Protein AF-A0A970WJ29-F1 (afdb_monomer)

Secondary structure (DSSP, 8-state):
--------S---------HHHHHHHHHHHHHHHTTSS-------------HHHHHS-SS----HHHHHHTTS------EEGGGGGG-EEE-S-TTS---EEETTS-EE--GGG----TTSTTTGGGGSHHHHSPPPP--SS-EEEEEEEEETTEEEEEESSTTT-SEEEEEEETTEEEEEEE-TT-SEEEEEEEE----TT-HHHHT-S--EEEEEEEE-SSS---EEEEEEE---TTTTT--TTT-EEEEEEEEETTEEEEEEEEEPPP------PPP-------SSS-TTSEEEESSS-SSPEEGGGS-GGG-----SSSEE--TTTSSS-SSHHHHHT--EEEEPPP----SS-------B--------TT-BTTTS--SS--EEEEETTEEEEEE---SBSS--

Sequence (408 aa):
MDGDRTCENGCKCDGSMQRRDFLKQGGVAVAAMALGTRPMQAMAGPFDENEYRKLIPADKKLLPDWVRSLYARGEKQTYRNEELKYIGMPVGGIGAGLVYLGGDGRLWMWDIFNKQYARGFMGRGASGDTYLNPFEQVHPFDQGFELRIAAGDNSRAFSLDSSGFSEVTFDGRYPMGIVRYEDPDCPLKVTLEAFSPFIPLDLVNSSYPATVMRYTLENGGDKTVTAEIAGWTDNPVCLHTGRASDTLRKNTIVRRDRLTVLRCSATAPEEQLVEKRPDILFDDFERNEYETWTVEGTAFGTGPAAIDAIPPYQGDVNGQGKRVVNSHATAPGSDVREKDGAVGSLLSREFAIERSFIAFRIGGGRHDAGIAPNASVETNPPAGTGIHLLVDGKIVRSSTGHNANRMR

Mean predicted aligned error: 14.75 Å

Foldseek 3Di:
DDDDDDDDDDDDPDDPDDPVVCVVVVVVVVVVVCVPDDDDPPPPDPPDPPVVCVVVPPCPVPDPVVVVVVPDDDDFDKDWDPVQQQAWQWAFFDPLFTWTQTLFGDIADRCVVVDPLAQDCPHVVVVVVCVVPPHGGFDLWDKFKWKWWDDPVDIDIATSGVVRAVIWMWGDDPQWIWIWGDHPPDQKTKIWIKGQDDDPPDNPSRRDRDMDIDIDIDRPDPDDIDMDMDIDTDQCVCVPNDDPQFKDWDWDWDDDVVDIDTDIDIGGDDPDPDPDDDDDDPDLQQDPAPVQKDKFWFQWARGWAFQVQADCVQPRQQRDHGTGGGSQRRGDDDDSVNSVPTDIDIGGDDDDPPDPDDDDWAAADPFPQSQRFFDQCVPDNGPGDWDFDDDPRTGHDIDHHDNHSHTD

Structure (mmCIF, N/CA/C/O backbone):
data_AF-A0A970WJ29-F1
#
_entry.id   AF-A0A970WJ29-F1
#
loop_
_atom_site.group_PDB
_atom_site.id
_atom_site.type_symbol
_atom_site.label_atom_id
_atom_site.label_alt_id
_atom_site.label_comp_id
_atom_site.label_asym_id
_atom_site.label_entity_id
_atom_site.label_seq_id
_atom_site.pdbx_PDB_ins_code
_atom_site.Cartn_x
_atom_site.Cartn_y
_atom_site.Cartn_z
_atom_site.occupancy
_atom_site.B_iso_or_equiv
_atom_site.auth_seq_id
_atom_site.auth_comp_id
_atom_site.auth_asym_id
_atom_site.auth_atom_id
_atom_site.pdbx_PDB_model_num
ATOM 1 N N . MET A 1 1 ? 23.673 -69.373 64.629 1.00 34.69 1 MET A N 1
ATOM 2 C CA . MET A 1 1 ? 25.105 -69.385 64.280 1.00 34.69 1 MET A CA 1
ATOM 3 C C . MET A 1 1 ? 25.596 -67.967 64.486 1.00 34.69 1 MET A C 1
ATOM 5 O O . MET A 1 1 ? 25.498 -67.144 63.590 1.00 34.69 1 MET A O 1
ATOM 9 N N . ASP A 1 2 ? 25.675 -67.559 65.745 1.00 29.81 2 ASP A N 1
ATOM 10 C CA . ASP A 1 2 ? 26.809 -67.815 66.650 1.00 29.81 2 ASP A CA 1
ATOM 11 C C . ASP A 1 2 ? 28.042 -67.057 66.195 1.00 29.81 2 ASP A C 1
ATOM 13 O O . ASP A 1 2 ? 28.586 -67.312 65.124 1.00 29.81 2 ASP A O 1
ATOM 17 N N . GLY A 1 3 ? 28.481 -66.135 67.042 1.00 30.41 3 GLY A N 1
ATOM 18 C CA . GLY A 1 3 ? 29.723 -65.417 66.819 1.00 30.41 3 GLY A CA 1
ATOM 19 C C . GLY A 1 3 ? 29.900 -64.217 67.725 1.00 30.41 3 GLY A C 1
ATOM 20 O O . GLY A 1 3 ? 30.262 -63.150 67.250 1.00 30.41 3 GLY A O 1
ATOM 21 N N . ASP A 1 4 ? 29.613 -64.416 69.007 1.00 33.94 4 ASP A N 1
ATOM 22 C CA . ASP A 1 4 ? 30.031 -63.583 70.127 1.00 33.94 4 ASP A CA 1
ATOM 23 C C . ASP A 1 4 ? 31.503 -63.140 70.000 1.00 33.94 4 ASP A C 1
AT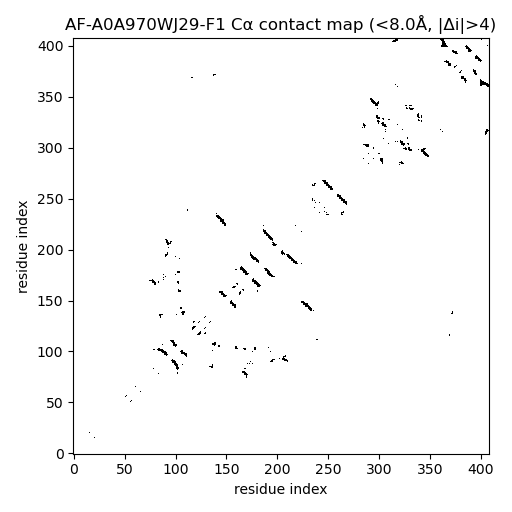OM 25 O O . ASP A 1 4 ? 32.371 -63.948 69.642 1.00 33.94 4 ASP A O 1
ATOM 29 N N . ARG A 1 5 ? 31.772 -61.857 70.282 1.00 33.00 5 ARG A N 1
ATOM 30 C CA . ARG A 1 5 ? 33.086 -61.349 70.709 1.00 33.00 5 ARG A CA 1
ATOM 31 C C . ARG A 1 5 ? 32.986 -59.901 71.205 1.00 33.00 5 ARG A C 1
ATOM 33 O O . ARG A 1 5 ? 33.221 -58.938 70.483 1.00 33.00 5 ARG A O 1
ATOM 40 N N . THR A 1 6 ? 32.579 -59.795 72.467 1.00 32.56 6 THR A N 1
ATOM 41 C CA . THR A 1 6 ? 33.225 -59.012 73.538 1.00 32.56 6 THR A CA 1
ATOM 42 C C . THR A 1 6 ? 34.084 -57.805 73.132 1.00 32.56 6 THR A C 1
ATOM 44 O O . THR A 1 6 ? 35.209 -57.941 72.647 1.00 32.56 6 THR A O 1
ATOM 47 N N . CYS A 1 7 ? 33.580 -56.620 73.482 1.00 33.25 7 CYS A N 1
ATOM 48 C CA . CYS A 1 7 ? 34.372 -55.425 73.742 1.00 33.25 7 CYS A CA 1
ATOM 49 C C . CYS A 1 7 ? 35.298 -55.650 74.942 1.00 33.25 7 CYS A C 1
ATOM 51 O O . CYS A 1 7 ? 34.804 -55.912 76.030 1.00 33.25 7 CYS A O 1
ATOM 53 N N . GLU A 1 8 ? 36.599 -55.441 74.756 1.00 32.78 8 GLU A N 1
ATOM 54 C CA . GLU A 1 8 ? 37.503 -54.916 75.785 1.00 32.78 8 GLU A CA 1
ATOM 55 C C . GLU A 1 8 ? 38.816 -54.485 75.120 1.00 32.78 8 GLU A C 1
ATOM 57 O O . GLU A 1 8 ? 39.624 -55.308 74.698 1.00 32.78 8 GLU A O 1
ATOM 62 N N . ASN A 1 9 ? 38.980 -53.172 74.940 1.00 34.06 9 ASN A N 1
ATOM 63 C CA . ASN A 1 9 ? 40.168 -52.412 75.340 1.00 34.06 9 ASN A CA 1
ATOM 64 C C . ASN A 1 9 ? 40.089 -50.990 74.774 1.00 34.06 9 ASN A C 1
ATOM 66 O O . ASN A 1 9 ? 40.234 -50.758 73.580 1.00 34.06 9 ASN A O 1
ATOM 70 N N . GLY A 1 10 ? 39.831 -50.050 75.687 1.00 45.66 10 GLY A N 1
ATOM 71 C CA . GLY A 1 10 ? 40.210 -48.641 75.619 1.00 45.66 10 GLY A CA 1
ATOM 72 C C . GLY A 1 10 ? 40.239 -47.965 74.250 1.00 45.66 10 GLY A C 1
ATOM 73 O O . GLY A 1 10 ? 41.310 -47.751 73.701 1.00 45.66 10 GLY A O 1
ATOM 74 N N . CYS A 1 11 ? 39.091 -47.466 73.795 1.00 30.19 11 CYS A N 1
ATOM 75 C CA . CYS A 1 11 ? 39.068 -46.218 73.038 1.00 30.19 11 CYS A CA 1
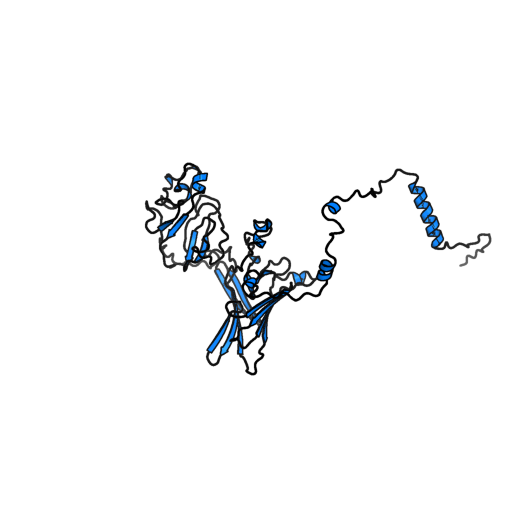ATOM 76 C C . CYS A 1 11 ? 37.707 -45.543 73.215 1.00 30.19 11 CYS A C 1
ATOM 78 O O . CYS A 1 11 ? 36.686 -46.012 72.717 1.00 30.19 11 CYS A O 1
ATOM 80 N N . LYS A 1 12 ? 37.693 -44.435 73.962 1.00 32.66 12 LYS A N 1
ATOM 81 C CA . LYS A 1 12 ? 36.563 -43.506 74.001 1.00 32.66 12 LYS A CA 1
ATOM 82 C C . LYS A 1 12 ? 36.285 -43.043 72.567 1.00 32.66 12 LYS A C 1
ATOM 84 O O . LYS A 1 12 ? 37.084 -42.300 72.009 1.00 32.66 12 LYS A O 1
ATOM 89 N N . CYS A 1 13 ? 35.173 -43.471 71.980 1.00 37.91 13 CYS A N 1
ATOM 90 C CA . CYS A 1 13 ? 34.595 -42.791 70.826 1.00 37.91 13 CYS A CA 1
ATOM 91 C C . CYS A 1 13 ? 33.739 -41.642 71.362 1.00 37.91 13 CYS A C 1
ATOM 93 O O . CYS A 1 13 ? 32.541 -41.798 71.567 1.00 37.91 13 CYS A O 1
ATOM 95 N N . ASP A 1 14 ? 34.382 -40.512 71.640 1.00 43.81 14 ASP A N 1
ATOM 96 C CA . ASP A 1 14 ? 33.711 -39.222 71.756 1.00 43.81 14 ASP A CA 1
ATOM 97 C C . ASP A 1 14 ? 34.399 -38.263 70.783 1.00 43.81 14 ASP A C 1
ATOM 99 O O . ASP A 1 14 ? 35.629 -38.225 70.709 1.00 43.81 14 ASP A O 1
ATOM 103 N N . GLY A 1 15 ? 33.606 -37.545 69.992 1.00 43.75 15 GLY A N 1
ATOM 104 C CA . GLY A 1 15 ? 34.111 -36.622 68.980 1.00 43.75 15 GLY A CA 1
ATOM 105 C C . GLY A 1 15 ? 33.455 -36.755 67.611 1.00 43.75 15 GLY A C 1
ATOM 106 O O . GLY A 1 15 ? 34.149 -36.824 66.598 1.00 43.75 15 GLY A O 1
ATOM 107 N N . SER A 1 16 ? 32.121 -36.731 67.528 1.00 50.28 16 SER A N 1
ATOM 108 C CA . SER A 1 16 ? 31.494 -36.271 66.286 1.00 50.28 16 SER A CA 1
ATOM 109 C C . SER A 1 16 ? 31.875 -34.798 66.095 1.00 50.28 16 SER A C 1
ATOM 111 O O . SER A 1 16 ? 31.395 -33.937 66.837 1.00 50.28 16 SER A O 1
ATOM 113 N N . MET A 1 17 ? 32.770 -34.500 65.149 1.00 55.44 17 MET A N 1
ATOM 114 C CA . MET A 1 17 ? 33.165 -33.124 64.831 1.00 55.44 17 MET A CA 1
ATOM 115 C C . MET A 1 17 ? 31.925 -32.281 64.530 1.00 55.44 17 MET A C 1
ATOM 117 O O . MET A 1 17 ? 31.177 -32.563 63.591 1.00 55.44 17 MET A O 1
ATOM 121 N N . GLN A 1 18 ? 31.708 -31.220 65.307 1.00 65.31 18 GLN A N 1
ATOM 122 C CA . GLN A 1 18 ? 30.672 -30.255 64.974 1.00 65.31 18 GLN A CA 1
ATOM 123 C C . GLN A 1 18 ? 31.054 -29.507 63.693 1.00 65.31 18 GLN A C 1
ATOM 125 O O . GLN A 1 18 ? 32.217 -29.187 63.447 1.00 65.31 18 GLN A O 1
ATOM 130 N N . ARG A 1 19 ? 30.041 -29.161 62.892 1.00 57.44 19 ARG A N 1
ATOM 131 C CA . ARG A 1 19 ? 30.146 -28.457 61.597 1.00 57.44 19 ARG A CA 1
ATOM 132 C C . ARG A 1 19 ? 31.051 -27.213 61.629 1.00 57.44 19 ARG A C 1
ATOM 134 O O . ARG A 1 19 ? 31.628 -26.838 60.613 1.00 57.44 19 ARG A O 1
ATOM 141 N N . ARG A 1 20 ? 31.191 -26.580 62.797 1.00 58.03 20 ARG A N 1
ATOM 142 C CA . ARG A 1 20 ? 32.035 -25.400 63.018 1.00 58.03 20 ARG A CA 1
ATOM 143 C C . ARG A 1 20 ? 33.535 -25.723 63.080 1.00 58.03 20 ARG A C 1
ATOM 145 O O . ARG A 1 20 ? 34.331 -24.882 62.670 1.00 58.03 20 ARG A O 1
ATOM 152 N N . ASP A 1 21 ? 33.915 -26.921 63.514 1.00 56.72 21 ASP A N 1
ATOM 153 C CA . ASP A 1 21 ? 35.317 -27.354 63.590 1.00 56.72 21 ASP A CA 1
ATOM 154 C C . ASP A 1 21 ? 35.816 -27.898 62.247 1.00 56.72 21 ASP A C 1
ATOM 156 O O . ASP A 1 21 ? 36.946 -27.607 61.855 1.00 56.72 21 ASP A O 1
ATOM 160 N N . PHE A 1 22 ? 34.938 -28.541 61.465 1.00 61.38 22 PHE A N 1
ATOM 161 C CA . PHE A 1 22 ? 35.222 -28.899 60.069 1.00 61.38 22 PHE A CA 1
ATOM 162 C C . PHE A 1 22 ? 35.508 -27.658 59.205 1.00 61.38 22 PHE A C 1
ATOM 164 O O . PHE A 1 22 ? 36.461 -27.642 58.430 1.00 61.38 22 PHE A O 1
ATOM 171 N N . LEU A 1 23 ? 34.736 -26.578 59.382 1.00 59.03 23 LEU A N 1
ATOM 172 C CA . LEU A 1 23 ? 34.962 -25.319 58.661 1.00 59.03 23 LEU A CA 1
ATOM 173 C C . LEU A 1 23 ? 36.270 -24.627 59.072 1.00 59.03 23 LEU A C 1
ATOM 175 O O . LEU A 1 23 ? 36.930 -24.018 58.231 1.00 59.03 23 LEU A O 1
ATOM 179 N N . LYS A 1 24 ? 36.682 -24.746 60.340 1.00 52.81 24 LYS A N 1
ATOM 180 C CA . LYS A 1 24 ? 37.967 -24.205 60.802 1.00 52.81 24 LYS A CA 1
ATOM 181 C C . LYS A 1 24 ? 39.156 -25.010 60.274 1.00 52.81 24 LYS A C 1
ATOM 183 O O . LYS A 1 24 ? 40.109 -24.406 59.794 1.00 52.81 24 LYS A O 1
ATOM 188 N N . GLN A 1 25 ? 39.104 -26.343 60.315 1.00 54.47 25 GLN A N 1
ATOM 189 C CA . GLN A 1 25 ? 40.200 -27.179 59.807 1.00 54.47 25 GLN A CA 1
ATOM 190 C C . GLN A 1 25 ? 40.285 -27.174 58.272 1.00 54.47 25 GLN A C 1
ATOM 192 O O . GLN A 1 25 ? 41.388 -27.115 57.729 1.00 54.47 25 GLN A O 1
ATOM 197 N N . GLY A 1 26 ? 39.150 -27.127 57.564 1.00 53.28 26 GLY A N 1
ATOM 198 C CA . GLY A 1 26 ? 39.120 -26.979 56.105 1.00 53.28 26 GLY A CA 1
ATOM 199 C C . GLY A 1 26 ? 39.682 -25.636 55.620 1.00 53.28 26 GLY A C 1
ATOM 200 O O . GLY A 1 26 ? 40.393 -25.594 54.618 1.00 53.28 26 GLY A O 1
ATOM 201 N N . GLY A 1 27 ? 39.441 -24.546 56.359 1.00 51.22 27 GLY A N 1
ATOM 202 C CA . GLY A 1 27 ? 39.976 -23.220 56.026 1.00 51.22 27 GLY A CA 1
ATOM 203 C C . GLY A 1 27 ? 41.499 -23.108 56.168 1.00 51.22 27 GLY A C 1
ATOM 204 O O . GLY A 1 27 ? 42.146 -22.442 55.362 1.00 51.22 27 GLY A O 1
ATOM 205 N N . VAL A 1 28 ? 42.094 -23.798 57.148 1.00 50.88 28 VAL A N 1
ATOM 206 C CA . VAL A 1 28 ? 43.550 -23.765 57.380 1.00 50.88 28 VAL A CA 1
ATOM 207 C C . VAL A 1 28 ? 44.315 -24.596 56.337 1.00 50.88 28 VAL A C 1
ATOM 209 O O . VAL A 1 28 ? 45.404 -24.198 55.925 1.00 50.88 28 VAL A O 1
ATOM 212 N N . ALA A 1 29 ? 43.734 -25.689 55.827 1.00 47.19 29 ALA A N 1
ATOM 213 C CA . ALA A 1 29 ? 44.364 -26.508 54.785 1.00 47.19 29 ALA A CA 1
ATOM 214 C C . ALA A 1 29 ? 44.473 -25.785 53.424 1.00 47.19 29 ALA A C 1
ATOM 216 O O . ALA A 1 29 ? 45.472 -25.939 52.721 1.00 47.19 29 ALA A O 1
ATOM 217 N N . VAL A 1 30 ? 43.494 -24.940 53.074 1.00 47.94 30 VAL A N 1
ATOM 218 C CA . VAL A 1 30 ? 43.515 -24.155 51.823 1.00 47.94 30 VAL A CA 1
ATOM 219 C C . VAL A 1 30 ? 44.531 -23.007 51.894 1.00 47.94 30 VAL A C 1
ATOM 221 O O . VAL A 1 30 ? 45.221 -22.734 50.913 1.00 47.94 30 VAL A O 1
ATOM 224 N N . ALA A 1 31 ? 44.700 -22.382 53.063 1.00 43.97 31 ALA A N 1
ATOM 225 C CA . ALA A 1 31 ? 45.688 -21.318 53.249 1.00 43.97 31 ALA A CA 1
ATOM 226 C C . ALA A 1 31 ? 47.141 -21.830 53.161 1.00 43.97 31 ALA A C 1
ATOM 228 O O . ALA A 1 31 ? 48.007 -21.136 52.630 1.00 43.97 31 ALA A O 1
ATOM 229 N N . ALA A 1 32 ? 47.412 -23.059 53.619 1.00 45.81 32 ALA A N 1
ATOM 230 C CA . ALA A 1 32 ? 48.755 -23.640 53.584 1.00 45.81 32 ALA A CA 1
ATOM 231 C C . ALA A 1 32 ? 49.203 -24.076 52.171 1.00 45.81 32 ALA A C 1
ATOM 233 O O . ALA A 1 32 ? 50.390 -23.992 51.860 1.00 45.81 32 ALA A O 1
ATOM 234 N N . MET A 1 33 ? 48.281 -24.474 51.282 1.00 45.12 33 MET A N 1
ATOM 235 C CA . MET A 1 33 ? 48.623 -24.797 49.884 1.00 45.12 33 MET A CA 1
ATOM 236 C C . MET A 1 33 ? 48.820 -23.557 48.994 1.00 45.12 33 MET A C 1
ATOM 238 O O . MET A 1 33 ? 49.515 -23.643 47.982 1.00 45.12 33 MET A O 1
ATOM 242 N N . ALA A 1 34 ? 48.280 -22.397 49.381 1.00 44.19 34 ALA A N 1
ATOM 243 C CA . ALA A 1 34 ? 48.433 -21.144 48.635 1.00 44.19 34 ALA A CA 1
ATOM 244 C C . ALA A 1 34 ? 49.788 -20.438 48.858 1.00 44.19 34 ALA A C 1
ATOM 246 O O . ALA A 1 34 ? 50.144 -19.547 48.093 1.00 44.19 34 ALA A O 1
ATOM 247 N N . LEU A 1 35 ? 50.564 -20.833 49.876 1.00 46.88 35 LEU A N 1
ATOM 248 C CA . LEU A 1 35 ? 51.859 -20.216 50.204 1.00 46.88 35 LEU A CA 1
ATOM 249 C C . LEU A 1 35 ? 53.077 -20.967 49.629 1.00 46.88 35 LEU A C 1
ATOM 251 O O . LEU A 1 35 ? 54.198 -20.481 49.747 1.00 46.88 35 LEU A O 1
ATOM 255 N N . GLY A 1 36 ? 52.880 -22.139 49.010 1.00 51.94 36 GLY A N 1
ATOM 256 C CA . GLY A 1 36 ? 53.976 -23.040 48.619 1.00 51.94 36 GLY A CA 1
ATOM 257 C C . GLY A 1 36 ? 54.206 -23.239 47.119 1.00 51.94 36 GLY A C 1
ATOM 258 O O . GLY A 1 36 ? 55.211 -23.835 46.740 1.00 51.94 36 GLY A O 1
ATOM 259 N N . THR A 1 37 ? 53.321 -22.767 46.239 1.00 44.28 37 THR A N 1
ATOM 260 C CA . THR A 1 37 ? 53.497 -22.929 44.787 1.00 44.28 37 THR A CA 1
ATOM 261 C C . THR A 1 37 ? 53.088 -21.658 44.048 1.00 44.28 37 THR A C 1
ATOM 263 O O . THR A 1 37 ? 52.164 -20.966 44.454 1.00 44.28 37 THR A O 1
ATOM 266 N N . ARG A 1 38 ? 53.876 -21.327 43.017 1.00 45.62 38 ARG A N 1
ATOM 267 C CA . ARG A 1 38 ? 53.853 -20.123 42.164 1.00 45.62 38 ARG A CA 1
ATOM 268 C C . ARG A 1 38 ? 52.476 -19.442 42.055 1.00 45.62 38 ARG A C 1
ATOM 270 O O . ARG A 1 38 ? 51.499 -20.143 41.804 1.00 45.62 38 ARG A O 1
ATOM 277 N N . PRO A 1 39 ? 52.396 -18.098 42.130 1.00 41.09 39 PRO A N 1
ATOM 278 C CA . PRO A 1 39 ? 51.124 -17.398 42.027 1.00 41.09 39 PRO A CA 1
ATOM 279 C C . PRO A 1 39 ? 50.486 -17.688 40.665 1.00 41.09 39 PRO A C 1
ATOM 281 O O . PRO A 1 39 ? 50.945 -17.201 39.632 1.00 41.09 39 PRO A O 1
ATOM 284 N N . MET A 1 40 ? 49.414 -18.485 40.661 1.00 40.53 40 MET A N 1
ATOM 285 C CA . MET A 1 40 ? 48.410 -18.393 39.611 1.00 40.53 40 MET A CA 1
ATOM 286 C C . MET A 1 40 ? 47.888 -16.962 39.656 1.00 40.53 40 MET A C 1
ATOM 288 O O . MET A 1 40 ? 47.426 -16.503 40.701 1.00 40.53 40 MET A O 1
ATOM 292 N N . GLN A 1 41 ? 48.013 -16.247 38.541 1.00 40.03 41 GLN A N 1
ATOM 293 C CA . GLN A 1 41 ? 47.417 -14.932 38.361 1.00 40.03 41 GLN A CA 1
ATOM 294 C C . GLN A 1 41 ? 45.897 -15.056 38.515 1.00 40.03 41 GLN A C 1
ATOM 296 O O . GLN A 1 41 ? 45.168 -15.293 37.555 1.00 40.03 41 GLN A O 1
ATOM 301 N N . ALA A 1 42 ? 45.405 -14.888 39.739 1.00 41.31 42 ALA A N 1
ATOM 302 C CA . ALA A 1 42 ? 44.075 -14.366 39.955 1.00 41.31 42 ALA A CA 1
ATOM 303 C C . ALA A 1 42 ? 44.074 -12.969 39.323 1.00 41.31 42 ALA A C 1
ATOM 305 O O . ALA A 1 42 ? 44.688 -12.041 39.847 1.00 41.31 42 ALA A O 1
ATOM 306 N N . MET A 1 43 ? 43.442 -12.838 38.157 1.00 46.78 43 MET A N 1
ATOM 307 C CA . MET A 1 43 ? 43.229 -11.559 37.478 1.00 46.78 43 MET A CA 1
ATOM 308 C C . MET A 1 43 ? 42.157 -10.756 38.229 1.00 46.78 43 MET A C 1
ATOM 310 O O . MET A 1 43 ? 41.072 -10.500 37.724 1.00 46.78 43 MET A O 1
ATOM 314 N N . ALA A 1 44 ? 42.462 -10.375 39.466 1.00 42.72 44 ALA A N 1
ATOM 315 C CA . ALA A 1 44 ? 41.887 -9.211 40.116 1.00 42.72 44 ALA A CA 1
ATOM 316 C C . ALA A 1 44 ? 42.988 -8.146 40.119 1.00 42.72 44 ALA A C 1
ATOM 318 O O . ALA A 1 44 ? 43.622 -7.875 41.137 1.00 42.72 44 ALA A O 1
ATOM 319 N N . GLY A 1 45 ? 43.285 -7.619 38.929 1.00 41.09 45 GLY A N 1
ATOM 320 C CA . GLY A 1 45 ? 44.102 -6.417 38.818 1.00 41.09 45 GLY A CA 1
ATOM 321 C C . GLY A 1 45 ? 43.380 -5.233 39.472 1.00 41.09 45 GLY A C 1
ATOM 322 O O . GLY A 1 45 ? 42.164 -5.294 39.683 1.00 41.09 45 GLY A O 1
ATOM 323 N N . PRO A 1 46 ? 44.080 -4.134 39.781 1.00 43.81 46 PRO A N 1
ATOM 324 C CA . PRO A 1 46 ? 43.390 -2.872 39.988 1.00 43.81 46 PRO A CA 1
ATOM 325 C C . PRO A 1 46 ? 42.641 -2.577 38.684 1.00 43.81 46 PRO A C 1
ATOM 327 O O . PRO A 1 46 ? 43.257 -2.495 37.622 1.00 43.81 46 PRO A O 1
ATOM 330 N N . PHE A 1 47 ? 41.309 -2.509 38.725 1.00 52.16 47 PHE A N 1
ATOM 331 C CA . PHE A 1 47 ? 40.556 -2.010 37.581 1.00 52.16 47 PHE A CA 1
ATOM 332 C C . PHE A 1 47 ? 40.905 -0.531 37.461 1.00 52.16 47 PHE A C 1
ATOM 334 O O . PHE A 1 47 ? 40.365 0.298 38.195 1.00 52.16 47 PHE A O 1
ATOM 341 N N . ASP A 1 48 ? 41.866 -0.238 36.591 1.00 57.97 48 ASP A N 1
ATOM 342 C CA . ASP A 1 48 ? 42.189 1.111 36.156 1.00 57.97 48 ASP A CA 1
ATOM 343 C C . ASP A 1 48 ? 40.898 1.833 35.742 1.00 57.97 48 ASP A C 1
ATOM 345 O O . ASP A 1 48 ? 39.919 1.183 35.349 1.00 57.97 48 ASP A O 1
ATOM 349 N N . GLU A 1 49 ? 40.873 3.158 35.891 1.00 61.22 49 GLU A N 1
ATOM 350 C CA . GLU A 1 49 ? 39.707 4.003 35.624 1.00 61.22 49 GLU A CA 1
ATOM 351 C C . GLU A 1 49 ? 39.107 3.665 34.260 1.00 61.22 49 GLU A C 1
ATOM 353 O O . GLU A 1 49 ? 39.587 4.127 33.228 1.00 61.22 49 GLU A O 1
ATOM 358 N N . ASN A 1 50 ? 38.055 2.845 34.267 1.00 65.06 50 ASN A N 1
ATOM 359 C CA . ASN A 1 50 ? 37.406 2.362 33.061 1.00 65.06 50 ASN A CA 1
ATOM 360 C C . ASN A 1 50 ? 37.095 3.570 32.162 1.00 65.06 50 ASN A C 1
ATOM 362 O O . ASN A 1 50 ? 36.227 4.367 32.516 1.00 65.06 50 ASN A O 1
ATOM 366 N N . GLU A 1 51 ? 37.810 3.749 31.044 1.00 63.59 51 GLU A N 1
ATOM 367 C CA . GLU A 1 51 ? 37.658 4.924 30.168 1.00 63.59 51 GLU A CA 1
ATOM 368 C C . GLU A 1 51 ? 36.213 5.080 29.680 1.00 63.59 51 GLU A C 1
ATOM 370 O O . GLU A 1 51 ? 35.727 6.197 29.492 1.00 63.59 51 GLU A O 1
ATOM 375 N N . TYR A 1 52 ? 35.463 3.975 29.603 1.00 63.19 52 TYR A N 1
ATOM 376 C CA . TYR A 1 52 ? 34.026 4.005 29.345 1.00 63.19 52 TYR A CA 1
ATOM 377 C C . TYR A 1 52 ? 33.249 4.825 30.380 1.00 63.19 52 TYR A C 1
ATOM 379 O O . TYR A 1 52 ? 32.257 5.449 30.023 1.00 63.19 52 TYR A O 1
ATOM 387 N N . ARG A 1 53 ? 33.689 4.884 31.643 1.00 64.19 53 ARG A N 1
ATOM 388 C CA . ARG A 1 53 ? 33.098 5.741 32.685 1.00 64.19 53 ARG A CA 1
ATOM 389 C C . ARG A 1 53 ? 33.484 7.215 32.540 1.00 64.19 53 ARG A C 1
ATOM 391 O O . ARG A 1 53 ? 32.772 8.054 33.081 1.00 64.19 53 ARG A O 1
ATOM 398 N N . LYS A 1 54 ? 34.554 7.546 31.806 1.00 68.81 54 LYS A N 1
ATOM 399 C CA . LYS A 1 54 ? 34.872 8.935 31.418 1.00 68.81 54 LYS A CA 1
ATOM 400 C C . LYS A 1 54 ? 33.937 9.408 30.299 1.00 68.81 54 LYS A C 1
ATOM 402 O O . LYS A 1 54 ? 33.460 10.535 30.341 1.00 68.81 54 LYS A O 1
ATOM 407 N N . LEU A 1 55 ? 33.613 8.524 29.351 1.00 76.44 55 LEU A N 1
ATOM 408 C CA . LEU A 1 55 ? 32.670 8.787 28.251 1.00 76.44 55 LEU A CA 1
ATOM 409 C C . LEU A 1 55 ? 31.196 8.735 28.697 1.00 76.44 55 LEU A C 1
ATOM 411 O O . LEU A 1 55 ? 30.364 9.531 28.267 1.00 76.44 55 LEU A O 1
ATOM 415 N N . ILE A 1 56 ? 30.857 7.787 29.569 1.00 78.06 56 ILE A N 1
ATOM 416 C CA . ILE A 1 56 ? 29.513 7.536 30.090 1.00 78.06 56 ILE A CA 1
ATOM 417 C C . ILE A 1 56 ? 29.614 7.568 31.622 1.00 78.06 56 ILE A C 1
ATOM 419 O O . ILE A 1 56 ? 29.713 6.514 32.256 1.00 78.06 56 ILE A O 1
ATOM 423 N N . PRO A 1 57 ? 29.598 8.763 32.239 1.00 78.19 57 PRO A N 1
ATOM 424 C CA . PRO A 1 57 ? 29.697 8.878 33.687 1.00 78.19 57 PRO A CA 1
ATOM 425 C C . PRO A 1 57 ? 28.546 8.135 34.366 1.00 78.19 57 PRO A C 1
ATOM 427 O O . PRO A 1 57 ? 27.401 8.193 33.910 1.00 78.19 57 PRO A O 1
ATOM 430 N N . ALA A 1 58 ? 28.875 7.412 35.442 1.00 78.12 58 ALA A N 1
ATOM 431 C CA . ALA A 1 58 ? 27.905 6.651 36.229 1.00 78.12 58 ALA A CA 1
ATOM 432 C C . ALA A 1 58 ? 26.847 7.575 36.847 1.00 78.12 58 ALA A C 1
ATOM 434 O O . ALA A 1 58 ? 25.660 7.264 36.842 1.00 78.12 58 ALA A O 1
ATOM 435 N N . ASP A 1 59 ? 27.286 8.741 37.319 1.00 82.75 59 ASP A N 1
ATOM 436 C CA . ASP A 1 59 ? 26.406 9.846 37.661 1.00 82.75 59 ASP A CA 1
ATOM 437 C C . ASP A 1 59 ? 26.267 10.763 36.445 1.00 82.75 59 ASP A C 1
ATOM 439 O O . ASP A 1 59 ? 27.154 11.554 36.122 1.00 82.75 59 ASP A O 1
ATOM 443 N N . LYS A 1 60 ? 25.130 10.644 35.764 1.00 85.12 60 LYS A N 1
ATOM 444 C CA . LYS A 1 60 ? 24.778 11.470 34.607 1.00 85.12 60 LYS A CA 1
ATOM 445 C C . LYS A 1 60 ? 24.427 12.917 34.983 1.00 85.12 60 LYS A C 1
ATOM 447 O O . LYS A 1 60 ? 24.124 13.694 34.083 1.00 85.12 60 LYS A O 1
ATOM 452 N N . LYS A 1 61 ? 24.439 13.269 36.281 1.00 86.06 61 LYS A N 1
ATOM 453 C CA . LYS A 1 61 ? 24.037 14.577 36.830 1.00 86.06 61 LYS A CA 1
ATOM 454 C C . LYS A 1 61 ? 22.667 15.030 36.323 1.00 86.06 61 LYS A C 1
ATOM 456 O O . LYS A 1 61 ? 22.412 16.219 36.150 1.00 86.06 61 LYS A O 1
ATOM 461 N N . LEU A 1 62 ? 21.784 14.062 36.075 1.00 90.62 62 LEU A N 1
ATOM 462 C CA . LEU A 1 62 ? 20.422 14.326 35.634 1.00 90.62 62 LEU A CA 1
ATOM 463 C C . LEU A 1 62 ? 19.694 15.045 36.762 1.00 90.62 62 LEU A C 1
ATOM 465 O O . LEU A 1 62 ? 19.841 14.688 37.934 1.00 90.62 62 LEU A O 1
ATOM 469 N N . LEU A 1 63 ? 18.920 16.065 36.405 1.00 94.31 63 LEU A N 1
ATOM 470 C CA . LEU A 1 63 ? 18.165 16.838 37.381 1.00 94.31 63 LEU A CA 1
ATOM 471 C C . LEU A 1 63 ? 17.261 15.887 38.184 1.00 94.31 63 LEU A C 1
ATOM 473 O O . LEU A 1 63 ? 16.491 15.142 37.570 1.00 94.31 63 LEU A O 1
ATOM 477 N N . PRO A 1 64 ? 17.310 15.899 39.530 1.00 91.25 64 PRO A N 1
ATOM 478 C CA . PRO A 1 64 ? 16.488 15.007 40.346 1.00 91.25 64 PRO A CA 1
ATOM 479 C C . PRO A 1 64 ? 14.991 15.104 40.029 1.00 91.25 64 PRO A C 1
ATOM 481 O O . PRO A 1 64 ? 14.296 14.093 40.061 1.00 91.25 64 PRO A O 1
ATOM 484 N N . ASP A 1 65 ? 14.503 16.297 39.673 1.00 93.31 65 ASP A N 1
ATOM 485 C CA . ASP A 1 65 ? 13.121 16.513 39.225 1.00 93.31 65 ASP A CA 1
ATOM 486 C C . ASP A 1 65 ? 12.804 15.845 37.885 1.00 93.31 65 ASP A C 1
ATOM 488 O O . ASP A 1 65 ? 11.740 15.249 37.739 1.00 93.31 65 ASP A O 1
ATOM 492 N N . TRP A 1 66 ? 13.735 15.877 36.928 1.00 93.62 66 TRP A N 1
ATOM 493 C CA . TRP A 1 66 ? 13.579 15.176 35.652 1.00 93.62 66 TRP A CA 1
ATOM 494 C C . TRP A 1 66 ? 13.589 13.658 35.853 1.00 93.62 66 TRP A C 1
ATOM 496 O O . TRP A 1 66 ? 12.765 12.953 35.289 1.00 93.62 66 TRP A O 1
ATOM 506 N N . VAL A 1 67 ? 14.456 13.133 36.727 1.00 91.25 67 VAL A N 1
ATOM 507 C CA . VAL A 1 67 ? 14.437 11.698 37.059 1.00 91.25 67 VAL A CA 1
ATOM 508 C C . VAL A 1 67 ? 13.113 11.314 37.721 1.00 91.25 67 VAL A C 1
ATOM 510 O O . VAL A 1 67 ? 12.544 10.284 37.374 1.00 91.25 67 VAL A O 1
ATOM 513 N N . ARG A 1 68 ? 12.589 12.141 38.637 1.00 91.56 68 ARG A N 1
ATOM 514 C CA . ARG A 1 68 ? 11.265 11.929 39.244 1.00 91.56 68 ARG A CA 1
ATOM 515 C C . ARG A 1 68 ? 10.142 11.938 38.207 1.00 91.56 68 ARG A C 1
ATOM 517 O O . ARG A 1 68 ? 9.232 11.119 38.321 1.00 91.56 68 ARG A O 1
ATOM 524 N N . SER A 1 69 ? 10.201 12.815 37.202 1.00 91.62 69 SER A N 1
ATOM 525 C CA . SER A 1 69 ? 9.154 12.899 36.179 1.00 91.62 69 SER A CA 1
ATOM 526 C C . SER A 1 69 ? 9.068 11.643 35.305 1.00 91.62 69 SER A C 1
ATOM 528 O O . SER A 1 69 ? 7.970 11.301 34.879 1.00 91.62 69 SER A O 1
ATOM 530 N N . LEU A 1 70 ? 10.164 10.890 35.127 1.00 89.94 70 LEU A N 1
ATOM 531 C CA . LEU A 1 70 ? 10.154 9.602 34.411 1.00 89.94 70 LEU A CA 1
ATOM 532 C C . LEU A 1 70 ? 9.287 8.522 35.086 1.00 89.94 70 LEU A C 1
ATOM 534 O O . LEU A 1 70 ? 8.848 7.591 34.416 1.00 89.94 70 LEU A O 1
ATOM 538 N N . TYR A 1 71 ? 9.048 8.628 36.399 1.00 91.00 71 TYR A N 1
ATOM 539 C CA . TYR A 1 71 ? 8.199 7.697 37.158 1.00 91.00 71 TYR A CA 1
ATOM 540 C C . TYR A 1 71 ? 6.773 8.219 37.361 1.00 91.00 71 TYR A C 1
ATOM 542 O O . TYR A 1 71 ? 5.923 7.498 37.890 1.00 91.00 71 TYR A O 1
ATOM 550 N N . ALA A 1 72 ? 6.499 9.469 36.976 1.00 90.88 72 ALA A N 1
ATOM 551 C CA . ALA A 1 72 ? 5.148 9.999 37.017 1.00 90.88 72 ALA A CA 1
ATOM 552 C C . ALA A 1 72 ? 4.275 9.234 36.015 1.00 90.88 72 ALA A C 1
ATOM 554 O O . ALA A 1 72 ? 4.704 8.902 34.908 1.00 90.88 72 ALA A O 1
ATOM 555 N N . ARG A 1 73 ? 3.028 8.943 36.395 1.00 89.38 73 ARG A N 1
ATOM 556 C CA . ARG A 1 73 ? 2.076 8.333 35.467 1.00 89.38 73 ARG A CA 1
ATOM 557 C C . ARG A 1 73 ? 1.760 9.353 34.372 1.00 89.38 73 ARG A C 1
ATOM 559 O O . ARG A 1 73 ? 1.132 10.367 34.651 1.00 89.38 73 ARG A O 1
ATOM 566 N N . GLY A 1 74 ? 2.212 9.074 33.154 1.00 84.69 74 GLY A N 1
ATOM 567 C CA . GLY A 1 74 ? 1.882 9.875 31.981 1.00 84.69 74 GLY A CA 1
ATOM 568 C C . GLY A 1 74 ? 0.450 9.650 31.498 1.00 84.69 74 GLY A C 1
ATOM 569 O O . GLY A 1 74 ? -0.264 8.759 31.969 1.00 84.69 74 GLY A O 1
ATOM 570 N N . GLU A 1 75 ? 0.054 10.446 30.512 1.00 85.69 75 GLU A N 1
ATOM 571 C CA . GLU A 1 75 ? -1.173 10.236 29.753 1.00 85.69 75 GLU A CA 1
ATOM 572 C C . GLU A 1 75 ? -0.906 9.338 28.544 1.00 85.69 75 GLU A C 1
ATOM 574 O O . GLU A 1 75 ? 0.199 9.279 28.002 1.00 85.69 75 GLU A O 1
ATOM 579 N N . LYS A 1 76 ? -1.932 8.600 28.124 1.00 86.75 76 LYS A N 1
ATOM 580 C CA . LYS A 1 76 ? -1.844 7.758 26.934 1.00 86.75 76 LYS A CA 1
ATOM 581 C C . LYS A 1 76 ? -1.797 8.654 25.696 1.00 86.75 76 LYS A C 1
ATOM 583 O O . LYS A 1 76 ? -2.801 9.290 25.374 1.00 86.75 76 LYS A O 1
ATOM 588 N N . GLN A 1 77 ? -0.686 8.618 24.966 1.00 90.69 77 GLN A N 1
ATOM 589 C CA . GLN A 1 77 ? -0.580 9.279 23.667 1.00 90.69 77 GLN A CA 1
ATOM 590 C C . GLN A 1 77 ? -1.663 8.747 22.712 1.00 90.69 77 GLN A C 1
ATOM 592 O O . GLN A 1 77 ? -1.845 7.535 22.584 1.00 90.69 77 GLN A O 1
ATOM 597 N N . THR A 1 78 ? -2.396 9.664 22.082 1.00 95.94 78 THR A N 1
ATOM 598 C CA . THR A 1 78 ? -3.389 9.389 21.034 1.00 95.94 78 THR A CA 1
ATOM 599 C C . THR A 1 78 ? -3.028 10.266 19.848 1.00 95.94 78 THR A C 1
ATOM 601 O O . THR A 1 78 ? -2.897 11.475 20.027 1.00 95.94 78 THR A O 1
ATOM 604 N N . TYR A 1 79 ? -2.875 9.679 18.668 1.00 97.25 79 TYR A N 1
ATOM 605 C CA . TYR A 1 79 ? -2.524 10.414 17.451 1.00 97.25 79 TYR A CA 1
ATOM 606 C C . TYR A 1 79 ? -3.766 10.706 16.611 1.00 97.25 79 TYR A C 1
ATOM 608 O O . TYR A 1 79 ? -4.730 9.933 16.662 1.00 97.25 79 TYR A O 1
ATOM 616 N N . ARG A 1 80 ? -3.751 11.813 15.859 1.00 97.06 80 ARG A N 1
ATOM 617 C CA . ARG A 1 80 ? -4.871 12.281 15.017 1.00 97.06 80 ARG A CA 1
ATOM 618 C C . ARG A 1 80 ? -4.374 13.021 13.773 1.00 97.06 80 ARG A C 1
ATOM 620 O O . ARG A 1 80 ? -3.216 13.426 13.707 1.00 97.06 80 ARG A O 1
ATOM 627 N N . ASN A 1 81 ? -5.278 13.280 12.829 1.00 93.75 81 ASN A N 1
ATOM 628 C CA . ASN A 1 81 ? -5.057 14.192 11.699 1.00 93.75 81 ASN A CA 1
ATOM 629 C C . ASN A 1 81 ? -3.794 13.834 10.882 1.00 93.75 81 ASN A C 1
ATOM 631 O O . ASN A 1 81 ? -3.539 12.666 10.593 1.00 93.75 81 ASN A O 1
ATOM 635 N N . GLU A 1 82 ? -2.982 14.837 10.538 1.00 92.25 82 GLU A N 1
ATOM 636 C CA . GLU A 1 82 ? -1.743 14.706 9.760 1.00 92.25 82 GLU A CA 1
ATOM 637 C C . GLU A 1 82 ? -0.702 13.763 10.378 1.00 92.25 82 GLU A C 1
ATOM 639 O O . GLU A 1 82 ? 0.195 13.313 9.673 1.00 92.25 82 GLU A O 1
ATOM 644 N N . GLU A 1 83 ? -0.789 13.432 11.670 1.00 93.00 83 GLU A N 1
ATOM 645 C CA . GLU A 1 83 ? 0.140 12.482 12.292 1.00 93.00 83 GLU A CA 1
ATOM 646 C C . GLU A 1 83 ? -0.104 11.045 11.806 1.00 93.00 83 GLU A C 1
ATOM 648 O O . GLU A 1 83 ? 0.832 10.247 11.730 1.00 93.00 83 GLU A O 1
ATOM 653 N N . LEU A 1 84 ? -1.349 10.709 11.441 1.00 96.00 84 LEU A N 1
ATOM 654 C CA . LEU A 1 84 ? -1.759 9.342 11.101 1.00 96.00 84 LEU A CA 1
ATOM 655 C C . LEU A 1 84 ? -1.037 8.790 9.867 1.00 96.00 84 LEU A C 1
ATOM 657 O O . LEU A 1 84 ? -0.822 7.578 9.764 1.00 96.00 84 LEU A O 1
ATOM 661 N N . LYS A 1 85 ? -0.623 9.664 8.943 1.00 91.81 85 LYS A N 1
ATOM 662 C CA . LYS A 1 85 ? 0.064 9.262 7.709 1.00 91.81 85 LYS A CA 1
ATOM 663 C C . LYS A 1 85 ? 1.482 8.735 7.940 1.00 91.81 85 LYS A C 1
ATOM 665 O O . LYS A 1 85 ? 2.022 8.085 7.055 1.00 91.81 85 LYS A O 1
ATOM 670 N N . TYR A 1 86 ? 2.067 8.980 9.114 1.00 90.75 86 TYR A N 1
ATOM 671 C CA . TYR A 1 86 ? 3.413 8.515 9.471 1.00 90.75 86 TYR A CA 1
ATOM 672 C C . TYR A 1 86 ? 3.411 7.276 10.374 1.00 90.75 86 TYR A C 1
ATOM 674 O O . TYR A 1 86 ? 4.467 6.724 10.689 1.00 90.75 86 TYR A O 1
ATOM 682 N N . ILE A 1 87 ? 2.238 6.839 10.837 1.00 93.25 87 ILE A N 1
ATOM 683 C CA . ILE A 1 87 ? 2.128 5.726 11.778 1.00 93.25 87 ILE A CA 1
ATOM 684 C C . ILE A 1 87 ? 2.207 4.403 11.031 1.00 93.25 87 ILE A C 1
ATOM 686 O O . ILE A 1 87 ? 1.390 4.116 10.160 1.00 93.25 87 ILE A O 1
ATOM 690 N N . GLY A 1 88 ? 3.160 3.564 11.432 1.00 92.38 88 GLY A N 1
ATOM 691 C CA . GLY A 1 88 ? 3.266 2.175 11.001 1.00 92.38 88 GLY A CA 1
ATOM 692 C C . GLY A 1 88 ? 3.554 1.279 12.191 1.00 92.38 88 GLY A C 1
ATOM 693 O O . GLY A 1 88 ? 4.699 1.174 12.628 1.00 92.38 88 GLY A O 1
ATOM 694 N N . MET A 1 89 ? 2.526 0.611 12.713 1.00 94.56 89 MET A N 1
ATOM 695 C CA . MET A 1 89 ? 2.701 -0.385 13.769 1.00 94.56 89 MET A CA 1
ATOM 696 C C . MET A 1 89 ? 2.812 -1.784 13.148 1.00 94.56 89 MET A C 1
ATOM 698 O O . MET A 1 89 ? 1.887 -2.195 12.449 1.00 94.56 89 MET A O 1
ATOM 702 N N . PRO A 1 90 ? 3.891 -2.546 13.391 1.00 93.06 90 PRO A N 1
ATOM 703 C CA . PRO A 1 90 ? 4.031 -3.877 12.813 1.00 93.06 90 PRO A CA 1
ATOM 704 C C . PRO A 1 90 ? 2.955 -4.820 13.360 1.00 93.06 90 PRO A C 1
ATOM 706 O O . PRO A 1 90 ? 2.778 -4.947 14.573 1.00 93.06 90 PRO A O 1
ATOM 709 N N . VAL A 1 91 ? 2.266 -5.506 12.452 1.00 94.75 91 VAL A N 1
ATOM 710 C CA . VAL A 1 91 ? 1.268 -6.538 12.746 1.00 94.75 91 VAL A CA 1
ATOM 711 C C . VAL A 1 91 ? 1.579 -7.787 11.921 1.00 94.75 91 VAL A C 1
ATOM 713 O O . VAL A 1 91 ? 0.940 -8.083 10.917 1.00 94.75 91 VAL A O 1
ATOM 716 N N . GLY A 1 92 ? 2.610 -8.517 12.342 1.00 93.75 92 GLY A N 1
ATOM 717 C CA . GLY A 1 92 ? 2.979 -9.822 11.795 1.00 93.75 92 GLY A CA 1
ATOM 718 C C . GLY A 1 92 ? 3.662 -10.680 12.857 1.00 93.75 92 GLY A C 1
ATOM 719 O O . GLY A 1 92 ? 4.274 -10.153 13.789 1.00 93.75 92 GLY A O 1
ATOM 720 N N . GLY A 1 93 ? 3.538 -12.002 12.739 1.00 93.44 93 GLY A N 1
ATOM 721 C CA . GLY A 1 93 ? 4.199 -12.939 13.645 1.00 93.44 93 GLY A CA 1
ATOM 722 C C . GLY A 1 93 ? 5.725 -12.920 13.512 1.00 93.44 93 GLY A C 1
ATOM 723 O O . GLY A 1 93 ? 6.292 -12.520 12.491 1.00 93.44 93 GLY A O 1
ATOM 724 N N . ILE A 1 94 ? 6.410 -13.405 14.547 1.00 92.75 94 ILE A N 1
ATOM 725 C CA . ILE A 1 94 ? 7.871 -13.527 14.585 1.00 92.75 94 ILE A CA 1
ATOM 726 C C . ILE A 1 94 ? 8.342 -14.389 13.406 1.00 92.75 94 ILE A C 1
ATOM 728 O O . ILE A 1 94 ? 7.994 -15.562 13.307 1.00 92.75 94 ILE A O 1
ATOM 732 N N . GLY A 1 95 ? 9.151 -13.803 12.519 1.00 90.69 95 GLY A N 1
ATOM 733 C CA . GLY A 1 95 ? 9.732 -14.496 11.362 1.00 90.69 95 GLY A CA 1
ATOM 734 C C . GLY A 1 95 ? 8.759 -14.794 10.214 1.00 90.69 95 GLY A C 1
ATOM 735 O O . GLY A 1 95 ? 9.175 -15.388 9.224 1.00 90.69 95 GLY A O 1
ATOM 736 N N . ALA A 1 96 ? 7.497 -14.366 10.301 1.00 92.81 96 ALA A N 1
ATOM 737 C CA . ALA A 1 96 ? 6.483 -14.619 9.274 1.00 92.81 96 ALA A CA 1
ATOM 738 C C . ALA A 1 96 ? 6.518 -13.627 8.093 1.00 92.81 96 ALA A C 1
ATOM 740 O O . ALA A 1 96 ? 5.823 -13.819 7.095 1.00 92.81 96 ALA A O 1
ATOM 741 N N . GLY A 1 97 ? 7.318 -12.563 8.214 1.00 89.81 97 GLY A N 1
ATOM 742 C CA . GLY A 1 97 ? 7.175 -11.347 7.417 1.00 89.81 97 GLY A CA 1
ATOM 743 C C . GLY A 1 97 ? 6.163 -10.388 8.052 1.00 89.81 97 GLY A C 1
ATOM 744 O O . GLY A 1 97 ? 5.294 -10.797 8.822 1.00 89.81 97 GLY A O 1
ATOM 745 N N . LEU A 1 98 ? 6.317 -9.095 7.771 1.00 88.94 98 LEU A N 1
ATOM 746 C CA . LEU A 1 98 ? 5.543 -8.032 8.409 1.00 88.94 98 LEU A CA 1
ATOM 747 C C . LEU A 1 98 ? 4.625 -7.335 7.405 1.00 88.94 98 LEU A C 1
ATOM 749 O O . LEU A 1 98 ? 4.942 -7.189 6.224 1.00 88.94 98 LEU A O 1
ATOM 753 N N . VAL A 1 99 ? 3.492 -6.878 7.919 1.00 93.00 99 VAL A N 1
ATOM 754 C CA . VAL A 1 99 ? 2.672 -5.817 7.335 1.00 93.00 99 VAL A CA 1
ATOM 755 C C . VAL A 1 99 ? 2.437 -4.789 8.440 1.00 93.00 99 VAL A C 1
ATOM 757 O O . VAL A 1 99 ? 2.488 -5.138 9.625 1.00 93.00 99 VAL A O 1
ATOM 760 N N . TYR A 1 100 ? 2.228 -3.525 8.087 1.00 94.38 100 TYR A N 1
ATOM 761 C CA . TYR A 1 100 ? 2.116 -2.443 9.062 1.00 94.38 100 TYR A CA 1
ATOM 762 C C . TYR A 1 100 ? 0.693 -1.901 9.097 1.00 94.38 100 TYR A C 1
ATOM 764 O O . TYR A 1 100 ? 0.083 -1.661 8.062 1.00 94.38 100 TYR A O 1
ATOM 772 N N . LEU A 1 101 ? 0.170 -1.699 10.301 1.00 97.38 101 LEU A N 1
ATOM 773 C CA . LEU A 1 101 ? -1.072 -0.986 10.546 1.00 97.38 101 LEU A CA 1
ATOM 774 C C . LEU A 1 101 ? -0.805 0.522 10.484 1.00 97.38 101 LEU A C 1
ATOM 776 O O . LEU A 1 101 ? 0.017 1.040 11.246 1.00 97.38 101 LEU A O 1
ATOM 780 N N . GLY A 1 102 ? -1.498 1.193 9.571 1.00 96.06 102 GLY A N 1
ATOM 781 C CA . GLY A 1 102 ? -1.538 2.641 9.412 1.00 96.06 102 GLY A CA 1
ATOM 782 C C . GLY A 1 102 ? -2.247 3.327 10.572 1.00 96.06 102 GLY A C 1
ATOM 783 O O . GLY A 1 102 ? -3.059 2.713 11.267 1.00 96.06 102 GLY A O 1
ATOM 784 N N . GLY A 1 103 ? -1.973 4.617 10.773 1.00 96.88 103 GLY A N 1
ATOM 785 C CA . GLY A 1 103 ? -2.669 5.420 11.785 1.00 96.88 103 GLY A CA 1
ATOM 786 C C . GLY A 1 103 ? -4.176 5.527 11.538 1.00 96.88 103 GLY A C 1
ATOM 787 O O . GLY A 1 103 ? -4.959 5.650 12.471 1.00 96.88 103 GLY A O 1
ATOM 788 N N . ASP A 1 104 ? -4.582 5.422 10.281 1.00 96.81 104 ASP A N 1
ATOM 789 C CA . ASP A 1 104 ? -5.968 5.401 9.826 1.00 96.81 104 ASP A CA 1
ATOM 790 C C . ASP A 1 104 ? -6.568 3.987 9.758 1.00 96.81 104 ASP A C 1
ATOM 792 O O . ASP A 1 104 ? -7.728 3.837 9.407 1.00 96.81 104 ASP A O 1
ATOM 796 N N . GLY A 1 105 ? -5.798 2.945 10.091 1.00 96.94 105 GLY A N 1
ATOM 797 C CA . GLY A 1 105 ? -6.260 1.558 10.131 1.00 96.94 105 GLY A CA 1
ATOM 798 C C . GLY A 1 105 ? -6.086 0.750 8.845 1.00 96.94 105 GLY A C 1
ATOM 799 O O . GLY A 1 105 ? -6.330 -0.461 8.869 1.00 96.94 105 GLY A O 1
ATOM 800 N N . ARG A 1 106 ? -5.599 1.349 7.751 1.00 96.38 106 ARG A N 1
ATOM 801 C CA . ARG A 1 106 ? -5.227 0.594 6.544 1.00 96.38 106 ARG A CA 1
ATOM 802 C C . ARG A 1 106 ? -3.923 -0.171 6.756 1.00 96.38 106 ARG A C 1
ATOM 804 O O . ARG A 1 106 ? -3.033 0.264 7.478 1.00 96.38 106 ARG A O 1
ATOM 811 N N . LEU A 1 107 ? -3.771 -1.313 6.088 1.00 95.62 107 LEU A N 1
ATOM 812 C CA . LEU A 1 107 ? -2.493 -2.018 6.026 1.00 95.62 107 LEU A CA 1
ATOM 813 C C . LEU A 1 107 ? -1.584 -1.401 4.952 1.00 95.62 107 LEU A C 1
ATOM 815 O O . LEU A 1 107 ? -1.991 -1.196 3.802 1.00 95.62 107 LEU A O 1
ATOM 819 N N . TRP A 1 108 ? -0.328 -1.153 5.309 1.00 91.44 108 TRP A N 1
ATOM 820 C CA . TRP A 1 108 ? 0.695 -0.570 4.442 1.00 91.44 108 TRP A CA 1
ATOM 821 C C . TRP A 1 108 ? 2.056 -1.243 4.645 1.00 91.44 108 TRP A C 1
ATOM 823 O O . TRP A 1 108 ? 2.212 -2.101 5.515 1.00 91.44 108 TRP A O 1
ATOM 833 N N . MET A 1 109 ? 3.026 -0.897 3.790 1.00 86.88 109 MET A N 1
ATOM 834 C CA . MET A 1 109 ? 4.410 -1.396 3.850 1.00 86.88 109 MET A CA 1
ATOM 835 C C . MET A 1 109 ? 4.491 -2.926 3.993 1.00 86.88 109 MET A C 1
ATOM 837 O O . MET A 1 109 ? 4.874 -3.489 5.013 1.00 86.88 109 MET A O 1
ATOM 841 N N . TRP A 1 110 ? 4.071 -3.628 2.945 1.00 90.50 110 TRP A N 1
ATOM 842 C CA . TRP A 1 110 ? 3.988 -5.086 2.944 1.00 90.50 110 TRP A CA 1
ATOM 843 C C . TRP A 1 110 ? 5.378 -5.711 2.740 1.00 90.50 110 TRP A C 1
ATOM 845 O O . TRP A 1 110 ? 5.781 -6.009 1.612 1.00 90.50 110 TRP A O 1
ATOM 855 N N . ASP A 1 111 ? 6.117 -5.912 3.831 1.00 87.38 111 ASP A N 1
ATOM 856 C CA . ASP A 1 111 ? 7.469 -6.495 3.828 1.00 87.38 111 ASP A CA 1
ATOM 857 C C . ASP A 1 111 ? 7.484 -7.973 3.426 1.00 87.38 111 ASP A C 1
ATOM 859 O O . ASP A 1 111 ? 8.520 -8.493 3.007 1.00 87.38 111 ASP A O 1
ATOM 863 N N . ILE A 1 112 ? 6.327 -8.641 3.444 1.00 91.06 112 ILE A N 1
ATOM 864 C CA . ILE A 1 112 ? 6.168 -10.013 2.939 1.00 91.06 112 ILE A CA 1
ATOM 865 C C . ILE A 1 112 ? 6.611 -10.179 1.471 1.00 91.06 112 ILE A C 1
ATOM 867 O O . ILE A 1 112 ? 6.881 -11.294 1.027 1.00 91.06 112 ILE A O 1
ATOM 871 N N . PHE A 1 113 ? 6.713 -9.086 0.704 1.00 89.81 113 PHE A N 1
ATOM 872 C CA . PHE A 1 113 ? 7.203 -9.110 -0.676 1.00 89.81 113 PHE A CA 1
ATOM 873 C C . PHE A 1 113 ? 8.723 -8.992 -0.816 1.00 89.81 113 PHE A C 1
ATOM 875 O O . PHE A 1 113 ? 9.222 -8.982 -1.946 1.00 89.81 113 PHE A O 1
ATOM 882 N N . ASN A 1 114 ? 9.462 -8.884 0.293 1.00 84.56 114 ASN A N 1
ATOM 883 C CA . ASN A 1 114 ? 10.912 -8.674 0.308 1.00 84.56 114 ASN A CA 1
ATOM 884 C C . ASN A 1 114 ? 11.346 -7.487 -0.570 1.00 84.56 114 ASN A C 1
ATOM 886 O O . ASN A 1 114 ? 12.368 -7.534 -1.263 1.00 84.56 114 ASN A O 1
ATOM 890 N N . LYS A 1 115 ? 10.535 -6.424 -0.592 1.00 78.69 115 LYS A N 1
ATOM 891 C CA . LYS A 1 115 ? 10.878 -5.184 -1.284 1.00 78.69 115 LYS A CA 1
ATOM 892 C C . LYS A 1 115 ? 11.625 -4.267 -0.339 1.00 78.69 115 LYS A C 1
ATOM 894 O O . LYS A 1 115 ? 11.169 -3.969 0.754 1.00 78.69 115 LYS A O 1
ATOM 899 N N . GLN A 1 116 ? 12.793 -3.820 -0.786 1.00 64.88 116 GLN A N 1
ATOM 900 C CA . GLN A 1 116 ? 13.542 -2.793 -0.084 1.00 64.88 116 GLN A CA 1
ATOM 901 C C . GLN A 1 116 ? 12.847 -1.456 -0.323 1.00 64.88 116 GLN A C 1
ATOM 903 O O . GLN A 1 116 ? 13.014 -0.843 -1.377 1.00 64.88 116 GLN A O 1
ATOM 908 N N . TYR A 1 117 ? 12.073 -0.995 0.654 1.00 62.56 117 TYR A N 1
ATOM 909 C CA . TYR A 1 117 ? 11.661 0.400 0.708 1.00 62.56 117 TYR A CA 1
ATOM 910 C C . TYR A 1 117 ? 12.928 1.210 1.016 1.00 62.56 117 TYR A C 1
ATOM 912 O O . TYR A 1 117 ? 13.492 1.143 2.110 1.00 62.56 117 TYR A O 1
ATOM 920 N N . ALA A 1 118 ? 13.482 1.846 -0.017 1.00 50.94 118 ALA A N 1
ATOM 921 C CA . ALA A 1 118 ? 14.826 2.412 -0.043 1.00 50.94 118 ALA A CA 1
ATOM 922 C C . ALA A 1 118 ? 14.975 3.633 0.887 1.00 50.94 118 ALA A C 1
ATOM 924 O O . ALA A 1 118 ? 15.030 4.761 0.418 1.00 50.94 118 ALA A O 1
ATOM 925 N N . ARG A 1 119 ? 15.020 3.402 2.206 1.00 52.59 119 ARG A N 1
ATOM 926 C CA . ARG A 1 119 ? 15.429 4.331 3.289 1.00 52.59 119 ARG A CA 1
ATOM 927 C C . ARG A 1 119 ? 15.467 3.625 4.667 1.00 52.59 119 ARG A C 1
ATOM 929 O O . ARG A 1 119 ? 15.367 4.268 5.705 1.00 52.59 119 ARG A O 1
ATOM 936 N N . GLY A 1 120 ? 15.586 2.293 4.696 1.00 44.72 120 GLY A N 1
ATOM 937 C CA . GLY A 1 120 ? 15.674 1.495 5.928 1.00 44.72 120 GLY A CA 1
ATOM 938 C C . GLY A 1 120 ? 17.097 1.344 6.487 1.00 44.72 120 GLY A C 1
ATOM 939 O O . GLY A 1 120 ? 18.064 1.816 5.892 1.00 44.72 120 GLY A O 1
ATOM 940 N N . PHE A 1 121 ? 17.211 0.633 7.614 1.00 39.53 121 PHE A N 1
ATOM 941 C CA . PHE A 1 121 ? 18.408 0.439 8.460 1.00 39.53 121 PHE A CA 1
ATOM 942 C C . PHE A 1 121 ? 19.678 -0.069 7.735 1.00 39.53 121 PHE A C 1
ATOM 944 O O . PHE A 1 121 ? 20.779 0.089 8.250 1.00 39.53 121 PHE A O 1
ATOM 951 N N . MET A 1 122 ? 19.546 -0.653 6.536 1.00 37.19 122 MET A N 1
ATOM 952 C CA . MET A 1 122 ? 20.665 -1.122 5.695 1.00 37.19 122 MET A CA 1
ATOM 953 C C . MET A 1 122 ? 20.882 -0.291 4.408 1.00 37.19 122 MET A C 1
ATOM 955 O O . MET A 1 122 ? 21.687 -0.670 3.562 1.00 37.19 122 MET A O 1
ATOM 959 N N . GLY A 1 123 ? 20.171 0.830 4.237 1.00 46.59 123 GLY A N 1
ATOM 960 C CA . GLY A 1 123 ? 20.329 1.780 3.124 1.00 46.59 123 GLY A CA 1
ATOM 961 C C . GLY A 1 123 ? 20.616 3.208 3.612 1.00 46.59 123 GLY A C 1
ATOM 962 O O . GLY A 1 123 ? 21.096 3.402 4.727 1.00 46.59 123 GLY A O 1
ATOM 963 N N . ARG A 1 124 ? 20.264 4.236 2.819 1.00 42.19 124 ARG A N 1
ATOM 964 C CA . ARG A 1 124 ? 20.407 5.667 3.197 1.00 42.19 124 ARG A CA 1
ATOM 965 C C . ARG A 1 124 ? 19.676 6.075 4.494 1.00 42.19 124 ARG A C 1
ATOM 967 O O . ARG A 1 124 ? 19.868 7.185 4.957 1.00 42.19 124 ARG A O 1
ATOM 974 N N . GLY A 1 125 ? 18.861 5.206 5.096 1.00 45.34 125 GLY A N 1
ATOM 975 C CA . GLY A 1 125 ? 18.198 5.468 6.380 1.00 45.34 125 GLY A CA 1
ATOM 976 C C . GLY A 1 125 ? 19.103 5.386 7.606 1.00 45.34 125 GLY A C 1
ATOM 977 O O . GLY A 1 125 ? 18.750 5.916 8.656 1.00 45.34 125 GLY A O 1
ATOM 978 N N . ALA A 1 126 ? 20.275 4.750 7.491 1.00 50.56 126 ALA A N 1
ATOM 979 C CA . ALA A 1 126 ? 21.218 4.609 8.602 1.00 50.56 126 ALA A CA 1
ATOM 980 C C . ALA A 1 126 ? 21.849 5.945 9.050 1.00 50.56 126 ALA A C 1
ATOM 982 O O . ALA A 1 126 ? 22.428 6.009 10.131 1.00 50.56 126 ALA A O 1
ATOM 983 N N . SER A 1 127 ? 21.722 7.016 8.254 1.00 57.56 127 SER A N 1
ATOM 984 C CA . SER A 1 127 ? 22.194 8.366 8.595 1.00 57.56 127 SER A CA 1
ATOM 985 C C . SER A 1 127 ? 21.181 9.209 9.383 1.00 57.56 127 SER A C 1
ATOM 987 O O . SER A 1 127 ? 21.486 10.351 9.711 1.00 57.56 127 SER A O 1
ATOM 989 N N . GLY A 1 128 ? 19.986 8.681 9.685 1.00 59.44 128 GLY A N 1
ATOM 990 C CA . GLY A 1 128 ? 18.933 9.418 10.397 1.00 59.44 128 GLY A CA 1
ATOM 991 C C . GLY A 1 128 ? 18.008 10.259 9.506 1.00 59.44 128 GLY A C 1
ATOM 992 O O . GLY A 1 128 ? 17.074 10.869 10.020 1.00 59.44 128 GLY A O 1
ATOM 993 N N . ASP A 1 129 ? 18.193 10.245 8.181 1.00 65.62 129 ASP A N 1
ATOM 994 C CA . ASP A 1 129 ? 17.347 10.967 7.210 1.00 65.62 129 ASP A CA 1
ATOM 995 C C . ASP A 1 129 ? 15.854 10.651 7.360 1.00 65.62 129 ASP A C 1
ATOM 997 O O . ASP A 1 129 ? 15.010 11.529 7.191 1.00 65.62 129 ASP A O 1
ATOM 1001 N N . THR A 1 130 ? 15.526 9.406 7.713 1.00 67.50 130 THR A N 1
ATOM 1002 C CA . THR A 1 130 ? 14.150 8.930 7.913 1.00 67.50 130 THR A CA 1
ATOM 1003 C C . THR A 1 130 ? 13.497 9.518 9.171 1.00 67.50 130 THR A C 1
ATOM 1005 O O . THR A 1 130 ? 12.278 9.528 9.270 1.00 67.50 130 THR A O 1
ATOM 1008 N N . TYR A 1 131 ? 14.276 10.042 10.125 1.00 67.69 131 TYR A N 1
ATOM 1009 C CA . TYR A 1 131 ? 13.729 10.774 11.274 1.00 67.69 131 TYR A CA 1
ATOM 1010 C C . TYR A 1 131 ? 13.295 12.191 10.880 1.00 67.69 131 TYR A C 1
ATOM 1012 O O . TYR A 1 131 ? 12.253 12.666 11.315 1.00 67.69 131 TYR A O 1
ATOM 1020 N N . LEU A 1 132 ? 14.089 12.859 10.035 1.00 72.88 132 LEU A N 1
ATOM 1021 C CA . LEU A 1 132 ? 13.774 14.193 9.515 1.00 72.88 132 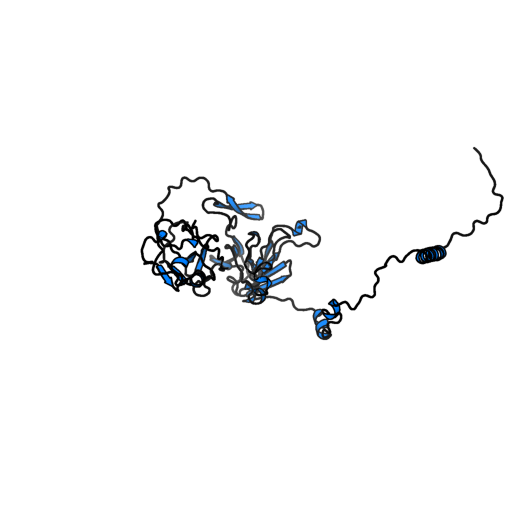LEU A CA 1
ATOM 1022 C C . LEU A 1 132 ? 12.701 14.148 8.419 1.00 72.88 132 LEU A C 1
ATOM 1024 O O . LEU A 1 132 ? 11.929 15.089 8.277 1.00 72.88 132 LEU A O 1
ATOM 1028 N N . ASN A 1 133 ? 12.661 13.055 7.654 1.00 71.94 133 ASN A N 1
ATOM 1029 C CA . ASN A 1 133 ? 11.752 12.838 6.533 1.00 71.94 133 ASN A CA 1
ATOM 1030 C C . ASN A 1 133 ? 11.096 11.451 6.662 1.00 71.94 133 ASN A C 1
ATOM 1032 O O . ASN A 1 133 ? 11.521 10.512 5.967 1.00 71.94 133 ASN A O 1
ATOM 1036 N N . PRO A 1 134 ? 10.119 11.295 7.576 1.00 74.69 134 PRO A N 1
ATOM 1037 C CA . PRO A 1 134 ? 9.437 10.027 7.800 1.00 74.69 134 PRO A CA 1
ATOM 1038 C C . PRO A 1 134 ? 8.689 9.559 6.552 1.00 74.69 134 PRO A C 1
ATOM 1040 O O . PRO A 1 134 ? 8.284 10.353 5.702 1.00 74.69 134 PRO A O 1
ATOM 1043 N N . PHE A 1 135 ? 8.516 8.244 6.438 1.00 73.88 135 PHE A N 1
ATOM 1044 C CA . PHE A 1 135 ? 7.707 7.668 5.372 1.00 73.88 135 PHE A CA 1
ATOM 1045 C C . PHE A 1 135 ? 6.234 7.975 5.606 1.00 73.88 135 PHE A C 1
ATOM 1047 O O . PHE A 1 135 ? 5.719 7.735 6.697 1.00 73.88 135 PHE A O 1
ATOM 1054 N N . GLU A 1 136 ? 5.564 8.440 4.561 1.00 84.12 136 GLU A N 1
ATOM 1055 C CA . GLU A 1 136 ? 4.108 8.412 4.499 1.00 84.12 136 GLU A CA 1
ATOM 1056 C C . GLU A 1 136 ? 3.619 7.012 4.105 1.00 84.12 136 GLU A C 1
ATOM 1058 O O . GLU A 1 136 ? 4.380 6.211 3.547 1.00 84.12 136 GLU A O 1
ATOM 1063 N N . GLN A 1 137 ? 2.350 6.716 4.393 1.00 84.69 137 GLN A N 1
ATOM 1064 C CA . GLN A 1 137 ? 1.761 5.417 4.087 1.00 84.69 137 GLN A CA 1
ATOM 1065 C C . GLN A 1 137 ? 1.844 5.064 2.592 1.00 84.69 137 GLN A C 1
ATOM 1067 O O . GLN A 1 137 ? 1.461 5.843 1.721 1.00 84.69 137 GLN A O 1
ATOM 1072 N N . VAL A 1 138 ? 2.317 3.848 2.292 1.00 81.88 138 VAL A N 1
ATOM 1073 C CA . VAL A 1 138 ? 2.433 3.303 0.929 1.00 81.88 138 VAL A CA 1
ATOM 1074 C C . VAL A 1 138 ? 1.673 1.986 0.820 1.00 81.88 138 VAL A C 1
ATOM 1076 O O . VAL A 1 138 ? 1.992 1.004 1.501 1.00 81.88 138 VAL A O 1
ATOM 1079 N N . HIS A 1 139 ? 0.717 1.945 -0.107 1.00 86.88 139 HIS A N 1
ATOM 1080 C CA . HIS A 1 139 ? -0.099 0.770 -0.399 1.00 86.88 139 HIS A CA 1
ATOM 1081 C C . HIS A 1 139 ? 0.302 0.196 -1.770 1.00 86.88 139 HIS A C 1
ATOM 1083 O O . HIS A 1 139 ? 0.042 0.825 -2.795 1.00 86.88 139 HIS A O 1
ATOM 1089 N N . PRO A 1 140 ? 0.973 -0.971 -1.825 1.00 84.38 140 PRO A N 1
ATOM 1090 C CA . PRO A 1 140 ? 1.471 -1.533 -3.085 1.00 84.38 140 PRO A CA 1
ATOM 1091 C C . PRO A 1 140 ? 0.368 -2.123 -3.985 1.00 84.38 140 PRO A C 1
ATOM 1093 O O . PRO A 1 140 ? 0.643 -2.497 -5.124 1.00 84.38 140 PRO A O 1
ATOM 1096 N N . PHE A 1 141 ? -0.853 -2.230 -3.469 1.00 90.69 141 PHE A N 1
ATOM 1097 C CA . PHE A 1 141 ? -2.069 -2.667 -4.148 1.00 90.69 141 PHE A CA 1
ATOM 1098 C C . PHE A 1 141 ? -3.279 -2.130 -3.370 1.00 90.69 141 PHE A C 1
ATOM 1100 O O . PHE A 1 141 ? -3.121 -1.731 -2.209 1.00 90.69 141 PHE A O 1
ATOM 1107 N N . ASP A 1 142 ? -4.464 -2.102 -3.981 1.00 92.06 142 ASP A N 1
ATOM 1108 C CA . ASP A 1 142 ? -5.643 -1.571 -3.301 1.00 92.06 142 ASP A CA 1
ATOM 1109 C C . ASP A 1 142 ? -6.237 -2.582 -2.314 1.00 92.06 142 ASP A C 1
ATOM 1111 O O . ASP A 1 142 ? -6.384 -3.766 -2.616 1.00 92.06 142 ASP A O 1
ATOM 1115 N N . GLN A 1 143 ? -6.559 -2.114 -1.111 1.00 95.50 143 GLN A N 1
ATOM 1116 C CA . GLN A 1 143 ? -7.195 -2.899 -0.056 1.00 95.50 143 GLN A CA 1
ATOM 1117 C C . GLN A 1 143 ? -7.850 -1.983 0.973 1.00 95.50 143 GLN A C 1
ATOM 1119 O O . GLN A 1 143 ? -7.387 -0.855 1.199 1.00 95.50 143 GLN A O 1
ATOM 1124 N N . GLY A 1 144 ? -8.861 -2.502 1.657 1.00 96.50 144 GLY A N 1
ATOM 1125 C CA . GLY A 1 144 ? -9.471 -1.811 2.776 1.00 96.50 144 GLY A CA 1
ATOM 1126 C C . GLY A 1 144 ? -10.727 -2.493 3.284 1.00 96.50 144 GLY A C 1
ATOM 1127 O O . GLY A 1 144 ? -11.077 -3.611 2.891 1.00 96.50 144 GLY A O 1
ATOM 1128 N N . PHE A 1 145 ? -11.394 -1.781 4.184 1.00 97.75 145 PHE A N 1
ATOM 1129 C CA . PHE A 1 145 ? -12.698 -2.142 4.707 1.00 97.75 145 PHE A CA 1
ATOM 1130 C C . PHE A 1 145 ? -13.609 -0.922 4.672 1.00 97.75 145 PHE A C 1
ATOM 1132 O O . PHE A 1 145 ? -13.146 0.213 4.738 1.00 97.75 145 PHE A O 1
ATOM 1139 N N . GLU A 1 146 ? -14.908 -1.155 4.580 1.00 97.75 146 GLU A N 1
ATOM 1140 C CA . GLU A 1 146 ? -15.924 -0.112 4.634 1.00 97.75 146 GLU A CA 1
ATOM 1141 C C . GLU A 1 146 ? -17.087 -0.554 5.513 1.00 97.75 146 GLU A C 1
ATOM 1143 O O . GLU A 1 146 ? -17.405 -1.742 5.622 1.00 97.75 146 GLU A O 1
ATOM 1148 N N . LEU A 1 147 ? -17.731 0.431 6.126 1.00 98.06 147 LEU A N 1
ATOM 1149 C CA . LEU A 1 147 ? -18.985 0.290 6.838 1.00 98.06 147 LEU A CA 1
ATOM 1150 C C . LEU A 1 147 ? -20.121 0.747 5.927 1.00 98.06 147 LEU A C 1
ATOM 1152 O O . LEU A 1 147 ? -20.153 1.897 5.493 1.00 98.06 147 LEU A O 1
ATOM 1156 N N . ARG A 1 148 ? -21.094 -0.127 5.685 1.00 97.19 148 ARG A N 1
ATOM 1157 C CA . ARG A 1 148 ? -22.344 0.214 5.002 1.00 97.19 148 ARG A CA 1
ATOM 1158 C C . ARG A 1 148 ? -23.479 0.244 6.007 1.00 97.19 148 ARG A C 1
ATOM 1160 O O . ARG A 1 148 ? -23.660 -0.711 6.756 1.00 97.19 148 ARG A O 1
ATOM 1167 N N . ILE A 1 149 ? -24.258 1.319 6.002 1.00 95.56 149 ILE A N 1
ATOM 1168 C CA . ILE A 1 149 ? -25.422 1.505 6.870 1.00 95.56 149 ILE A CA 1
ATOM 1169 C C . ILE A 1 149 ? -26.668 1.659 6.002 1.00 95.56 149 ILE A C 1
ATOM 1171 O O . ILE A 1 149 ? -26.681 2.450 5.057 1.00 95.56 149 ILE A O 1
ATOM 1175 N N . ALA A 1 150 ? -27.724 0.916 6.333 1.00 91.38 150 ALA A N 1
ATOM 1176 C CA . ALA A 1 150 ? -29.021 1.068 5.685 1.00 91.38 150 ALA A CA 1
ATOM 1177 C C . ALA A 1 150 ? -29.679 2.404 6.076 1.00 91.38 150 ALA A C 1
ATOM 1179 O O . ALA A 1 150 ? -29.736 2.761 7.254 1.00 91.38 150 ALA A O 1
ATOM 1180 N N . ALA A 1 151 ? -30.212 3.120 5.090 1.00 79.69 151 ALA A N 1
ATOM 1181 C CA . ALA A 1 151 ? -30.860 4.419 5.228 1.00 79.69 151 ALA A CA 1
ATOM 1182 C C . ALA A 1 151 ? -32.147 4.455 4.381 1.00 79.69 151 ALA A C 1
ATOM 1184 O O . ALA A 1 151 ? -32.168 4.977 3.264 1.00 79.69 151 ALA A O 1
ATOM 1185 N N . GLY A 1 152 ? -33.232 3.876 4.909 1.00 77.81 152 GLY A N 1
ATOM 1186 C CA . GLY A 1 152 ? -34.474 3.678 4.152 1.00 77.81 152 GLY A CA 1
ATOM 1187 C C . GLY A 1 152 ? -34.261 2.693 3.001 1.00 77.81 152 GLY A C 1
ATOM 1188 O O . GLY A 1 152 ? -33.735 1.607 3.228 1.00 77.81 152 GLY A O 1
ATOM 1189 N N . ASP A 1 153 ? -34.620 3.098 1.779 1.00 78.50 153 ASP A N 1
ATOM 1190 C CA . ASP A 1 153 ? -34.378 2.322 0.549 1.00 78.50 153 ASP A CA 1
ATOM 1191 C C . ASP A 1 153 ? -32.941 2.469 0.005 1.00 78.50 153 ASP A C 1
ATOM 1193 O O . ASP A 1 153 ? -32.579 1.834 -0.984 1.00 78.50 153 ASP A O 1
ATOM 1197 N N . ASN A 1 154 ? -32.110 3.305 0.640 1.00 83.94 154 ASN A N 1
ATOM 1198 C CA . ASN A 1 154 ? -30.727 3.566 0.243 1.00 83.94 154 ASN A CA 1
ATOM 1199 C C . ASN A 1 154 ? -29.725 2.993 1.256 1.00 83.94 154 ASN A C 1
ATOM 1201 O O . ASN A 1 154 ? -30.076 2.589 2.364 1.00 83.94 154 ASN A O 1
ATOM 1205 N N . SER A 1 155 ? -28.441 3.015 0.896 1.00 88.31 155 SER A N 1
ATOM 1206 C CA . SER A 1 155 ? -27.329 2.733 1.807 1.00 88.31 155 SER A CA 1
ATOM 1207 C C . SER A 1 155 ? -26.306 3.860 1.774 1.00 88.31 155 SER A C 1
ATOM 1209 O O . SER A 1 155 ? -25.996 4.373 0.698 1.00 88.31 155 SER A O 1
ATOM 1211 N N . ARG A 1 156 ? -25.731 4.196 2.930 1.00 93.62 156 ARG A N 1
ATOM 1212 C CA . ARG A 1 156 ? -24.557 5.070 3.028 1.00 93.62 156 ARG A CA 1
ATOM 1213 C C . ARG A 1 156 ? -23.327 4.223 3.339 1.00 93.62 156 ARG A C 1
ATOM 1215 O O . ARG A 1 156 ? -23.394 3.359 4.211 1.00 93.62 156 ARG A O 1
ATOM 1222 N N . ALA A 1 157 ? -22.236 4.463 2.621 1.00 95.19 157 ALA A N 1
ATOM 1223 C CA . ALA A 1 157 ? -20.960 3.789 2.827 1.00 95.19 157 ALA A CA 1
ATOM 1224 C C . ALA A 1 157 ? -19.937 4.764 3.418 1.00 95.19 157 ALA A C 1
ATOM 1226 O O . ALA A 1 157 ? -19.909 5.935 3.041 1.00 95.19 157 ALA A O 1
ATOM 1227 N N . PHE A 1 158 ? -19.114 4.260 4.330 1.00 97.38 158 PHE A N 1
ATOM 1228 C CA . PHE A 1 158 ? -18.000 4.966 4.944 1.00 97.38 158 PHE A CA 1
ATOM 1229 C C . PHE A 1 158 ? -16.766 4.068 4.833 1.00 97.38 158 PHE A C 1
ATOM 1231 O O . PHE A 1 158 ? -16.751 2.976 5.411 1.00 97.38 158 PHE A O 1
ATOM 1238 N N . SER A 1 159 ? -15.735 4.496 4.103 1.00 97.62 159 SER A N 1
ATOM 1239 C CA . SER A 1 159 ? -14.428 3.828 4.145 1.00 97.62 159 SER A CA 1
ATOM 1240 C C . SER A 1 159 ? -13.912 3.817 5.584 1.00 97.62 159 SER A C 1
ATOM 1242 O O . SER A 1 159 ? -14.000 4.823 6.282 1.00 97.62 159 SER A O 1
ATOM 1244 N N . LEU A 1 160 ? -13.388 2.690 6.062 1.00 98.06 160 LEU A N 1
ATOM 1245 C CA . LEU A 1 160 ? -12.826 2.571 7.411 1.00 98.06 160 LEU A CA 1
ATOM 1246 C C . LEU A 1 160 ? -11.369 3.044 7.413 1.00 98.06 160 LEU A C 1
ATOM 1248 O O . LEU A 1 160 ? -10.450 2.258 7.637 1.00 98.06 160 LEU A O 1
ATOM 1252 N N . ASP A 1 161 ? -11.202 4.329 7.105 1.00 96.94 161 ASP A N 1
ATOM 1253 C CA . ASP A 1 161 ? -9.959 5.095 7.080 1.00 96.94 161 ASP A CA 1
ATOM 1254 C C . ASP A 1 161 ? -10.265 6.608 7.152 1.00 96.94 161 ASP A C 1
ATOM 1256 O O . ASP A 1 161 ? -11.421 7.023 7.288 1.00 96.94 161 ASP A O 1
ATOM 1260 N N . SER A 1 162 ? -9.234 7.449 7.045 1.00 95.88 162 SER A N 1
ATOM 1261 C CA . SER A 1 162 ? -9.370 8.912 7.097 1.00 95.88 162 SER A CA 1
ATOM 1262 C C . SER A 1 162 ? -10.102 9.532 5.896 1.00 95.88 162 SER A C 1
ATOM 1264 O O . SER A 1 162 ? -10.351 10.733 5.905 1.00 95.88 162 SER A O 1
ATOM 1266 N N . SER A 1 163 ? -10.431 8.763 4.850 1.00 95.00 163 SER A N 1
ATOM 1267 C CA . SER A 1 163 ? -11.248 9.245 3.726 1.00 95.00 163 SER A CA 1
ATOM 1268 C C . SER A 1 163 ? -12.747 9.101 3.981 1.00 95.00 163 SER A C 1
ATOM 1270 O O . SER A 1 163 ? -13.539 9.831 3.385 1.00 95.00 163 SER A O 1
ATOM 1272 N N . GLY A 1 164 ? -13.142 8.164 4.851 1.00 95.81 164 GLY A N 1
ATOM 1273 C CA . GLY A 1 164 ? -14.546 7.881 5.139 1.00 95.81 164 GLY A CA 1
ATOM 1274 C C . GLY A 1 164 ? -15.072 8.465 6.446 1.00 95.81 164 GLY A C 1
ATOM 1275 O O . GLY A 1 164 ? -16.286 8.544 6.588 1.00 95.81 164 GLY A O 1
ATOM 1276 N N . PHE A 1 165 ? -14.209 8.877 7.379 1.00 97.31 165 PHE A N 1
ATOM 1277 C CA . PHE A 1 165 ? -14.610 9.442 8.673 1.00 97.31 165 PHE A CA 1
ATOM 1278 C C . PHE A 1 165 ? -13.887 10.754 8.964 1.00 97.31 165 PHE A C 1
ATOM 1280 O O . PHE A 1 165 ? -12.675 10.853 8.773 1.00 97.31 165 PHE A O 1
ATOM 1287 N N . SER A 1 166 ? -14.620 11.741 9.488 1.00 96.00 166 SER A N 1
ATOM 1288 C CA . SER A 1 166 ? -14.046 13.038 9.861 1.00 96.00 166 SER A CA 1
ATOM 1289 C C . SER A 1 166 ? -13.094 12.977 11.061 1.00 96.00 166 SER A C 1
ATOM 1291 O O . SER A 1 166 ? -12.156 13.765 11.130 1.00 96.00 166 SER A O 1
ATOM 1293 N N . GLU A 1 167 ? -13.324 12.069 12.016 1.00 97.69 167 GLU A N 1
ATOM 1294 C CA . GLU A 1 167 ? -12.506 11.928 13.225 1.00 97.69 167 GLU A CA 1
ATOM 1295 C C . GLU A 1 167 ? -11.935 10.512 13.325 1.00 97.69 167 GLU A C 1
ATOM 1297 O O . GLU A 1 167 ? -12.636 9.548 13.647 1.00 97.69 167 GLU A O 1
ATOM 1302 N N . VAL A 1 168 ? -10.625 10.395 13.093 1.00 98.50 168 VAL A N 1
ATOM 1303 C CA . VAL A 1 168 ? -9.881 9.141 13.239 1.00 98.50 168 VAL A CA 1
ATOM 1304 C C . VAL A 1 168 ? -8.785 9.307 14.285 1.00 98.50 168 VAL A C 1
ATOM 1306 O O . VAL A 1 168 ? -8.036 10.286 14.290 1.00 98.50 168 VAL A O 1
ATOM 1309 N N . THR A 1 169 ? -8.695 8.347 15.206 1.00 98.50 169 THR A N 1
ATOM 1310 C CA . THR A 1 169 ? -7.680 8.343 16.270 1.00 98.50 169 THR A CA 1
ATOM 1311 C C . THR A 1 169 ? -6.922 7.033 16.301 1.00 98.50 169 THR A C 1
ATOM 1313 O O . THR A 1 169 ? -7.530 5.973 16.158 1.00 98.50 169 THR A O 1
ATOM 1316 N N . PHE A 1 170 ? -5.620 7.104 16.573 1.00 98.44 170 PHE A N 1
ATOM 1317 C CA . PHE A 1 170 ? -4.765 5.933 16.733 1.00 98.44 170 PHE A CA 1
ATOM 1318 C C . PHE A 1 170 ? -4.145 5.861 18.127 1.00 98.44 170 PHE A C 1
ATOM 1320 O O . PHE A 1 170 ? -3.470 6.794 18.572 1.00 98.44 170 PHE A O 1
ATOM 1327 N N . ASP A 1 171 ? -4.288 4.702 18.769 1.00 97.12 171 ASP A N 1
ATOM 1328 C CA . ASP A 1 171 ? -3.565 4.334 19.981 1.00 97.12 171 ASP A CA 1
ATOM 1329 C C . ASP A 1 171 ? -2.634 3.149 19.707 1.00 97.12 171 ASP A C 1
ATOM 1331 O O . ASP A 1 171 ? -3.077 2.002 19.587 1.00 97.12 171 ASP A O 1
ATOM 1335 N N . GLY A 1 172 ? -1.327 3.408 19.682 1.00 93.94 172 GLY A N 1
ATOM 1336 C CA . GLY A 1 172 ? -0.311 2.364 19.559 1.00 93.94 172 GLY A CA 1
ATOM 1337 C C . GLY A 1 172 ? 0.055 1.768 20.914 1.00 93.94 172 GLY A C 1
ATOM 1338 O O . GLY A 1 172 ? 0.572 2.471 21.782 1.00 93.94 172 GLY A O 1
ATOM 1339 N N . ARG A 1 173 ? -0.180 0.467 21.105 1.00 90.44 173 ARG A N 1
ATOM 1340 C CA . ARG A 1 173 ? 0.213 -0.287 22.306 1.00 90.44 173 ARG A CA 1
ATOM 1341 C C . ARG A 1 173 ? 0.693 -1.681 21.910 1.00 90.44 173 ARG A C 1
ATOM 1343 O O . ARG A 1 173 ? 0.029 -2.671 22.217 1.00 90.44 173 ARG A O 1
ATOM 1350 N N . TYR A 1 174 ? 1.822 -1.751 21.196 1.00 90.94 174 TYR A N 1
ATOM 1351 C CA . TYR A 1 174 ? 2.365 -3.018 20.692 1.00 90.94 174 TYR A CA 1
ATOM 1352 C C . TYR A 1 174 ? 2.284 -4.122 21.769 1.00 90.94 174 TYR A C 1
ATOM 1354 O O . TYR A 1 174 ? 2.732 -3.893 22.898 1.00 90.94 174 TYR A O 1
ATOM 1362 N N . PRO A 1 175 ? 1.699 -5.293 21.455 1.00 93.06 175 PRO A N 1
ATOM 1363 C CA . PRO A 1 175 ? 1.392 -5.815 20.114 1.00 93.06 175 PRO A CA 1
ATOM 1364 C C . PRO A 1 175 ? 0.023 -5.424 19.520 1.00 93.06 175 PRO A C 1
ATOM 1366 O O . PRO A 1 175 ? -0.370 -5.986 18.501 1.00 93.06 175 PRO A O 1
ATOM 1369 N N . MET A 1 176 ? -0.716 -4.493 20.131 1.00 95.31 176 MET A N 1
ATOM 1370 C CA . MET A 1 176 ? -2.065 -4.100 19.704 1.00 95.31 176 MET A CA 1
ATOM 1371 C C . MET A 1 176 ? -2.137 -2.629 19.279 1.00 95.31 176 MET A C 1
ATOM 1373 O O . MET A 1 176 ? -1.642 -1.740 19.971 1.00 95.31 176 MET A O 1
ATOM 1377 N N . GLY A 1 177 ? -2.811 -2.369 18.164 1.00 97.31 177 GLY A N 1
ATOM 1378 C CA . GLY A 1 177 ? -3.150 -1.031 17.690 1.00 97.31 177 GLY A CA 1
ATOM 1379 C C . GLY A 1 177 ? -4.657 -0.848 17.747 1.00 97.31 177 GLY A C 1
ATOM 1380 O O . GLY A 1 177 ? -5.399 -1.751 17.356 1.00 97.31 177 GLY A O 1
ATOM 1381 N N . ILE A 1 178 ? -5.108 0.294 18.262 1.00 98.19 178 ILE A N 1
ATOM 1382 C CA . ILE A 1 178 ? -6.532 0.623 18.351 1.00 98.19 178 ILE A CA 1
ATOM 1383 C C . ILE A 1 178 ? -6.796 1.849 17.490 1.00 98.19 178 ILE A C 1
ATOM 1385 O O . ILE A 1 178 ? -6.229 2.908 17.755 1.00 98.19 178 ILE A O 1
ATOM 1389 N N . VAL A 1 179 ? -7.681 1.711 16.506 1.00 98.69 179 VAL A N 1
ATOM 1390 C CA . VAL A 1 179 ? -8.160 2.817 15.671 1.00 98.69 179 VAL A CA 1
ATOM 1391 C C . VAL A 1 179 ? -9.622 3.070 15.994 1.00 98.69 179 VAL A C 1
ATOM 1393 O O . VAL A 1 179 ? -10.402 2.121 16.073 1.00 98.69 179 VAL A O 1
ATOM 1396 N N . ARG A 1 180 ? -10.007 4.326 16.213 1.00 98.62 180 ARG A N 1
ATOM 1397 C CA . ARG A 1 180 ? -11.422 4.699 16.371 1.00 98.62 180 ARG A CA 1
ATOM 1398 C C . ARG A 1 180 ? -11.834 5.633 15.260 1.00 98.62 180 ARG A C 1
ATOM 1400 O O . ARG A 1 180 ? -11.080 6.554 14.959 1.00 98.62 180 ARG A O 1
ATOM 1407 N N . TYR A 1 181 ? -13.027 5.390 14.738 1.00 98.50 181 TYR A N 1
ATOM 1408 C CA . TYR A 1 181 ? -13.649 6.166 13.682 1.00 98.50 181 TYR A CA 1
ATOM 1409 C C . TYR A 1 181 ? -14.952 6.756 14.211 1.00 98.50 181 TYR A C 1
ATOM 1411 O O . TYR A 1 181 ? -15.827 6.024 14.693 1.00 98.50 181 TYR A O 1
ATOM 1419 N N . GLU A 1 182 ? -15.059 8.075 14.133 1.00 97.19 182 GLU A N 1
ATOM 1420 C CA . GLU A 1 182 ? -16.237 8.844 14.508 1.00 97.19 182 GLU A CA 1
ATOM 1421 C C . GLU A 1 182 ? -16.546 9.853 13.399 1.00 97.19 182 GLU A C 1
ATOM 1423 O O . GLU A 1 182 ? -15.654 10.459 12.806 1.00 97.19 182 GLU A O 1
ATOM 1428 N N . ASP A 1 183 ? -17.826 9.996 13.076 1.00 95.62 183 ASP A N 1
ATOM 1429 C CA . ASP A 1 183 ? -18.302 10.949 12.081 1.00 95.62 183 ASP A CA 1
ATOM 1430 C C . ASP A 1 183 ? -19.704 11.416 12.499 1.00 95.62 183 ASP A C 1
ATOM 1432 O O . ASP A 1 183 ? -20.519 10.561 12.866 1.00 95.62 183 ASP A O 1
ATOM 1436 N N . PRO A 1 184 ? -20.010 12.728 12.483 1.00 94.00 184 PRO A N 1
ATOM 1437 C CA . PRO A 1 184 ? -21.327 13.246 12.860 1.00 94.00 184 PRO A CA 1
ATOM 1438 C C . PRO A 1 184 ? -22.489 12.628 12.078 1.00 94.00 184 PRO A C 1
ATOM 1440 O O . PRO A 1 184 ? -23.605 12.548 12.593 1.00 94.00 184 PRO A O 1
ATOM 1443 N N . ASP A 1 185 ? -22.231 12.178 10.853 1.00 92.69 185 ASP A N 1
ATOM 1444 C CA . ASP A 1 185 ? -23.232 11.564 9.999 1.00 92.69 185 ASP A CA 1
ATOM 1445 C C . ASP A 1 185 ? -23.307 10.034 10.137 1.00 92.69 185 ASP A C 1
ATOM 1447 O O . ASP A 1 185 ? -24.204 9.398 9.566 1.00 92.69 185 ASP A O 1
ATOM 1451 N N . CYS A 1 186 ? -22.372 9.419 10.862 1.00 94.69 186 CYS A N 1
ATOM 1452 C CA . CYS A 1 186 ? -22.390 7.993 11.146 1.00 94.69 186 CYS A CA 1
ATOM 1453 C C . CYS A 1 186 ? -23.047 7.741 12.516 1.00 94.69 186 CYS A C 1
ATOM 1455 O O . CYS A 1 186 ? -22.499 8.126 13.548 1.00 94.69 186 CYS A O 1
ATOM 1457 N N . PRO A 1 187 ? -24.190 7.032 12.588 1.00 94.56 187 PRO A N 1
ATOM 1458 C CA . PRO A 1 187 ? -24.844 6.727 13.864 1.00 94.56 187 PRO A CA 1
ATOM 1459 C C . PRO A 1 187 ? -24.099 5.675 14.707 1.00 94.56 187 PRO A C 1
ATOM 1461 O O . PRO A 1 187 ? -24.539 5.356 15.812 1.00 94.56 187 PRO A O 1
ATOM 1464 N N . LEU A 1 188 ? -23.010 5.096 14.189 1.00 96.75 188 LEU A N 1
ATOM 1465 C CA . LEU A 1 188 ? -22.230 4.054 14.848 1.00 96.75 188 LEU A CA 1
ATOM 1466 C C . LEU A 1 188 ? -20.834 4.564 15.195 1.00 96.75 188 LEU A C 1
ATOM 1468 O O . LEU A 1 188 ? -20.143 5.127 14.348 1.00 96.75 188 LEU A O 1
ATOM 1472 N N . LYS A 1 189 ? -20.380 4.263 16.412 1.00 97.38 189 LYS A N 1
ATOM 1473 C CA . LYS A 1 189 ? -18.958 4.360 16.753 1.00 97.38 189 LYS A CA 1
ATOM 1474 C C . LYS A 1 189 ? -18.270 3.078 16.321 1.00 97.38 189 LYS A C 1
ATOM 1476 O O . LYS A 1 189 ? -18.734 1.984 16.658 1.00 97.38 189 LYS A O 1
ATOM 1481 N N . VAL A 1 190 ? 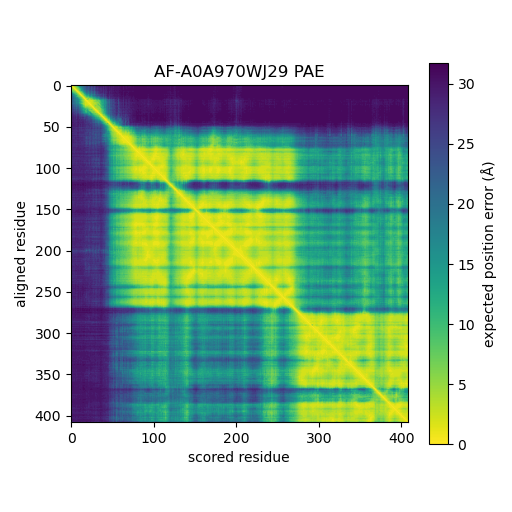-17.161 3.204 15.600 1.00 98.62 190 VAL A N 1
ATOM 1482 C CA . VAL A 1 190 ? -16.399 2.048 15.122 1.00 98.62 190 VAL A CA 1
ATOM 1483 C C . VAL A 1 190 ? -15.044 2.013 15.805 1.00 98.62 190 VAL A C 1
ATOM 1485 O O . VAL A 1 190 ? -14.311 2.997 15.810 1.00 98.62 190 VAL A O 1
ATOM 1488 N N . THR A 1 191 ? -14.689 0.860 16.366 1.00 98.69 191 THR A N 1
ATOM 1489 C CA . THR A 1 191 ? -13.343 0.605 16.893 1.00 98.69 191 THR A CA 1
ATOM 1490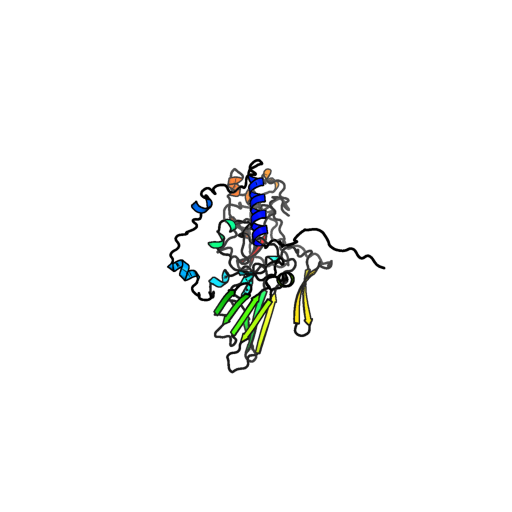 C C . THR A 1 191 ? -12.723 -0.575 16.161 1.00 98.69 191 THR A C 1
ATOM 1492 O O . THR A 1 191 ? -13.305 -1.657 16.138 1.00 98.69 191 THR A O 1
ATOM 1495 N N . LEU A 1 192 ? -11.535 -0.382 15.595 1.00 98.75 192 LEU A N 1
ATOM 1496 C CA . LEU A 1 192 ? -10.667 -1.437 15.086 1.00 98.75 192 LEU A CA 1
ATOM 1497 C C . LEU A 1 192 ? -9.601 -1.758 16.134 1.00 98.75 192 LEU A C 1
ATOM 1499 O O . LEU A 1 192 ? -8.838 -0.886 16.534 1.00 98.75 192 LEU A O 1
ATOM 1503 N N . GLU A 1 193 ? -9.504 -3.021 16.524 1.00 98.44 193 GLU A N 1
ATOM 1504 C CA . GLU A 1 193 ? -8.356 -3.571 17.238 1.00 98.44 193 GLU A CA 1
ATOM 1505 C C . GLU A 1 193 ? -7.585 -4.486 16.289 1.00 98.44 193 GLU A C 1
ATOM 1507 O O . GLU A 1 193 ? -8.104 -5.520 15.855 1.00 98.44 193 GLU A O 1
ATOM 1512 N N . ALA A 1 194 ? -6.350 -4.111 15.966 1.00 98.19 194 ALA A N 1
ATOM 1513 C CA . ALA A 1 194 ? -5.504 -4.857 15.047 1.00 98.19 194 ALA A CA 1
ATOM 1514 C C . ALA A 1 194 ? -4.208 -5.328 15.714 1.00 98.19 194 ALA A C 1
ATOM 1516 O O . ALA A 1 194 ? -3.544 -4.570 16.426 1.00 98.19 194 ALA A O 1
ATOM 1517 N N . PHE A 1 195 ? -3.872 -6.603 15.515 1.00 96.75 195 PHE A N 1
ATOM 1518 C CA . PHE A 1 195 ? -2.718 -7.248 16.141 1.00 96.75 195 PHE A CA 1
ATOM 1519 C C . PHE A 1 195 ? -2.318 -8.535 15.415 1.00 96.75 195 PHE A C 1
ATOM 1521 O O . PHE A 1 195 ? -3.123 -9.162 14.727 1.00 96.75 195 PHE A O 1
ATOM 1528 N N . SER A 1 196 ? -1.089 -8.979 15.652 1.00 95.69 196 SER A N 1
ATOM 1529 C CA . SER A 1 196 ? -0.706 -10.386 15.504 1.00 95.69 196 SER A CA 1
ATOM 1530 C C . SER A 1 196 ? -0.490 -10.978 16.894 1.00 95.69 196 SER A C 1
ATOM 1532 O O . SER A 1 196 ? -0.090 -10.240 17.800 1.00 95.69 196 SER A O 1
ATOM 1534 N N . PRO A 1 197 ? -0.770 -12.274 17.121 1.00 94.00 197 PRO A N 1
ATOM 1535 C CA . PRO A 1 197 ? -0.497 -12.877 18.416 1.00 94.00 197 PRO A CA 1
ATOM 1536 C C . PRO A 1 197 ? 0.981 -12.698 18.775 1.00 94.00 197 PRO A C 1
ATOM 1538 O O . PRO A 1 197 ? 1.864 -13.088 18.018 1.00 94.00 197 PRO A O 1
ATOM 1541 N N . PHE A 1 198 ? 1.242 -12.084 19.925 1.00 93.69 198 PHE A N 1
ATOM 1542 C CA . PHE A 1 198 ? 2.575 -11.955 20.501 1.00 93.69 198 PHE A CA 1
ATOM 1543 C C . PHE A 1 198 ? 2.465 -12.335 21.970 1.00 93.69 198 PHE A C 1
ATOM 1545 O O . PHE A 1 198 ? 2.007 -11.559 22.811 1.00 93.69 198 PHE A O 1
ATOM 1552 N N . ILE A 1 199 ? 2.809 -13.584 22.248 1.00 96.00 199 ILE A N 1
ATOM 1553 C CA . ILE A 1 199 ? 2.610 -14.235 23.533 1.00 96.00 199 ILE A CA 1
ATOM 1554 C C . ILE A 1 199 ? 4.004 -14.533 24.092 1.00 96.00 199 ILE A C 1
ATOM 1556 O O . ILE A 1 199 ? 4.705 -15.401 23.562 1.00 96.00 199 ILE A O 1
ATOM 1560 N N . PRO A 1 200 ? 4.451 -13.807 25.136 1.00 95.00 200 PRO A N 1
ATOM 1561 C CA . PRO A 1 200 ? 5.753 -14.047 25.738 1.00 95.00 200 PRO A CA 1
ATOM 1562 C C . PRO A 1 200 ? 5.938 -15.523 26.096 1.00 95.00 200 PRO A C 1
ATOM 1564 O O . PRO A 1 200 ? 5.064 -16.129 26.708 1.00 95.00 200 PRO A O 1
ATOM 1567 N N . LEU A 1 201 ? 7.099 -16.072 25.731 1.00 96.75 201 LEU A N 1
ATOM 1568 C CA . LEU A 1 201 ? 7.483 -17.476 25.944 1.00 96.75 201 LEU A CA 1
ATOM 1569 C C . LEU A 1 201 ? 6.707 -18.519 25.113 1.00 96.75 201 LEU A C 1
ATOM 1571 O O . LEU A 1 201 ? 6.970 -19.709 25.261 1.00 96.75 201 LEU A O 1
ATOM 1575 N N . ASP A 1 202 ? 5.833 -18.103 24.195 1.00 97.62 202 ASP A N 1
ATOM 1576 C CA . ASP A 1 202 ? 5.126 -18.994 23.269 1.00 97.62 202 ASP A CA 1
ATOM 1577 C C . ASP A 1 202 ? 5.474 -18.637 21.821 1.00 97.62 202 ASP A C 1
ATOM 1579 O O . ASP A 1 202 ? 4.813 -17.835 21.157 1.00 97.62 202 ASP A O 1
ATOM 1583 N N . LEU A 1 203 ? 6.563 -19.231 21.334 1.00 96.25 203 LEU A N 1
ATOM 1584 C CA . LEU A 1 203 ? 7.060 -18.996 19.981 1.00 96.25 203 LEU A CA 1
ATOM 1585 C C . LEU A 1 203 ? 6.065 -19.461 18.912 1.00 96.25 203 LEU A C 1
ATOM 1587 O O . LEU A 1 203 ? 5.912 -18.788 17.895 1.00 96.25 203 LEU A O 1
ATOM 1591 N N . VAL A 1 204 ? 5.391 -20.595 19.127 1.00 96.38 204 VAL A N 1
ATOM 1592 C CA . VAL A 1 204 ? 4.533 -21.212 18.105 1.00 96.38 204 VAL A CA 1
ATOM 1593 C C . VAL A 1 204 ? 3.376 -20.280 17.786 1.00 96.38 204 VAL A C 1
ATOM 1595 O O . VAL A 1 204 ? 3.220 -19.872 16.639 1.00 96.38 204 VAL A O 1
ATOM 1598 N N . ASN A 1 205 ? 2.625 -19.853 18.799 1.00 95.94 205 ASN A N 1
ATOM 1599 C CA . ASN A 1 205 ? 1.516 -18.938 18.566 1.00 95.94 205 ASN A CA 1
ATOM 1600 C C . ASN A 1 205 ? 1.998 -17.532 18.176 1.00 95.94 205 ASN A C 1
ATOM 1602 O O . ASN A 1 205 ? 1.333 -16.863 17.389 1.00 95.94 205 ASN A O 1
ATOM 1606 N N . SER A 1 206 ? 3.179 -17.106 18.642 1.00 96.38 206 SER A N 1
ATOM 1607 C CA . SER A 1 206 ? 3.759 -15.810 18.258 1.00 96.38 206 SER A CA 1
ATOM 1608 C C . SER A 1 206 ? 4.321 -15.751 16.833 1.00 96.38 206 SER A C 1
ATOM 1610 O O . SER A 1 206 ? 4.672 -14.671 16.365 1.00 96.38 206 SER A O 1
ATOM 1612 N N . SER A 1 207 ? 4.444 -16.887 16.142 1.00 95.94 207 SER A N 1
ATOM 1613 C CA . SER A 1 207 ? 5.020 -16.990 14.788 1.00 95.94 207 SER A CA 1
ATOM 1614 C C . SER A 1 207 ? 3.972 -17.175 13.689 1.00 95.94 207 SER A C 1
ATOM 1616 O O . SER A 1 207 ? 4.324 -17.415 12.533 1.00 95.94 207 SER A O 1
ATOM 1618 N N . TYR A 1 208 ? 2.679 -17.040 14.005 1.00 95.62 208 TYR A N 1
ATOM 1619 C CA . TYR A 1 208 ? 1.643 -17.160 12.985 1.00 95.62 208 TYR A CA 1
ATOM 1620 C C . TYR A 1 208 ? 1.762 -16.070 11.905 1.00 95.62 208 TYR A C 1
ATOM 1622 O O . TYR A 1 208 ? 1.845 -14.883 12.234 1.00 95.62 208 TYR A O 1
ATOM 1630 N N . PRO A 1 209 ? 1.680 -16.437 10.610 1.00 95.12 209 PRO A N 1
ATOM 1631 C CA . PRO A 1 209 ? 1.618 -15.493 9.498 1.00 95.12 209 PRO A CA 1
ATOM 1632 C C . PRO A 1 209 ? 0.199 -14.927 9.358 1.00 95.12 209 PRO A C 1
ATOM 1634 O O . PRO A 1 209 ? -0.476 -15.138 8.353 1.00 95.12 209 PRO A O 1
ATOM 1637 N N . ALA A 1 210 ? -0.288 -14.270 10.410 1.00 94.19 210 ALA A N 1
ATOM 1638 C CA . ALA A 1 210 ? -1.654 -13.777 10.486 1.00 94.19 210 ALA A CA 1
ATOM 1639 C C . ALA A 1 210 ? -1.730 -12.416 11.179 1.00 94.19 210 ALA A C 1
ATOM 1641 O O . ALA A 1 210 ? -1.129 -12.196 12.234 1.00 94.19 210 ALA A O 1
ATOM 1642 N N . THR A 1 211 ? -2.550 -11.544 10.605 1.00 95.62 211 THR A N 1
ATOM 1643 C CA . THR A 1 211 ? -2.976 -10.270 11.184 1.00 95.62 211 THR A CA 1
ATOM 1644 C C . THR A 1 211 ? -4.464 -10.373 11.485 1.00 95.62 211 THR A C 1
ATOM 1646 O O . THR A 1 211 ? -5.259 -10.738 10.619 1.00 95.62 211 THR A O 1
ATOM 1649 N N . VAL A 1 212 ? -4.848 -10.075 12.720 1.00 96.75 212 VAL A N 1
ATOM 1650 C CA . VAL A 1 212 ? -6.243 -10.001 13.147 1.00 96.75 212 VAL A CA 1
ATOM 1651 C C . VAL A 1 212 ? -6.671 -8.546 13.083 1.00 96.75 212 VAL A C 1
ATOM 1653 O O . VAL A 1 212 ? -5.999 -7.692 13.649 1.00 96.75 212 VAL A O 1
ATOM 1656 N N . MET A 1 213 ? -7.793 -8.277 12.420 1.00 97.69 213 MET A N 1
ATOM 1657 C CA . MET A 1 213 ? -8.461 -6.975 12.401 1.00 97.69 213 MET A CA 1
ATOM 1658 C C . MET A 1 213 ? -9.869 -7.167 12.960 1.00 97.69 213 MET A C 1
ATOM 1660 O O . MET A 1 213 ? -10.738 -7.736 12.299 1.00 97.69 213 MET A O 1
ATOM 1664 N N . ARG A 1 214 ? -10.078 -6.772 14.216 1.00 97.94 214 ARG A N 1
ATOM 1665 C CA . ARG A 1 214 ? -11.358 -6.914 14.913 1.00 97.94 214 ARG A CA 1
ATOM 1666 C C . ARG A 1 214 ? -12.078 -5.576 14.939 1.00 97.94 214 ARG A C 1
ATOM 1668 O O . ARG A 1 214 ? -11.646 -4.663 15.634 1.00 97.94 214 ARG A O 1
ATOM 1675 N N . TYR A 1 215 ? -13.200 -5.496 14.237 1.00 98.38 215 TYR A N 1
ATOM 1676 C CA . TYR A 1 215 ? -14.083 -4.337 14.276 1.00 98.38 215 TYR A CA 1
ATOM 1677 C C . TYR A 1 215 ? -15.192 -4.530 15.313 1.00 98.38 215 TYR A C 1
ATOM 1679 O O . TYR A 1 215 ? -15.853 -5.568 15.345 1.00 98.38 215 TYR A O 1
ATOM 1687 N N . THR A 1 216 ? -15.402 -3.512 16.141 1.00 98.50 216 THR A N 1
ATOM 1688 C CA . THR A 1 216 ? -16.516 -3.399 17.085 1.00 98.50 216 THR A CA 1
ATOM 1689 C C . THR A 1 216 ? -17.384 -2.221 16.665 1.00 98.50 216 THR A C 1
ATOM 1691 O O . THR A 1 216 ? -16.872 -1.115 16.499 1.00 98.50 216 THR A O 1
ATOM 1694 N N . LEU A 1 217 ? -18.683 -2.470 16.486 1.00 98.12 217 LEU A N 1
ATOM 1695 C CA . LEU A 1 217 ? -19.687 -1.460 16.158 1.00 98.12 217 LEU A CA 1
ATOM 1696 C C . LEU A 1 217 ? -20.543 -1.193 17.396 1.00 98.12 217 LEU A C 1
ATOM 1698 O O . LEU A 1 217 ? -21.158 -2.118 17.927 1.00 98.12 217 LEU A O 1
ATOM 1702 N N . GLU A 1 218 ? -20.595 0.058 17.842 1.00 97.88 218 GLU A N 1
ATOM 1703 C CA . GLU A 1 218 ? -21.415 0.483 18.976 1.00 97.88 218 GLU A CA 1
ATOM 1704 C C . GLU A 1 218 ? -22.517 1.432 18.497 1.00 97.88 218 GLU A C 1
ATOM 1706 O O . GLU A 1 218 ? -22.245 2.496 17.939 1.00 97.88 218 GLU A O 1
ATOM 1711 N N . ASN A 1 219 ? -23.772 1.038 18.728 1.00 96.69 219 ASN A N 1
ATOM 1712 C CA . ASN A 1 219 ? -24.938 1.889 18.526 1.00 96.69 219 ASN A CA 1
ATOM 1713 C C . ASN A 1 219 ? -25.330 2.528 19.863 1.00 96.69 219 ASN A C 1
ATOM 1715 O O . ASN A 1 219 ? -25.898 1.858 20.723 1.00 96.69 219 ASN A O 1
ATOM 1719 N N . GLY A 1 220 ? -25.017 3.813 20.027 1.00 92.50 220 GLY A N 1
ATOM 1720 C CA . GLY A 1 220 ? -25.398 4.594 21.209 1.00 92.50 220 GLY A CA 1
ATOM 1721 C C . GLY A 1 220 ? -26.769 5.272 21.102 1.00 92.50 220 GLY A C 1
ATOM 1722 O O . GLY A 1 220 ? -27.160 5.987 22.023 1.00 92.50 220 GLY A O 1
ATOM 1723 N N . GLY A 1 221 ? -27.468 5.107 19.975 1.00 91.50 221 GLY A N 1
ATOM 1724 C CA . GLY A 1 221 ? -28.769 5.714 19.717 1.00 91.50 221 GLY A CA 1
ATOM 1725 C C . GLY A 1 221 ? -29.951 4.868 20.194 1.00 91.50 221 GLY A C 1
ATOM 1726 O O . GLY A 1 221 ? -29.812 3.732 20.640 1.00 91.50 221 GLY A O 1
ATOM 1727 N N . ASP A 1 222 ? -31.149 5.428 20.051 1.00 93.44 222 ASP A N 1
ATOM 1728 C CA . ASP A 1 222 ? -32.431 4.788 20.370 1.00 93.44 222 ASP A CA 1
ATOM 1729 C C . ASP A 1 222 ? -33.068 4.063 19.168 1.00 93.44 222 ASP A C 1
ATOM 1731 O O . ASP A 1 222 ? -34.054 3.336 19.312 1.00 93.44 222 ASP A O 1
ATOM 1735 N N . LYS A 1 223 ? -32.498 4.233 17.970 1.00 93.19 223 LYS A N 1
ATOM 1736 C CA . LYS A 1 223 ? -32.959 3.604 16.729 1.00 93.19 223 LYS A CA 1
ATOM 1737 C C . LYS A 1 223 ? -32.130 2.373 16.397 1.00 93.19 223 LYS A C 1
ATOM 1739 O O . LYS A 1 223 ? -30.912 2.355 16.549 1.00 93.19 223 LYS A O 1
ATOM 1744 N N . THR A 1 224 ? -32.797 1.343 15.881 1.00 94.69 224 THR A N 1
ATOM 1745 C CA . THR A 1 224 ? -32.113 0.170 15.322 1.00 94.69 224 THR A CA 1
ATOM 1746 C C . THR A 1 224 ? -31.356 0.569 14.056 1.00 94.69 224 THR A C 1
ATOM 1748 O O . THR A 1 224 ? -31.925 1.212 13.176 1.00 94.69 224 THR A O 1
ATOM 1751 N N . VAL A 1 225 ? -30.092 0.157 13.957 1.00 95.44 225 VAL A N 1
ATOM 1752 C CA . VAL A 1 225 ? -29.229 0.387 12.792 1.00 95.44 225 VAL A CA 1
ATOM 1753 C C . VAL A 1 225 ? -28.883 -0.962 12.172 1.00 95.44 225 VAL A C 1
ATOM 1755 O O . VAL A 1 225 ? -28.397 -1.855 12.863 1.00 95.44 225 VAL A O 1
ATOM 1758 N N . THR A 1 226 ? -29.130 -1.114 10.870 1.00 96.00 226 THR A N 1
ATOM 1759 C CA . THR A 1 226 ? -28.644 -2.268 10.098 1.00 96.00 226 THR A CA 1
ATOM 1760 C C . THR A 1 226 ? -27.334 -1.877 9.432 1.00 96.00 226 THR A C 1
ATOM 1762 O O . THR A 1 226 ? -27.299 -0.891 8.693 1.00 96.00 226 THR A O 1
ATOM 1765 N N . ALA A 1 227 ? -26.271 -2.634 9.706 1.00 96.25 227 ALA A N 1
ATOM 1766 C CA . ALA A 1 227 ? -24.933 -2.344 9.215 1.00 96.25 227 ALA A CA 1
ATOM 1767 C C . ALA A 1 227 ? -24.213 -3.596 8.701 1.00 96.25 227 ALA A C 1
ATOM 1769 O O . ALA A 1 227 ? -24.418 -4.699 9.209 1.00 96.25 227 ALA A O 1
ATOM 1770 N N . GLU A 1 228 ? -23.340 -3.398 7.719 1.00 95.81 228 GLU A N 1
ATOM 1771 C CA . GLU A 1 228 ? -22.466 -4.410 7.131 1.00 95.81 228 GLU A CA 1
ATOM 1772 C C . GLU A 1 228 ? -21.030 -3.881 7.101 1.00 95.81 228 GLU A C 1
ATOM 1774 O O . GLU A 1 228 ? -20.804 -2.715 6.780 1.00 95.81 228 GLU A O 1
ATOM 1779 N N . ILE A 1 229 ? -20.060 -4.742 7.413 1.00 95.81 229 ILE A N 1
ATOM 1780 C CA . ILE A 1 229 ? -18.648 -4.476 7.129 1.00 95.81 229 ILE A CA 1
ATOM 1781 C C . ILE A 1 229 ? -18.268 -5.288 5.898 1.00 95.81 229 ILE A C 1
ATOM 1783 O O . ILE A 1 229 ? -18.346 -6.519 5.918 1.00 95.81 229 ILE A O 1
ATOM 1787 N N . ALA A 1 230 ? -17.827 -4.597 4.854 1.00 94.62 230 ALA A N 1
ATOM 1788 C CA . ALA A 1 230 ? -17.275 -5.209 3.657 1.00 94.62 230 ALA A CA 1
ATOM 1789 C C . ALA A 1 230 ? -15.761 -4.982 3.618 1.00 94.62 230 ALA A C 1
ATOM 1791 O O . ALA A 1 230 ? -15.274 -3.934 4.028 1.00 94.62 230 ALA A O 1
ATOM 1792 N N . GLY A 1 231 ? -15.015 -5.976 3.141 1.00 94.62 231 GLY A N 1
ATOM 1793 C CA . GLY A 1 231 ? -13.575 -5.874 2.915 1.00 94.62 231 GLY A CA 1
ATOM 1794 C C . GLY A 1 231 ? -13.240 -6.151 1.457 1.00 94.62 231 GLY A C 1
ATOM 1795 O O . GLY A 1 231 ? -13.872 -7.007 0.829 1.00 94.62 231 GLY A O 1
ATOM 1796 N N . TRP A 1 232 ? -12.235 -5.461 0.928 1.00 95.12 232 TRP A N 1
ATOM 1797 C CA . TRP A 1 232 ? -11.708 -5.687 -0.415 1.00 95.12 232 TRP A CA 1
ATOM 1798 C C . TRP A 1 232 ? -10.184 -5.747 -0.404 1.00 95.12 232 TRP A C 1
ATOM 1800 O O . TRP A 1 232 ? -9.511 -5.223 0.482 1.00 95.12 232 TRP A O 1
ATOM 1810 N N . THR A 1 233 ? -9.644 -6.417 -1.413 1.00 95.69 233 THR A N 1
ATOM 1811 C CA . THR A 1 233 ? -8.216 -6.427 -1.715 1.00 95.69 233 THR A CA 1
ATOM 1812 C C . THR A 1 233 ? -8.031 -6.831 -3.166 1.00 95.69 233 THR A C 1
ATOM 1814 O O . THR A 1 233 ? -8.657 -7.785 -3.644 1.00 95.69 233 THR A O 1
ATOM 1817 N N . ASP A 1 234 ? -7.115 -6.162 -3.849 1.00 94.94 234 ASP A N 1
ATOM 1818 C CA . ASP A 1 234 ? -6.479 -6.703 -5.039 1.00 94.94 234 ASP A CA 1
ATOM 1819 C C . ASP A 1 234 ? -5.822 -8.044 -4.704 1.00 94.94 234 ASP A C 1
ATOM 1821 O O . ASP A 1 234 ? -5.448 -8.312 -3.561 1.00 94.94 234 ASP A O 1
ATOM 1825 N N . ASN A 1 235 ? -5.656 -8.909 -5.703 1.00 95.69 235 ASN A N 1
ATOM 1826 C CA . ASN A 1 235 ? -4.898 -10.144 -5.533 1.00 95.69 235 ASN A CA 1
ATOM 1827 C C . ASN A 1 235 ? -3.392 -9.834 -5.567 1.00 95.69 235 ASN A C 1
ATOM 1829 O O . ASN A 1 235 ? -2.865 -9.556 -6.650 1.00 95.69 235 ASN A O 1
ATOM 1833 N N . PRO A 1 236 ? -2.668 -9.945 -4.437 1.00 94.25 236 PRO A N 1
ATOM 1834 C CA . PRO A 1 236 ? -1.272 -9.546 -4.389 1.00 94.25 236 PRO A CA 1
ATOM 1835 C C . PRO A 1 236 ? -0.316 -10.716 -4.683 1.00 94.25 236 PRO A C 1
ATOM 1837 O O . PRO A 1 236 ? 0.903 -10.588 -4.553 1.00 94.25 236 PRO A O 1
ATOM 1840 N N . VAL A 1 237 ? -0.834 -11.888 -5.072 1.00 95.06 237 VAL A N 1
ATOM 1841 C CA . VAL A 1 237 ? 0.006 -13.048 -5.384 1.00 95.06 237 VAL A CA 1
ATOM 1842 C C . VAL A 1 237 ? 0.867 -12.735 -6.604 1.00 95.06 237 VAL A C 1
ATOM 1844 O O . VAL A 1 237 ? 0.382 -12.257 -7.633 1.00 95.06 237 VAL A O 1
ATOM 1847 N N . CYS A 1 238 ? 2.170 -12.991 -6.478 1.00 92.88 238 CYS A N 1
ATOM 1848 C CA . CYS A 1 238 ? 3.160 -12.677 -7.506 1.00 92.88 238 CYS A CA 1
ATOM 1849 C C . CYS A 1 238 ? 3.139 -11.190 -7.919 1.00 92.88 238 CYS A C 1
ATOM 1851 O O . CYS A 1 238 ? 3.354 -10.879 -9.090 1.00 92.88 238 CYS A O 1
ATOM 1853 N N . LEU A 1 239 ? 2.861 -10.260 -6.991 1.00 89.44 239 LEU A N 1
ATOM 1854 C CA . LEU A 1 239 ? 2.743 -8.821 -7.279 1.00 89.44 239 LEU A CA 1
ATOM 1855 C C . LEU A 1 239 ? 3.945 -8.260 -8.053 1.00 89.44 239 LEU A C 1
ATOM 1857 O O . LEU A 1 239 ? 3.7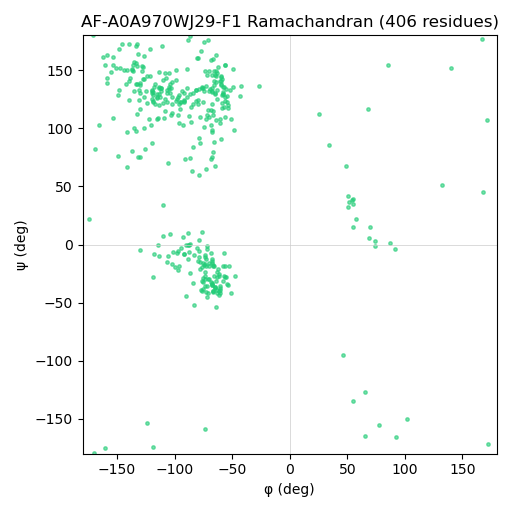69 -7.506 -9.006 1.00 89.44 239 LEU A O 1
ATOM 1861 N N . HIS A 1 240 ? 5.157 -8.679 -7.683 1.00 86.38 240 HIS A N 1
ATOM 1862 C CA . HIS A 1 240 ? 6.398 -8.178 -8.280 1.00 86.38 240 HIS A CA 1
ATOM 1863 C C . HIS A 1 240 ? 7.204 -9.216 -9.063 1.00 86.38 240 HIS A C 1
ATOM 1865 O O . HIS A 1 240 ? 8.297 -8.905 -9.535 1.00 86.38 240 HIS A O 1
ATOM 1871 N N . THR A 1 241 ? 6.720 -10.452 -9.130 1.00 87.75 241 THR A N 1
ATOM 1872 C CA . THR A 1 241 ? 7.422 -11.569 -9.777 1.00 87.75 241 THR A CA 1
ATOM 1873 C C . THR A 1 241 ? 6.640 -12.143 -10.947 1.00 87.75 241 THR A C 1
ATOM 1875 O O . THR A 1 241 ? 7.257 -12.661 -11.873 1.00 87.75 241 THR A O 1
ATOM 1878 N N . GLY A 1 242 ? 5.311 -12.034 -10.927 1.00 85.81 242 GLY A N 1
ATOM 1879 C CA . GLY A 1 242 ? 4.457 -12.567 -11.975 1.00 85.81 242 GLY A CA 1
ATOM 1880 C C . GLY A 1 242 ? 4.491 -11.698 -13.221 1.00 85.81 242 GLY A C 1
ATOM 1881 O O . GLY A 1 242 ? 4.398 -10.469 -13.136 1.00 85.81 242 GLY A O 1
ATOM 1882 N N . ARG A 1 243 ? 4.599 -12.336 -14.384 1.00 81.62 243 ARG A N 1
ATOM 1883 C CA . ARG A 1 243 ? 4.479 -11.680 -15.683 1.00 81.62 243 ARG A CA 1
ATOM 1884 C C . ARG A 1 243 ? 3.129 -12.040 -16.262 1.00 81.62 243 ARG A C 1
ATOM 1886 O O . ARG A 1 243 ? 2.618 -13.135 -16.068 1.00 81.62 243 ARG A O 1
ATOM 1893 N N . ALA A 1 244 ? 2.541 -11.137 -17.024 1.00 74.19 244 ALA A N 1
ATOM 1894 C CA . ALA A 1 244 ? 1.230 -11.422 -17.586 1.00 74.19 244 ALA A CA 1
ATOM 1895 C C . ALA A 1 244 ? 1.236 -12.572 -18.613 1.00 74.19 244 ALA A C 1
ATOM 1897 O O . ALA A 1 244 ? 0.195 -13.160 -18.878 1.00 74.19 244 ALA A O 1
ATOM 1898 N N . SER A 1 245 ? 2.408 -12.912 -19.157 1.00 75.12 245 SER A N 1
ATOM 1899 C CA . SER A 1 245 ? 2.609 -14.069 -20.030 1.00 75.12 245 SER A CA 1
ATOM 1900 C C . SER A 1 245 ? 2.593 -15.412 -19.296 1.00 75.12 245 SER A C 1
ATOM 1902 O O . SER A 1 245 ? 2.368 -16.431 -19.933 1.00 75.12 245 SER A O 1
ATOM 1904 N N . ASP A 1 246 ? 2.892 -15.436 -17.993 1.00 84.56 246 ASP A N 1
ATOM 1905 C CA . ASP A 1 246 ? 3.119 -16.674 -17.231 1.00 84.56 246 ASP A CA 1
ATOM 1906 C C . ASP A 1 246 ? 2.322 -16.765 -15.924 1.00 84.56 246 ASP A C 1
ATOM 1908 O O . ASP A 1 246 ? 2.348 -17.796 -15.257 1.00 84.56 246 ASP A O 1
ATOM 1912 N N . THR A 1 247 ? 1.589 -15.713 -15.562 1.00 89.88 247 THR A N 1
ATOM 1913 C CA . THR A 1 247 ? 0.884 -15.616 -14.288 1.00 89.88 247 THR A CA 1
ATOM 1914 C C . THR A 1 247 ? -0.548 -15.142 -14.501 1.00 89.88 247 THR A C 1
ATOM 1916 O O . THR A 1 247 ? -0.802 -13.978 -14.807 1.00 89.88 247 THR A O 1
ATOM 1919 N N . LEU A 1 248 ? -1.499 -16.034 -14.241 1.00 91.62 248 LEU A N 1
ATOM 1920 C CA . LEU A 1 248 ? -2.922 -15.742 -14.148 1.00 91.62 248 LEU A CA 1
ATOM 1921 C C . LEU A 1 248 ? -3.339 -15.717 -12.674 1.00 91.62 248 LEU A C 1
ATOM 1923 O O . LEU A 1 248 ? -3.354 -16.746 -11.997 1.00 91.62 248 LEU A O 1
ATOM 1927 N N . ARG A 1 249 ? -3.689 -14.537 -12.157 1.00 93.88 249 ARG A N 1
ATOM 1928 C CA . ARG A 1 249 ? -4.193 -14.384 -10.784 1.00 93.88 249 ARG A CA 1
ATOM 1929 C C . ARG A 1 249 ? -5.645 -14.849 -10.696 1.00 93.88 249 ARG A C 1
ATOM 1931 O O . ARG A 1 249 ? -6.473 -14.484 -11.524 1.00 93.88 249 ARG A O 1
ATOM 1938 N N . LYS A 1 250 ? -5.961 -15.632 -9.666 1.00 94.62 250 LYS A N 1
ATOM 1939 C CA . LYS A 1 250 ? -7.286 -16.210 -9.426 1.00 94.62 250 LYS A CA 1
ATOM 1940 C C . LYS A 1 250 ? -7.744 -15.956 -7.997 1.00 94.62 250 LYS A C 1
ATOM 1942 O O . LYS A 1 250 ? -7.038 -16.288 -7.042 1.00 94.62 250 LYS A O 1
ATOM 1947 N N . ASN A 1 251 ? -8.966 -15.450 -7.876 1.00 96.38 251 ASN A N 1
ATOM 1948 C CA . ASN A 1 251 ? -9.658 -15.249 -6.608 1.00 96.38 251 ASN A CA 1
ATOM 1949 C C . ASN A 1 251 ? -10.716 -16.336 -6.431 1.00 96.38 251 ASN A C 1
ATOM 1951 O O . ASN A 1 251 ? -11.396 -16.724 -7.380 1.00 96.38 251 ASN A O 1
ATOM 1955 N N . THR A 1 252 ? -10.849 -16.882 -5.228 1.00 96.75 252 THR A N 1
ATOM 1956 C CA . THR A 1 252 ? -11.898 -17.857 -4.904 1.00 96.75 252 THR A CA 1
ATOM 1957 C C . THR A 1 252 ? -12.516 -17.507 -3.566 1.00 96.75 252 THR A C 1
ATOM 1959 O O . THR A 1 252 ? -11.792 -17.305 -2.596 1.00 96.75 252 THR A O 1
ATOM 1962 N N . ILE A 1 253 ? -13.846 -17.490 -3.499 1.00 96.56 253 ILE A N 1
ATOM 1963 C CA . ILE A 1 253 ? -14.565 -17.364 -2.234 1.00 96.56 253 ILE A CA 1
ATOM 1964 C C . ILE A 1 253 ? -14.872 -18.759 -1.694 1.00 96.56 253 ILE A C 1
ATOM 1966 O O . ILE A 1 253 ? -15.515 -19.563 -2.368 1.00 96.56 253 ILE A O 1
ATOM 1970 N N . VAL A 1 254 ? -14.436 -19.036 -0.469 1.00 96.00 254 VAL A N 1
ATOM 1971 C CA . VAL A 1 254 ? -14.791 -20.247 0.276 1.00 96.00 254 VAL A CA 1
ATOM 1972 C C . VAL A 1 254 ? -15.695 -19.839 1.431 1.00 96.00 254 VAL A C 1
ATOM 1974 O O . VAL A 1 254 ? -15.303 -19.029 2.267 1.00 96.00 254 VAL A O 1
ATOM 1977 N N . ARG A 1 255 ? -16.904 -20.400 1.481 1.00 96.38 255 ARG A N 1
ATOM 1978 C CA . ARG A 1 255 ? -17.868 -20.163 2.562 1.00 96.38 255 ARG A CA 1
ATOM 1979 C C . ARG A 1 255 ? -17.952 -21.393 3.456 1.00 96.38 255 ARG A C 1
ATOM 1981 O O . ARG A 1 255 ? -18.046 -22.515 2.962 1.00 96.38 255 ARG A O 1
ATOM 1988 N N . ARG A 1 256 ? -17.893 -21.171 4.762 1.00 95.31 256 ARG A N 1
ATOM 1989 C CA . ARG A 1 256 ? -18.107 -22.150 5.831 1.00 95.31 256 ARG A CA 1
ATOM 1990 C C . ARG A 1 256 ? -19.036 -21.531 6.870 1.00 95.31 256 ARG A C 1
ATOM 1992 O O . ARG A 1 256 ? -19.323 -20.335 6.805 1.00 95.31 256 ARG A O 1
ATOM 1999 N N . ASP A 1 257 ? -19.496 -22.335 7.823 1.00 95.44 257 ASP A N 1
ATOM 2000 C CA . ASP A 1 257 ? -20.291 -21.809 8.930 1.00 95.44 257 ASP A CA 1
ATOM 2001 C C . ASP A 1 257 ? -19.529 -20.677 9.637 1.00 95.44 257 ASP A C 1
ATOM 2003 O O . ASP A 1 257 ? -18.375 -20.846 10.036 1.00 95.44 257 ASP A O 1
ATOM 2007 N N . ARG A 1 258 ? -20.160 -19.498 9.701 1.00 93.00 258 ARG A N 1
ATOM 2008 C CA . ARG A 1 258 ? -19.621 -18.253 10.280 1.00 93.00 258 ARG A CA 1
ATOM 2009 C C . ARG A 1 258 ? -18.275 -17.762 9.721 1.00 93.00 258 ARG A C 1
ATOM 2011 O O . ARG A 1 258 ? -17.649 -16.901 10.334 1.00 93.00 258 ARG A O 1
ATOM 2018 N N . LEU A 1 259 ? -17.822 -18.269 8.575 1.00 93.94 259 LEU A N 1
ATOM 2019 C CA . LEU A 1 259 ? -16.531 -17.912 7.989 1.00 93.94 259 LEU A CA 1
ATOM 2020 C C . LEU A 1 259 ? -16.645 -17.765 6.471 1.00 93.94 259 LEU A C 1
ATOM 2022 O O . LEU A 1 259 ? -17.000 -18.704 5.761 1.00 93.94 259 LEU A O 1
ATOM 2026 N N . THR A 1 260 ? -16.249 -16.601 5.966 1.00 94.25 260 THR A N 1
ATOM 2027 C CA . THR A 1 260 ? -16.033 -16.373 4.535 1.00 94.25 260 THR A CA 1
ATOM 2028 C C . THR A 1 260 ? -14.559 -16.084 4.305 1.00 94.25 260 THR A C 1
ATOM 2030 O O . THR A 1 260 ? -13.977 -15.246 4.983 1.00 94.25 260 THR A O 1
ATOM 2033 N N . VAL A 1 261 ? -13.953 -16.788 3.353 1.00 95.25 261 VAL A N 1
ATOM 2034 C CA . VAL A 1 261 ? -12.540 -16.640 2.998 1.00 95.25 261 VAL A CA 1
ATOM 2035 C C . VAL A 1 261 ? -12.440 -16.199 1.548 1.00 95.25 261 VAL A C 1
ATOM 2037 O O . VAL A 1 261 ? -12.897 -16.912 0.654 1.00 95.25 261 VAL A O 1
ATOM 2040 N N . LEU A 1 262 ? -11.790 -15.062 1.310 1.00 96.31 262 LEU A N 1
ATOM 2041 C CA . LEU A 1 262 ? -11.263 -14.704 -0.001 1.00 96.31 262 LEU A CA 1
ATOM 2042 C C . LEU A 1 262 ? -9.858 -15.296 -0.134 1.00 96.31 262 LEU A C 1
ATOM 2044 O O . LEU A 1 262 ? -8.925 -14.877 0.542 1.00 96.31 262 LEU A O 1
ATOM 2048 N N . ARG A 1 263 ? -9.707 -16.296 -1.003 1.00 96.44 263 ARG A N 1
ATOM 2049 C CA . ARG A 1 263 ? -8.412 -16.891 -1.328 1.00 96.44 263 ARG A CA 1
ATOM 2050 C C . ARG A 1 263 ? -7.866 -16.273 -2.608 1.00 96.44 263 ARG A C 1
ATOM 2052 O O . ARG A 1 263 ? -8.384 -16.546 -3.692 1.00 96.44 263 ARG A O 1
ATOM 2059 N N . CYS A 1 264 ? -6.789 -15.513 -2.467 1.00 97.38 264 CYS A N 1
ATOM 2060 C CA . CYS A 1 264 ? -5.978 -15.013 -3.570 1.00 97.38 264 CYS A CA 1
ATOM 2061 C C . CYS A 1 264 ? -4.916 -16.057 -3.944 1.00 97.38 264 CYS A C 1
ATOM 2063 O O . CYS A 1 264 ? -4.212 -16.584 -3.085 1.00 97.38 264 CYS A O 1
ATOM 2065 N N . SER A 1 265 ? -4.823 -16.393 -5.227 1.00 96.69 265 SER A N 1
ATOM 2066 C CA . SER A 1 265 ? -3.863 -17.363 -5.770 1.00 96.69 265 SER A CA 1
ATOM 2067 C C . SER A 1 265 ? -3.406 -16.950 -7.168 1.00 96.69 265 SER A C 1
ATOM 2069 O O . SER A 1 265 ? -3.959 -16.012 -7.744 1.00 96.69 265 SER A O 1
ATOM 2071 N N . ALA A 1 266 ? -2.422 -17.650 -7.723 1.00 95.25 266 ALA A N 1
ATOM 2072 C CA . ALA A 1 266 ? -2.044 -17.526 -9.124 1.00 95.25 266 ALA A CA 1
ATOM 2073 C C . ALA A 1 266 ? -1.689 -18.898 -9.706 1.00 95.25 266 ALA A C 1
ATOM 2075 O O . ALA A 1 266 ? -1.225 -19.782 -8.985 1.00 95.25 266 ALA A O 1
ATOM 2076 N N . THR A 1 267 ? -1.919 -19.067 -11.002 1.00 93.38 267 THR A N 1
ATOM 2077 C CA . THR A 1 267 ? -1.539 -20.252 -11.777 1.00 93.38 267 THR A CA 1
ATOM 2078 C C . THR A 1 267 ? -0.847 -19.819 -13.061 1.00 93.38 267 THR A C 1
ATOM 2080 O O . THR A 1 267 ? -0.980 -18.666 -13.474 1.00 93.38 267 THR A O 1
ATOM 2083 N N . ALA A 1 268 ? -0.145 -20.737 -13.724 1.00 89.12 268 ALA A N 1
ATOM 2084 C CA . ALA A 1 268 ? 0.202 -20.509 -15.120 1.00 89.12 268 ALA A CA 1
ATOM 2085 C C . ALA A 1 268 ? -1.096 -20.339 -15.936 1.00 89.12 268 ALA A C 1
ATOM 2087 O O . ALA A 1 268 ? -2.090 -21.014 -15.626 1.00 89.12 268 ALA A O 1
ATOM 2088 N N . PRO A 1 269 ? -1.138 -19.426 -16.918 1.00 83.69 269 PRO A N 1
ATOM 2089 C CA . PRO A 1 269 ? -2.237 -19.388 -17.866 1.00 83.69 269 PRO A CA 1
ATOM 2090 C C . PRO A 1 269 ? -2.277 -20.719 -18.620 1.00 83.69 269 PRO A C 1
ATOM 2092 O O . PRO A 1 269 ? -1.235 -21.286 -18.952 1.00 83.69 269 PRO A O 1
ATOM 2095 N N . GLU A 1 270 ? -3.480 -21.229 -18.881 1.00 80.56 270 GLU A N 1
ATOM 2096 C CA . GLU A 1 270 ? -3.629 -22.298 -19.866 1.00 80.56 270 GLU A CA 1
ATOM 2097 C C . GLU A 1 270 ? -3.126 -21.782 -21.216 1.00 80.56 270 GLU A C 1
ATOM 2099 O O . GLU A 1 270 ? -3.279 -20.596 -21.526 1.00 80.56 270 GLU A O 1
ATOM 2104 N N . GLU A 1 271 ? -2.500 -22.657 -22.001 1.00 69.94 271 GLU A N 1
ATOM 2105 C CA . GLU A 1 271 ? -1.979 -22.321 -23.323 1.00 69.94 271 GLU A CA 1
ATOM 2106 C C . GLU A 1 271 ? -3.159 -21.988 -24.245 1.00 69.94 271 GLU A C 1
ATOM 2108 O O . GLU A 1 271 ? -3.769 -22.847 -24.880 1.00 69.94 271 GLU A O 1
ATOM 2113 N N . GLN A 1 272 ? -3.557 -20.719 -24.246 1.00 60.62 272 GLN A N 1
ATOM 2114 C CA . GLN A 1 272 ? -4.609 -20.226 -25.113 1.00 60.62 272 GLN A CA 1
ATOM 2115 C C . GLN A 1 272 ? -3.984 -19.900 -26.463 1.00 60.62 272 GLN A C 1
ATOM 2117 O O . GLN A 1 272 ? -3.107 -19.040 -26.566 1.00 60.62 272 GLN A O 1
ATOM 2122 N N . LEU A 1 273 ? -4.479 -20.554 -27.514 1.00 58.81 273 LEU A N 1
ATOM 2123 C CA . LEU A 1 273 ? -4.300 -20.101 -28.890 1.00 58.81 273 LEU A CA 1
ATOM 2124 C C . LEU A 1 273 ? -5.093 -18.801 -29.067 1.00 58.81 273 LEU A C 1
ATOM 2126 O O . LEU A 1 273 ? -6.189 -18.784 -29.620 1.00 58.81 273 LEU A O 1
ATOM 2130 N N . VAL A 1 274 ? -4.569 -17.706 -28.520 1.00 63.81 274 VAL A N 1
ATOM 2131 C CA . VAL A 1 274 ? -5.108 -16.374 -28.768 1.00 63.81 274 VAL A CA 1
ATOM 2132 C C . VAL A 1 274 ? -4.657 -15.984 -30.166 1.00 63.81 274 VAL A C 1
ATOM 2134 O O . VAL A 1 274 ? -3.459 -15.974 -30.453 1.00 63.81 274 VAL A O 1
ATOM 2137 N N . GLU A 1 275 ? -5.607 -15.667 -31.045 1.00 71.62 275 GLU A N 1
ATOM 2138 C CA . GLU A 1 275 ? -5.284 -15.075 -32.338 1.00 71.62 275 GLU A CA 1
ATOM 2139 C C . GLU A 1 275 ? -4.423 -13.832 -32.093 1.00 71.62 275 GLU A C 1
ATOM 2141 O O . GLU A 1 275 ? -4.831 -12.892 -31.398 1.00 71.62 275 GLU A O 1
ATOM 2146 N N . LYS A 1 276 ? -3.182 -13.860 -32.593 1.00 74.81 276 LYS A N 1
ATOM 2147 C CA . LYS A 1 276 ? -2.230 -12.781 -32.356 1.00 74.81 276 LYS A CA 1
ATOM 2148 C C . LYS A 1 276 ? -2.730 -11.545 -33.091 1.00 74.81 276 LYS A C 1
ATOM 2150 O O . LYS A 1 276 ? -2.524 -11.395 -34.293 1.00 74.81 276 LYS A O 1
ATOM 2155 N N . ARG A 1 277 ? -3.387 -10.651 -32.353 1.00 84.50 277 ARG A N 1
ATOM 2156 C CA . ARG A 1 277 ? -3.736 -9.326 -32.861 1.00 84.50 277 ARG A CA 1
ATOM 2157 C C . ARG A 1 277 ? -2.441 -8.602 -33.245 1.00 84.50 277 ARG A C 1
ATOM 2159 O O . ARG A 1 277 ? -1.470 -8.705 -32.493 1.00 84.50 277 ARG A O 1
ATOM 2166 N N . PRO A 1 278 ? -2.414 -7.888 -34.381 1.00 88.06 278 PRO A N 1
ATOM 2167 C CA . PRO A 1 278 ? -1.253 -7.092 -34.745 1.00 88.06 278 PRO A CA 1
ATOM 2168 C C . PRO A 1 278 ? -0.973 -6.040 -33.666 1.00 88.06 278 PRO A C 1
ATOM 2170 O O . PRO A 1 278 ? -1.903 -5.506 -33.046 1.00 88.06 278 PRO A O 1
ATOM 2173 N N . ASP A 1 279 ? 0.312 -5.765 -33.448 1.00 88.19 279 ASP A N 1
ATOM 2174 C CA . ASP A 1 279 ? 0.756 -4.730 -32.521 1.00 88.19 279 ASP A CA 1
ATOM 2175 C C . ASP A 1 279 ? 0.295 -3.355 -33.025 1.00 88.19 279 ASP A C 1
ATOM 2177 O O . ASP A 1 279 ? 0.333 -3.069 -34.224 1.00 88.19 279 ASP A O 1
ATOM 2181 N N . ILE A 1 280 ? -0.144 -2.494 -32.105 1.00 92.44 280 ILE A N 1
ATOM 2182 C CA . ILE A 1 280 ? -0.391 -1.084 -32.415 1.00 92.44 280 ILE A CA 1
ATOM 2183 C C . ILE A 1 280 ? 0.948 -0.369 -32.252 1.00 92.44 280 ILE A C 1
ATOM 2185 O O . ILE A 1 280 ? 1.409 -0.168 -31.127 1.00 92.44 280 ILE A O 1
ATOM 2189 N N . LEU A 1 281 ? 1.587 -0.019 -33.369 1.00 92.12 281 LEU A N 1
ATOM 2190 C CA . LEU A 1 281 ? 2.844 0.721 -33.343 1.00 92.12 281 LEU A CA 1
ATOM 2191 C C . LEU A 1 281 ? 2.597 2.132 -32.797 1.00 92.12 281 LEU A C 1
ATOM 2193 O O . LEU A 1 281 ? 1.897 2.929 -33.420 1.00 92.12 281 LEU A O 1
ATOM 2197 N N . PHE A 1 282 ? 3.178 2.431 -31.635 1.00 92.31 282 PHE A N 1
ATOM 2198 C CA . PHE A 1 282 ? 3.098 3.763 -31.040 1.00 92.31 282 PHE A CA 1
ATOM 2199 C C . PHE A 1 282 ? 4.150 4.712 -31.624 1.00 92.31 282 PHE A C 1
ATOM 2201 O O . PHE A 1 282 ? 3.805 5.804 -32.083 1.00 92.31 282 PHE A O 1
ATOM 2208 N N . ASP A 1 283 ? 5.410 4.276 -31.605 1.00 92.81 283 ASP A N 1
ATOM 2209 C CA . ASP A 1 283 ? 6.553 4.932 -32.234 1.00 92.81 283 ASP A CA 1
ATOM 2210 C C . ASP A 1 283 ? 7.672 3.900 -32.451 1.00 92.81 283 ASP A C 1
ATOM 2212 O O . ASP A 1 283 ? 7.850 3.004 -31.622 1.00 92.81 283 ASP A O 1
ATOM 2216 N N . ASP A 1 284 ? 8.395 4.009 -33.563 1.00 93.75 284 ASP A N 1
ATOM 2217 C CA . ASP A 1 284 ? 9.578 3.195 -33.873 1.00 93.75 284 ASP A CA 1
ATOM 2218 C C . ASP A 1 284 ? 10.889 3.980 -33.726 1.00 93.75 284 ASP A C 1
ATOM 2220 O O . ASP A 1 284 ? 11.956 3.374 -33.733 1.00 93.75 284 ASP A O 1
ATOM 2224 N N . PHE A 1 285 ? 10.813 5.306 -33.547 1.00 95.12 285 PHE A N 1
ATOM 2225 C CA . PHE A 1 285 ? 11.951 6.220 -33.460 1.00 95.12 285 PHE A CA 1
ATOM 2226 C C . PHE A 1 285 ? 12.893 6.204 -34.673 1.00 95.12 285 PHE A C 1
ATOM 2228 O O . PHE A 1 285 ? 14.028 6.668 -34.576 1.00 95.12 285 PHE A O 1
ATOM 2235 N N . GLU A 1 286 ? 12.435 5.757 -35.844 1.00 95.88 286 GLU A N 1
ATOM 2236 C CA . GLU A 1 286 ? 13.272 5.693 -37.053 1.00 95.88 286 GLU A CA 1
ATOM 2237 C C . GLU A 1 286 ? 13.442 7.057 -37.749 1.00 95.88 286 GLU A C 1
ATOM 2239 O O . GLU A 1 286 ? 14.209 7.198 -38.708 1.00 95.88 286 GLU A O 1
ATOM 2244 N N . ARG A 1 287 ? 12.747 8.086 -37.257 1.00 94.38 287 ARG A N 1
ATOM 2245 C CA . ARG A 1 287 ? 12.767 9.451 -37.796 1.00 94.38 287 ARG A CA 1
ATOM 2246 C C . ARG A 1 287 ? 13.997 10.228 -37.317 1.00 94.38 287 ARG A C 1
ATOM 2248 O O . ARG A 1 287 ? 14.649 9.879 -36.335 1.00 94.38 287 ARG A O 1
ATOM 2255 N N . ASN A 1 288 ? 14.337 11.298 -38.040 1.00 92.94 288 ASN A N 1
ATOM 2256 C CA . ASN A 1 288 ? 15.472 12.162 -37.689 1.00 92.94 288 ASN A CA 1
ATOM 2257 C C . ASN A 1 288 ? 15.199 13.050 -36.469 1.00 92.94 288 ASN A C 1
ATOM 2259 O O . ASN A 1 288 ? 16.147 13.426 -35.786 1.00 92.94 288 ASN A O 1
ATOM 2263 N N . GLU A 1 289 ? 13.932 13.377 -36.225 1.00 94.94 289 GLU A N 1
ATOM 2264 C CA . GLU A 1 289 ? 13.465 14.264 -35.162 1.00 94.94 289 GLU A CA 1
ATOM 2265 C C . GLU A 1 289 ? 12.398 13.558 -34.320 1.00 94.94 289 GLU A C 1
ATOM 2267 O O . GLU A 1 289 ? 11.814 12.560 -34.745 1.00 94.94 289 GLU A O 1
ATOM 2272 N N . TYR A 1 290 ? 12.150 14.078 -33.121 1.00 93.31 290 TYR A N 1
ATOM 2273 C CA . TYR A 1 290 ? 11.189 13.515 -32.169 1.00 93.31 290 TYR A CA 1
ATOM 2274 C C . TYR A 1 290 ? 9.711 13.783 -32.509 1.00 93.31 290 TYR A C 1
ATOM 2276 O O . TYR A 1 290 ? 8.836 13.092 -31.992 1.00 93.31 290 TYR A O 1
ATOM 2284 N N . GLU A 1 291 ? 9.420 14.740 -33.396 1.00 90.00 291 GLU A N 1
ATOM 2285 C CA . GLU A 1 291 ? 8.077 15.092 -33.884 1.00 90.00 291 GLU A CA 1
ATOM 2286 C C . GLU A 1 291 ? 7.006 15.225 -32.783 1.00 90.00 291 GLU A C 1
ATOM 2288 O O . GLU A 1 291 ? 6.854 16.288 -32.192 1.00 90.00 291 GLU A O 1
ATOM 2293 N N . THR A 1 292 ? 6.238 14.158 -32.515 1.00 91.12 292 THR A N 1
ATOM 2294 C CA . THR A 1 292 ? 5.126 14.152 -31.546 1.00 91.12 292 THR A CA 1
ATOM 2295 C C . THR A 1 292 ? 5.565 14.029 -30.087 1.00 91.12 292 THR A C 1
ATOM 2297 O O . THR A 1 292 ? 4.712 13.889 -29.211 1.00 91.12 292 THR A O 1
ATOM 2300 N N . TRP A 1 293 ? 6.873 14.021 -29.831 1.00 95.56 293 TRP A N 1
ATOM 2301 C CA . TRP A 1 293 ? 7.429 14.031 -28.487 1.00 95.56 293 TRP A CA 1
ATOM 2302 C C . TRP A 1 293 ? 7.995 15.404 -28.141 1.00 95.56 293 TRP A C 1
ATOM 2304 O O . TRP A 1 293 ? 8.738 16.006 -28.916 1.00 95.56 293 TRP A O 1
ATOM 2314 N N . THR A 1 294 ? 7.683 15.860 -26.936 1.00 95.00 294 THR A N 1
ATOM 2315 C CA . THR A 1 294 ? 8.184 17.110 -26.373 1.00 95.00 294 THR A CA 1
ATOM 2316 C C . THR A 1 294 ? 9.457 16.830 -25.587 1.00 95.00 294 THR A C 1
ATOM 2318 O O . THR A 1 294 ? 9.455 16.027 -24.654 1.00 95.00 294 THR A O 1
ATOM 2321 N N . VAL A 1 295 ? 10.549 17.494 -25.965 1.00 94.81 295 VAL A N 1
ATOM 2322 C CA . VAL A 1 295 ? 11.828 17.441 -25.248 1.00 94.81 295 VAL A CA 1
ATOM 2323 C C . VAL A 1 295 ? 11.882 18.568 -24.223 1.00 94.81 295 VAL A C 1
ATOM 2325 O O . VAL A 1 295 ? 11.685 19.730 -24.574 1.00 94.81 295 VAL A O 1
ATOM 2328 N N . GLU A 1 296 ? 12.239 18.241 -22.985 1.00 93.00 296 GLU A N 1
ATOM 2329 C CA . GLU A 1 296 ? 12.596 19.222 -21.961 1.00 93.00 296 GLU A CA 1
ATOM 2330 C C . GLU A 1 296 ? 13.994 18.937 -21.410 1.00 93.00 296 GLU A C 1
ATOM 2332 O O . GLU A 1 296 ? 14.393 17.784 -21.240 1.00 93.00 296 GLU A O 1
ATOM 2337 N N . GLY A 1 297 ? 14.738 19.991 -21.078 1.00 91.81 297 GLY A N 1
ATOM 2338 C CA . GLY A 1 297 ? 16.105 19.872 -20.574 1.00 91.81 297 GLY A CA 1
ATOM 2339 C C . GLY A 1 297 ? 17.133 19.588 -21.673 1.00 91.81 297 GLY A C 1
ATOM 2340 O O . GLY A 1 297 ? 16.951 19.964 -22.827 1.00 91.81 297 GLY A O 1
ATOM 2341 N N . THR A 1 298 ? 18.258 18.981 -21.295 1.00 92.69 298 THR A N 1
ATOM 2342 C CA . THR A 1 298 ? 19.444 18.809 -22.156 1.00 92.69 298 THR A CA 1
ATOM 2343 C C . THR A 1 298 ? 19.806 17.354 -22.433 1.00 92.69 298 THR A C 1
ATOM 2345 O O . THR A 1 298 ? 20.685 17.093 -23.251 1.00 92.69 298 THR A O 1
ATOM 2348 N N . ALA A 1 299 ? 19.155 16.400 -21.762 1.00 91.12 299 ALA A N 1
ATOM 2349 C CA . ALA A 1 299 ? 19.450 14.977 -21.920 1.00 91.12 299 ALA A CA 1
ATOM 2350 C C . ALA A 1 299 ? 19.125 14.460 -23.333 1.00 91.12 299 ALA A C 1
ATOM 2352 O O . ALA A 1 299 ? 19.859 13.651 -23.894 1.00 91.12 299 ALA A O 1
ATOM 2353 N N . PHE A 1 300 ? 18.042 14.935 -23.943 1.00 93.12 300 PHE A N 1
ATOM 2354 C CA . PHE A 1 300 ? 17.623 14.485 -25.268 1.00 93.12 300 PHE A CA 1
ATOM 2355 C C . PHE A 1 300 ? 17.978 15.542 -26.317 1.00 93.12 300 PHE A C 1
ATOM 2357 O O . PHE A 1 300 ? 17.697 16.723 -26.138 1.00 93.12 300 PHE A O 1
ATOM 2364 N N . GLY A 1 301 ? 18.630 15.114 -27.402 1.00 89.44 301 GLY A N 1
ATOM 2365 C CA . GLY A 1 301 ? 18.938 15.983 -28.540 1.00 89.44 301 GLY A CA 1
ATOM 2366 C C . GLY A 1 301 ? 17.701 16.309 -29.384 1.00 89.44 301 GLY A C 1
ATOM 2367 O O . GLY A 1 301 ? 16.565 16.162 -28.947 1.00 89.44 301 GLY A O 1
ATOM 2368 N N . THR A 1 302 ? 17.908 16.704 -30.639 1.00 90.94 302 THR A N 1
ATOM 2369 C CA . THR A 1 302 ? 16.805 17.028 -31.566 1.00 90.94 302 THR A CA 1
ATOM 2370 C C . THR A 1 302 ? 16.044 15.798 -32.075 1.00 90.94 302 THR A C 1
ATOM 2372 O O . THR A 1 302 ? 14.929 15.928 -32.578 1.00 90.94 302 THR A O 1
ATOM 2375 N N . GLY A 1 303 ? 16.616 14.600 -31.933 1.00 94.25 303 GLY A N 1
ATOM 2376 C CA . GLY A 1 303 ? 15.981 13.353 -32.342 1.00 94.25 303 GLY A CA 1
ATOM 2377 C C . GLY A 1 303 ? 16.707 12.095 -31.859 1.00 94.25 303 GLY A C 1
ATOM 2378 O O . GLY A 1 303 ? 17.742 12.193 -31.187 1.00 94.25 303 GLY A O 1
ATOM 2379 N N . PRO A 1 304 ? 16.179 10.908 -32.208 1.00 96.00 304 PRO A N 1
ATOM 2380 C CA . PRO A 1 304 ? 16.781 9.618 -31.879 1.00 96.00 304 PRO A CA 1
ATOM 2381 C C . PRO A 1 304 ? 18.199 9.474 -32.450 1.00 96.00 304 PRO A C 1
ATOM 2383 O O . PRO A 1 304 ? 18.472 9.896 -33.578 1.00 96.00 304 PRO A O 1
ATOM 2386 N N . ALA A 1 305 ? 19.102 8.835 -31.706 1.00 95.31 305 ALA A N 1
ATOM 2387 C CA . ALA A 1 305 ? 20.472 8.576 -32.141 1.00 95.31 305 ALA A CA 1
ATOM 2388 C C . ALA A 1 305 ? 20.513 7.434 -33.163 1.00 95.31 305 ALA A C 1
ATOM 2390 O O . ALA A 1 305 ? 19.908 6.384 -32.944 1.00 95.31 305 ALA A O 1
ATOM 2391 N N . ALA A 1 306 ? 21.260 7.612 -34.254 1.00 95.69 306 ALA A N 1
ATOM 2392 C CA . ALA A 1 306 ? 21.566 6.515 -35.167 1.00 95.69 306 ALA A CA 1
ATOM 2393 C C . ALA A 1 306 ? 22.478 5.499 -34.463 1.00 95.69 306 ALA A C 1
ATOM 2395 O O . ALA A 1 306 ? 23.462 5.888 -33.835 1.00 95.69 306 ALA A O 1
ATOM 2396 N N . ILE A 1 307 ? 22.137 4.210 -34.539 1.00 95.56 307 ILE A N 1
ATOM 2397 C CA . ILE A 1 307 ? 22.822 3.142 -33.792 1.00 95.56 307 ILE A CA 1
ATOM 2398 C C . ILE A 1 307 ? 24.306 3.051 -34.176 1.00 95.56 307 ILE A C 1
ATOM 2400 O O . ILE A 1 307 ? 25.149 2.807 -33.318 1.00 95.56 307 ILE A O 1
ATOM 2404 N N . ASP A 1 308 ? 24.634 3.290 -35.443 1.00 94.44 308 ASP A N 1
ATOM 2405 C CA . ASP A 1 308 ? 26.005 3.298 -35.966 1.00 94.44 308 ASP A CA 1
ATOM 2406 C C . ASP A 1 308 ? 26.833 4.518 -35.528 1.00 94.44 308 ASP A C 1
ATOM 2408 O O . ASP A 1 308 ? 28.062 4.470 -35.561 1.00 94.44 308 ASP A O 1
ATOM 2412 N N . ALA A 1 309 ? 26.176 5.588 -35.078 1.00 92.19 309 ALA A N 1
ATOM 2413 C CA . ALA A 1 309 ? 26.800 6.795 -34.544 1.00 92.19 309 ALA A CA 1
ATOM 2414 C C . ALA A 1 309 ? 26.927 6.783 -33.008 1.00 92.19 309 ALA A C 1
ATOM 2416 O O . ALA A 1 309 ? 27.472 7.726 -32.428 1.00 92.19 309 ALA A O 1
ATOM 2417 N N . ILE A 1 310 ? 26.427 5.742 -32.330 1.00 92.69 310 ILE A N 1
ATOM 2418 C CA . ILE A 1 310 ? 26.547 5.615 -30.874 1.00 92.69 310 ILE A CA 1
ATOM 2419 C C . ILE A 1 310 ? 28.021 5.393 -30.495 1.00 92.69 310 ILE A C 1
ATOM 2421 O O . ILE A 1 310 ? 28.697 4.562 -31.108 1.00 92.69 310 ILE A O 1
ATOM 2425 N N . PRO A 1 311 ? 28.545 6.092 -29.465 1.00 90.19 311 PRO A N 1
ATOM 2426 C CA . PRO A 1 311 ? 29.932 5.935 -29.053 1.00 90.19 311 PRO A CA 1
ATOM 2427 C C . PRO A 1 311 ? 30.311 4.474 -28.733 1.00 90.19 311 PRO A C 1
ATOM 2429 O O . PRO A 1 311 ? 29.602 3.823 -27.960 1.00 90.19 311 PRO A O 1
ATOM 2432 N N . PRO A 1 312 ? 31.462 3.965 -29.221 1.00 90.38 312 PRO A N 1
ATOM 2433 C CA . PRO A 1 312 ? 31.828 2.550 -29.087 1.00 90.38 312 PRO A CA 1
ATOM 2434 C C . PRO A 1 312 ? 31.868 2.011 -27.651 1.00 90.38 312 PRO A C 1
ATOM 2436 O O . PRO A 1 312 ? 31.624 0.826 -27.435 1.00 90.38 312 PRO A O 1
ATOM 2439 N N . TYR A 1 313 ? 32.142 2.862 -26.653 1.00 89.88 313 TYR A N 1
ATOM 2440 C CA . TYR A 1 313 ? 32.165 2.454 -25.243 1.00 89.88 313 TYR A CA 1
ATOM 2441 C C . TYR A 1 313 ? 30.789 2.038 -24.705 1.00 89.88 313 TYR A C 1
ATOM 2443 O O . TYR A 1 313 ? 30.724 1.367 -23.677 1.00 89.88 313 TYR A O 1
ATOM 2451 N N . GLN A 1 314 ? 29.690 2.406 -25.375 1.00 90.44 314 GLN A N 1
ATOM 2452 C CA . GLN A 1 314 ? 28.359 1.932 -24.998 1.00 90.44 314 GLN A CA 1
ATOM 2453 C C . GLN A 1 314 ? 28.081 0.499 -25.474 1.00 90.44 314 GLN A C 1
ATOM 2455 O O . GLN A 1 314 ? 27.178 -0.149 -24.939 1.00 90.44 314 GLN A O 1
ATOM 2460 N N . GLY A 1 315 ? 28.888 -0.025 -26.401 1.00 92.19 315 GLY A N 1
ATOM 2461 C CA . GLY A 1 315 ? 28.717 -1.356 -26.974 1.00 92.19 315 GLY A CA 1
ATOM 2462 C C . GLY A 1 315 ? 27.436 -1.498 -27.802 1.00 92.19 315 GLY A C 1
ATOM 2463 O O . GLY A 1 315 ? 26.800 -0.518 -28.183 1.00 92.19 315 GLY A O 1
ATOM 2464 N N . ASP A 1 316 ? 27.054 -2.745 -28.088 1.00 93.44 316 ASP A N 1
ATOM 2465 C CA . ASP A 1 316 ? 25.815 -3.044 -28.811 1.00 93.44 316 ASP A CA 1
ATOM 2466 C C . ASP A 1 316 ? 24.585 -2.812 -27.919 1.00 93.44 316 ASP A C 1
ATOM 2468 O O . ASP A 1 316 ? 24.282 -3.598 -27.009 1.00 93.44 316 ASP A O 1
ATOM 2472 N N . VAL A 1 317 ? 23.856 -1.739 -28.226 1.00 94.25 317 VAL A N 1
ATOM 2473 C CA . VAL A 1 317 ? 22.621 -1.353 -27.540 1.00 94.25 317 VAL A CA 1
ATOM 2474 C C . VAL A 1 317 ? 21.434 -2.259 -27.875 1.00 94.25 317 VAL A C 1
ATOM 2476 O O . VAL A 1 317 ? 20.440 -2.211 -27.160 1.00 94.25 317 VAL A O 1
ATOM 2479 N N . ASN A 1 318 ? 21.508 -3.129 -28.893 1.00 94.94 318 ASN A N 1
ATOM 2480 C CA . ASN A 1 318 ? 20.415 -4.032 -29.291 1.00 94.94 318 ASN A CA 1
ATOM 2481 C C . ASN A 1 318 ? 19.089 -3.297 -29.567 1.00 94.94 318 ASN A C 1
ATOM 2483 O O . ASN A 1 318 ? 18.002 -3.778 -29.215 1.00 94.94 318 ASN A O 1
ATOM 2487 N N . GLY A 1 319 ? 19.202 -2.117 -30.179 1.00 91.50 319 GLY A N 1
ATOM 2488 C CA . GLY A 1 319 ? 18.072 -1.360 -30.699 1.00 91.50 319 GLY A CA 1
ATOM 2489 C C . GLY A 1 319 ? 17.371 -2.122 -31.821 1.00 91.50 319 GLY A C 1
ATOM 2490 O O . GLY A 1 319 ? 17.994 -2.901 -32.542 1.00 91.50 319 GLY A O 1
ATOM 2491 N N . GLN A 1 320 ? 16.063 -1.924 -31.949 1.00 91.31 320 GLN A N 1
ATOM 2492 C CA . GLN A 1 320 ? 15.290 -2.457 -33.065 1.00 91.31 320 GLN A CA 1
ATOM 2493 C C . GLN A 1 320 ? 15.162 -1.361 -34.122 1.00 91.31 320 GLN A C 1
ATOM 2495 O O . GLN A 1 320 ? 14.623 -0.310 -33.813 1.00 91.31 320 GLN A O 1
ATOM 2500 N N . GLY A 1 321 ? 15.640 -1.618 -35.342 1.00 93.38 321 GLY A N 1
ATOM 2501 C CA . GLY A 1 321 ? 15.695 -0.609 -36.404 1.00 93.38 321 GLY A CA 1
ATOM 2502 C C . GLY A 1 321 ? 17.099 -0.030 -36.576 1.00 93.38 321 GLY A C 1
ATOM 2503 O O . GLY A 1 321 ? 18.089 -0.733 -36.364 1.00 93.38 321 GLY A O 1
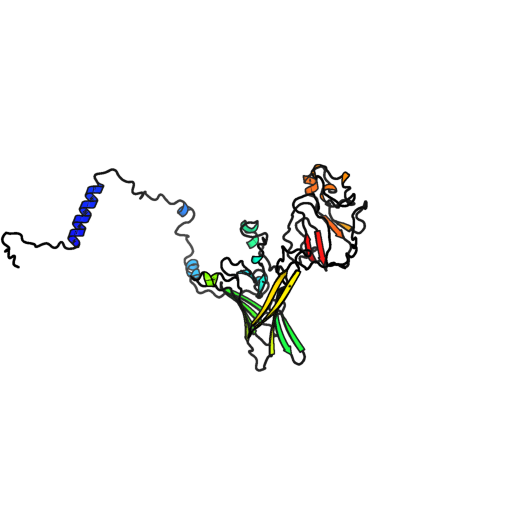ATOM 2504 N N . LYS A 1 322 ? 17.193 1.225 -37.015 1.00 96.19 322 LYS A N 1
ATOM 2505 C CA . LYS A 1 322 ? 18.448 1.955 -37.242 1.00 96.19 322 LYS A CA 1
ATOM 2506 C C . LYS A 1 322 ? 18.706 3.021 -36.188 1.00 96.19 322 LYS A C 1
ATOM 2508 O O . LYS A 1 322 ? 19.832 3.520 -36.119 1.00 96.19 322 LYS A O 1
ATOM 2513 N N . ARG A 1 323 ? 17.704 3.397 -35.391 1.00 96.62 323 ARG A N 1
ATOM 2514 C CA . ARG A 1 323 ? 17.823 4.478 -34.410 1.00 96.62 323 ARG A CA 1
ATOM 2515 C C . ARG A 1 323 ? 17.220 4.097 -33.064 1.00 96.62 323 ARG A C 1
ATOM 2517 O O . ARG A 1 323 ? 16.385 3.208 -32.966 1.00 96.62 323 ARG A O 1
ATOM 2524 N N . VAL A 1 324 ? 17.672 4.769 -32.008 1.00 95.88 324 VAL A N 1
ATOM 2525 C CA . VAL A 1 324 ? 17.142 4.612 -30.648 1.00 95.88 324 VAL A CA 1
ATOM 2526 C C . VAL A 1 324 ? 17.147 5.942 -29.905 1.00 95.88 324 VAL A C 1
ATOM 2528 O O . VAL A 1 324 ? 18.019 6.788 -30.109 1.00 95.88 324 VAL A O 1
ATOM 2531 N N . VAL A 1 325 ? 16.209 6.114 -28.978 1.00 95.56 325 VAL A N 1
ATOM 2532 C CA . VAL A 1 325 ? 16.289 7.197 -27.991 1.00 95.56 325 VAL A CA 1
ATOM 2533 C C . VAL A 1 325 ? 17.459 6.913 -27.051 1.00 95.56 325 VAL A C 1
ATOM 2535 O O . VAL A 1 325 ? 17.496 5.869 -26.400 1.00 95.56 325 VAL A O 1
ATOM 2538 N N . ASN A 1 326 ? 18.429 7.825 -26.982 1.00 94.25 326 ASN A N 1
ATOM 2539 C CA . ASN A 1 326 ? 19.625 7.653 -26.159 1.00 94.25 326 ASN A CA 1
ATOM 2540 C C . ASN A 1 326 ? 20.025 8.981 -25.514 1.00 94.25 326 ASN A C 1
ATOM 2542 O O . ASN A 1 326 ? 20.719 9.790 -26.128 1.00 94.25 326 ASN A O 1
ATOM 2546 N N . SER A 1 327 ? 19.611 9.169 -24.259 1.00 91.38 327 SER A N 1
ATOM 2547 C CA . SER A 1 327 ? 19.866 10.387 -23.484 1.00 91.38 327 SER A CA 1
ATOM 2548 C C . SER A 1 327 ? 21.349 10.675 -23.243 1.00 91.38 327 SER A C 1
ATOM 2550 O O . SER A 1 327 ? 21.715 11.808 -22.979 1.00 91.38 327 SER A O 1
ATOM 2552 N N . HIS A 1 328 ? 22.231 9.680 -23.330 1.00 89.75 328 HIS A N 1
ATOM 2553 C CA . HIS A 1 328 ? 23.662 9.905 -23.136 1.00 89.75 328 HIS A CA 1
ATOM 2554 C C . HIS A 1 328 ? 24.363 10.247 -24.456 1.00 89.75 328 HIS A C 1
ATOM 2556 O O . HIS A 1 328 ? 25.182 11.159 -24.519 1.00 89.75 328 HIS A O 1
ATOM 2562 N N . ALA A 1 329 ? 24.060 9.528 -25.541 1.00 87.56 329 ALA A N 1
ATOM 2563 C CA . ALA A 1 329 ? 24.716 9.755 -26.828 1.00 87.56 329 ALA A CA 1
ATOM 2564 C C . ALA A 1 329 ? 24.382 11.141 -27.403 1.00 87.56 329 ALA A C 1
ATOM 2566 O O . ALA A 1 329 ? 25.269 11.778 -27.977 1.00 87.56 329 ALA A O 1
ATOM 2567 N N . THR A 1 330 ? 23.143 11.610 -27.208 1.00 87.94 330 THR A N 1
ATOM 2568 C CA . THR A 1 330 ? 22.669 12.907 -27.712 1.00 87.94 330 THR A CA 1
ATOM 2569 C C . THR A 1 330 ? 22.919 14.083 -26.772 1.00 87.94 330 THR A C 1
ATOM 2571 O O . THR A 1 330 ? 22.753 15.223 -27.201 1.00 87.94 330 THR A O 1
ATOM 2574 N N . ALA A 1 331 ? 23.295 13.832 -25.514 1.00 87.38 331 ALA A N 1
ATOM 2575 C CA . ALA A 1 331 ? 23.564 14.892 -24.550 1.00 87.38 331 ALA A CA 1
ATOM 2576 C C . ALA A 1 331 ? 24.762 15.762 -24.978 1.00 87.38 331 ALA A C 1
ATOM 2578 O O . ALA A 1 331 ? 25.739 15.247 -25.543 1.00 87.38 331 ALA A O 1
ATOM 2579 N N . PRO A 1 332 ? 24.723 17.076 -24.685 1.00 84.44 332 PRO A N 1
ATOM 2580 C CA . PRO A 1 332 ? 25.865 17.952 -24.885 1.00 84.44 332 PRO A CA 1
ATOM 2581 C C . PRO A 1 332 ? 27.013 17.545 -23.954 1.00 84.44 332 PRO A C 1
ATOM 2583 O O . PRO A 1 332 ? 26.791 17.109 -22.827 1.00 84.44 332 PRO A O 1
ATOM 2586 N N . GLY A 1 333 ? 28.248 17.701 -24.422 1.00 85.19 333 GLY A N 1
ATOM 2587 C CA . GLY A 1 333 ? 29.443 17.369 -23.649 1.00 85.19 333 GLY A CA 1
ATOM 2588 C C . GLY A 1 333 ? 30.519 16.707 -24.498 1.00 85.19 333 GLY A C 1
ATOM 2589 O O . GLY A 1 333 ? 30.239 16.055 -25.509 1.00 85.19 333 GLY A O 1
ATOM 2590 N N . SER A 1 334 ? 31.762 16.903 -24.084 1.00 84.69 334 SER A N 1
ATOM 2591 C CA . SER A 1 334 ? 32.964 16.384 -24.737 1.00 84.69 334 SER A CA 1
ATOM 2592 C C . SER A 1 334 ? 33.464 15.076 -24.118 1.00 84.69 334 SER A C 1
ATOM 2594 O O . SER A 1 334 ? 34.181 14.323 -24.778 1.00 84.69 334 SER A O 1
ATOM 2596 N N . ASP A 1 335 ? 33.035 14.766 -22.892 1.00 87.94 335 ASP A N 1
ATOM 2597 C CA . ASP A 1 335 ? 33.366 13.530 -22.188 1.00 87.94 335 ASP A CA 1
ATOM 2598 C C . ASP A 1 335 ? 32.136 12.854 -21.551 1.00 87.94 335 ASP A C 1
ATOM 2600 O O . ASP A 1 335 ? 31.020 13.377 -21.555 1.00 87.94 335 ASP A O 1
ATOM 2604 N N . VAL A 1 336 ? 32.345 11.640 -21.030 1.00 85.69 336 VAL A N 1
ATOM 2605 C CA . VAL A 1 336 ? 31.295 10.808 -20.415 1.00 85.69 336 VAL A CA 1
ATOM 2606 C C . VAL A 1 336 ? 30.656 11.505 -19.213 1.00 85.69 336 VAL A C 1
ATOM 2608 O O . VAL A 1 336 ? 29.448 11.407 -19.023 1.00 85.69 336 VAL A O 1
ATOM 2611 N N . ARG A 1 337 ? 31.446 12.226 -18.411 1.00 87.50 337 ARG A N 1
ATOM 2612 C CA . ARG A 1 337 ? 30.985 12.848 -17.168 1.00 87.50 337 ARG A CA 1
ATOM 2613 C C . ARG A 1 337 ? 30.102 14.058 -17.448 1.00 87.50 337 ARG A C 1
ATOM 2615 O O . ARG A 1 337 ? 29.105 14.243 -16.758 1.00 87.50 337 ARG A O 1
ATOM 2622 N N . GLU A 1 338 ? 30.465 14.873 -18.433 1.00 87.69 338 GLU A N 1
ATOM 2623 C CA . GLU A 1 338 ? 29.642 16.000 -18.878 1.00 87.69 338 GLU A CA 1
ATOM 2624 C C . GLU A 1 338 ? 28.294 15.507 -19.410 1.00 87.69 338 GLU A C 1
ATOM 2626 O O . GLU A 1 338 ? 27.250 16.036 -19.030 1.00 87.69 338 GLU A O 1
ATOM 2631 N N . LYS A 1 339 ? 28.311 14.431 -20.206 1.00 87.81 339 LYS A N 1
ATOM 2632 C CA . LYS A 1 339 ? 27.099 13.814 -20.760 1.00 87.81 339 LYS A CA 1
ATOM 2633 C C . LYS A 1 339 ? 26.207 13.178 -19.694 1.00 87.81 339 LYS A C 1
ATOM 2635 O O . LYS A 1 339 ? 24.993 13.340 -19.752 1.00 87.81 339 LYS A O 1
ATOM 2640 N N . ASP A 1 340 ? 26.789 12.519 -18.692 1.00 86.62 340 ASP A N 1
ATOM 2641 C CA . ASP A 1 340 ? 26.048 11.971 -17.544 1.00 86.62 340 ASP A CA 1
ATOM 2642 C C . ASP A 1 340 ? 25.427 13.061 -16.654 1.00 86.62 340 ASP A C 1
ATOM 2644 O O . ASP A 1 340 ? 24.512 12.784 -15.880 1.00 86.62 340 ASP A O 1
ATOM 2648 N N . GLY A 1 341 ? 25.909 14.304 -16.754 1.00 86.31 341 GLY A N 1
ATOM 2649 C CA . GLY A 1 341 ? 25.341 15.454 -16.053 1.00 86.31 341 GLY A CA 1
ATOM 2650 C C . GLY A 1 341 ? 24.082 16.033 -16.704 1.00 86.31 341 GLY A C 1
ATOM 2651 O O . GLY A 1 341 ? 23.429 16.882 -16.094 1.00 86.31 341 GLY A O 1
ATOM 2652 N N . ALA A 1 342 ? 23.734 15.615 -17.925 1.00 89.88 342 ALA A N 1
ATOM 2653 C CA . ALA A 1 342 ? 22.557 16.116 -18.622 1.00 89.88 342 ALA A CA 1
ATOM 2654 C C . ALA A 1 342 ? 21.261 15.562 -18.007 1.00 89.88 342 ALA A C 1
ATOM 2656 O O . ALA A 1 342 ? 21.136 14.372 -17.719 1.00 89.88 342 ALA A O 1
ATOM 2657 N N . VAL A 1 343 ? 20.269 16.435 -17.835 1.00 89.69 343 VAL A N 1
ATOM 2658 C CA . VAL A 1 343 ? 18.964 16.104 -17.243 1.00 89.69 343 VAL A CA 1
ATOM 2659 C C . VAL A 1 343 ? 17.845 16.577 -18.156 1.00 89.69 343 VAL A C 1
ATOM 2661 O O . VAL A 1 343 ? 18.005 17.561 -18.879 1.00 89.69 343 VAL A O 1
ATOM 2664 N N . GLY A 1 344 ? 16.716 15.877 -18.157 1.00 90.06 344 GLY A N 1
ATOM 2665 C CA . GLY A 1 344 ? 15.599 16.216 -19.029 1.00 90.06 344 GLY A CA 1
ATOM 2666 C C . GLY A 1 344 ? 14.534 15.132 -19.108 1.00 90.06 344 GLY A C 1
ATOM 2667 O O . GLY A 1 344 ? 14.695 14.049 -18.542 1.00 90.06 344 GLY A O 1
ATOM 2668 N N . SER A 1 345 ? 13.463 15.431 -19.835 1.00 91.25 345 SER A N 1
ATOM 2669 C CA . SER A 1 345 ? 12.335 14.538 -20.090 1.00 91.25 345 SER A CA 1
ATOM 2670 C C . SER A 1 345 ? 12.055 14.453 -21.597 1.00 91.25 345 SER A C 1
ATOM 2672 O O . SER A 1 345 ? 12.397 15.355 -22.366 1.00 91.25 345 SER A O 1
ATOM 2674 N N . LEU A 1 346 ? 11.466 13.336 -22.021 1.00 93.88 346 LEU A N 1
ATOM 2675 C CA . LEU A 1 346 ? 10.927 13.156 -23.365 1.00 93.88 346 LEU A CA 1
ATOM 2676 C C . LEU A 1 346 ? 9.473 12.703 -23.207 1.00 93.88 346 LEU A C 1
ATOM 2678 O O . LEU A 1 346 ? 9.213 11.544 -22.879 1.00 93.88 346 LEU A O 1
ATOM 2682 N N . LEU A 1 347 ? 8.536 13.635 -23.371 1.00 93.88 347 LEU A N 1
ATOM 2683 C CA . LEU A 1 347 ? 7.111 13.425 -23.119 1.00 93.88 347 LEU A CA 1
ATOM 2684 C C . LEU A 1 347 ? 6.378 13.097 -24.421 1.00 93.88 347 LEU A C 1
ATOM 2686 O O . LEU A 1 347 ? 6.480 13.840 -25.393 1.00 93.88 347 LEU A O 1
ATOM 2690 N N . SER A 1 348 ? 5.636 11.991 -24.453 1.00 94.69 348 SER A N 1
ATOM 2691 C CA . SER A 1 348 ? 4.859 11.605 -25.634 1.00 94.69 348 SER A CA 1
ATOM 2692 C C . SER A 1 348 ? 3.571 12.416 -25.765 1.00 94.69 348 SER A C 1
ATOM 2694 O O . SER A 1 348 ? 3.077 12.991 -24.797 1.00 94.69 348 SER A O 1
ATOM 2696 N N . ARG A 1 349 ? 2.939 12.341 -26.941 1.00 94.50 349 ARG A N 1
ATOM 2697 C CA . ARG A 1 349 ? 1.500 12.616 -27.074 1.00 94.50 349 ARG A CA 1
ATOM 2698 C C . ARG A 1 349 ? 0.668 11.714 -26.153 1.00 94.50 349 ARG A C 1
ATOM 2700 O O . ARG A 1 349 ? 1.077 10.589 -25.846 1.00 94.50 349 ARG A O 1
ATOM 2707 N N . GLU A 1 350 ? -0.522 12.176 -25.789 1.00 94.25 350 GLU A N 1
ATOM 2708 C CA . GLU A 1 350 ? -1.534 11.347 -25.129 1.00 94.25 350 GLU A CA 1
ATOM 2709 C C . GLU A 1 350 ? -2.040 10.238 -26.062 1.00 94.25 350 GLU A C 1
ATOM 2711 O O . GLU A 1 350 ? -2.078 10.392 -27.288 1.00 94.25 350 GLU A O 1
ATOM 2716 N N . PHE A 1 351 ? -2.435 9.102 -25.486 1.00 93.44 351 PHE A N 1
ATOM 2717 C CA . PHE A 1 351 ? -2.987 7.978 -26.237 1.00 93.44 351 PHE A CA 1
ATOM 2718 C C . PHE A 1 351 ? -3.926 7.122 -25.391 1.00 93.44 351 PHE A C 1
ATOM 2720 O O . PHE A 1 351 ? -3.806 7.048 -24.169 1.00 93.44 351 PHE A O 1
ATOM 2727 N N . ALA A 1 352 ? -4.848 6.433 -26.063 1.00 93.31 352 ALA A N 1
ATOM 2728 C CA . ALA A 1 352 ? -5.718 5.457 -25.427 1.00 93.31 352 ALA A CA 1
ATOM 2729 C C . ALA A 1 352 ? -4.992 4.115 -25.254 1.00 93.31 352 ALA A C 1
ATOM 2731 O O . ALA A 1 352 ? -4.389 3.582 -26.188 1.00 93.31 352 ALA A O 1
ATOM 2732 N N . ILE A 1 353 ? -5.088 3.525 -24.062 1.00 90.62 353 ILE A N 1
ATOM 2733 C CA . ILE A 1 353 ? -4.588 2.170 -23.807 1.00 90.62 353 ILE A CA 1
ATOM 2734 C C . ILE A 1 353 ? -5.611 1.166 -24.355 1.00 90.62 353 ILE A C 1
ATOM 2736 O O . ILE A 1 353 ? -6.552 0.764 -23.678 1.00 90.62 353 ILE A O 1
ATOM 2740 N N . GLU A 1 354 ? -5.429 0.757 -25.609 1.00 90.25 354 GLU A N 1
ATOM 2741 C CA . GLU A 1 354 ? -6.339 -0.171 -26.302 1.00 90.25 354 GLU A CA 1
ATOM 2742 C C . GLU A 1 354 ? -6.010 -1.659 -26.085 1.00 90.25 354 GLU A C 1
ATOM 2744 O O . GLU A 1 354 ? -6.702 -2.557 -26.587 1.00 90.25 354 GLU A O 1
ATOM 2749 N N . ARG A 1 355 ? -4.889 -1.947 -25.422 1.00 87.25 355 ARG A N 1
ATOM 2750 C CA . ARG A 1 355 ? -4.359 -3.297 -25.199 1.00 87.25 355 ARG A CA 1
ATOM 2751 C C . ARG A 1 355 ? -3.893 -3.426 -23.755 1.00 87.25 355 ARG A C 1
ATOM 2753 O O . ARG A 1 355 ? -3.499 -2.451 -23.133 1.00 87.25 355 ARG A O 1
ATOM 2760 N N . SER A 1 356 ? -3.876 -4.651 -23.235 1.00 83.12 356 SER A N 1
ATOM 2761 C CA . SER A 1 356 ? -3.444 -4.931 -21.857 1.00 83.12 356 SER A CA 1
ATOM 2762 C C . SER A 1 356 ? -1.949 -4.686 -21.611 1.00 83.12 356 SER A C 1
ATOM 2764 O O . SER A 1 356 ? -1.524 -4.675 -20.458 1.00 83.12 356 SER A O 1
ATOM 2766 N N . PHE A 1 357 ? -1.155 -4.511 -22.675 1.00 84.44 357 PHE A N 1
ATOM 2767 C CA . PHE A 1 357 ? 0.293 -4.334 -22.601 1.00 84.44 357 PHE A CA 1
ATOM 2768 C C . PHE A 1 357 ? 0.757 -3.182 -23.481 1.00 84.44 357 PHE A C 1
ATOM 2770 O O . PHE A 1 357 ? 0.336 -3.059 -24.629 1.00 84.44 357 PHE A O 1
ATOM 2777 N N . ILE A 1 358 ? 1.686 -2.405 -22.930 1.00 89.00 358 ILE A N 1
ATOM 2778 C CA . ILE A 1 358 ? 2.567 -1.499 -23.660 1.00 89.00 358 ILE A CA 1
ATOM 2779 C C . ILE A 1 358 ? 3.949 -2.145 -23.602 1.00 89.00 358 ILE A C 1
ATOM 2781 O O . ILE A 1 358 ? 4.424 -2.479 -22.514 1.00 89.00 358 ILE A O 1
ATOM 2785 N N . ALA A 1 359 ? 4.564 -2.359 -24.761 1.00 88.75 359 ALA A N 1
ATOM 2786 C CA . ALA A 1 359 ? 5.877 -2.976 -24.872 1.00 88.75 359 ALA A CA 1
ATOM 2787 C C . ALA A 1 359 ? 6.892 -1.948 -25.369 1.00 88.75 359 ALA A C 1
ATOM 2789 O O . ALA A 1 359 ? 6.635 -1.214 -26.319 1.00 88.75 359 ALA A O 1
ATOM 2790 N N . PHE A 1 360 ? 8.052 -1.920 -24.729 1.00 89.94 360 PHE A N 1
ATOM 2791 C CA . PHE A 1 360 ? 9.206 -1.139 -25.147 1.00 89.94 360 PHE A CA 1
ATOM 2792 C C . PHE A 1 360 ? 10.462 -1.900 -24.748 1.00 89.94 360 PHE A C 1
ATOM 2794 O O . PHE A 1 360 ? 10.455 -2.652 -23.772 1.00 89.94 360 PHE A O 1
ATOM 2801 N N . ARG A 1 361 ? 11.541 -1.688 -25.498 1.00 91.31 361 ARG A N 1
ATOM 2802 C CA . ARG A 1 361 ? 12.865 -2.151 -25.100 1.00 91.31 361 ARG A CA 1
ATOM 2803 C C . ARG A 1 361 ? 13.530 -1.068 -24.273 1.00 91.31 361 ARG A C 1
ATOM 2805 O O . ARG A 1 361 ? 13.493 0.096 -24.658 1.00 91.31 361 ARG A O 1
ATOM 2812 N N . ILE A 1 362 ? 14.149 -1.438 -23.159 1.00 92.19 362 ILE A N 1
ATOM 2813 C CA . ILE A 1 362 ? 14.846 -0.481 -22.289 1.00 92.19 362 ILE A CA 1
ATOM 2814 C C . ILE A 1 362 ? 16.252 -0.973 -21.950 1.00 92.19 362 ILE A C 1
ATOM 2816 O O . ILE A 1 362 ? 16.457 -2.140 -21.618 1.00 92.19 362 ILE A O 1
ATOM 2820 N N . GLY A 1 363 ? 17.226 -0.075 -22.076 1.00 91.75 363 GLY A N 1
ATOM 2821 C CA . GLY A 1 363 ? 18.609 -0.249 -21.629 1.00 91.75 363 GLY A CA 1
ATOM 2822 C C . GLY A 1 363 ? 18.973 0.808 -20.582 1.00 91.75 363 GLY A C 1
ATOM 2823 O O . GLY A 1 363 ? 18.131 1.592 -20.154 1.00 91.75 363 GLY A O 1
ATOM 2824 N N . GLY A 1 364 ? 20.236 0.841 -20.173 1.00 89.62 364 GLY A N 1
ATOM 2825 C CA . GLY A 1 364 ? 20.786 1.814 -19.231 1.00 89.62 364 GLY A CA 1
ATOM 2826 C C . GLY A 1 364 ? 20.748 1.377 -17.763 1.00 89.62 364 GLY A C 1
ATOM 2827 O O . GLY A 1 364 ? 20.594 0.194 -17.434 1.00 89.62 364 GLY A O 1
ATOM 2828 N N . GLY A 1 365 ? 20.962 2.351 -16.879 1.00 84.69 365 GLY A N 1
ATOM 2829 C CA . GLY A 1 365 ? 21.072 2.163 -15.435 1.00 84.69 365 GLY A CA 1
ATOM 2830 C C . GLY A 1 365 ? 19.754 1.789 -14.756 1.00 84.69 365 GLY A C 1
ATOM 2831 O O . GLY A 1 365 ? 18.668 2.196 -15.169 1.00 84.69 365 GLY A O 1
ATOM 2832 N N . ARG A 1 366 ? 19.860 1.019 -13.674 1.00 81.50 366 ARG A N 1
ATOM 2833 C CA . ARG A 1 366 ? 18.755 0.695 -12.773 1.00 81.50 366 ARG A CA 1
ATOM 2834 C C . ARG A 1 366 ? 18.631 1.786 -11.715 1.00 81.50 366 ARG A C 1
ATOM 2836 O O . ARG A 1 366 ? 19.023 1.611 -10.560 1.00 81.50 366 ARG A O 1
ATOM 2843 N N . HIS A 1 367 ? 18.112 2.930 -12.135 1.00 73.62 367 HIS A N 1
ATOM 2844 C CA . HIS A 1 367 ? 17.841 4.057 -11.253 1.00 73.62 367 HIS A CA 1
ATOM 2845 C C . HIS A 1 367 ? 16.416 3.944 -10.721 1.00 73.62 367 HIS A C 1
ATOM 2847 O O . HIS A 1 367 ? 15.529 4.676 -11.151 1.00 73.62 367 HIS A O 1
ATOM 2853 N N . ASP A 1 368 ? 16.199 3.003 -9.797 1.00 63.06 368 ASP A N 1
ATOM 2854 C CA . ASP A 1 368 ? 14.947 2.902 -9.044 1.00 63.06 368 ASP A CA 1
ATOM 2855 C C . ASP A 1 368 ? 14.855 4.149 -8.142 1.00 63.06 368 ASP A C 1
ATOM 2857 O O . ASP A 1 368 ? 15.209 4.127 -6.963 1.00 63.06 368 ASP A O 1
ATOM 2861 N N . ALA A 1 369 ? 14.451 5.288 -8.711 1.00 51.94 369 ALA A N 1
ATOM 2862 C CA . ALA A 1 369 ? 14.006 6.416 -7.917 1.00 51.94 369 ALA A CA 1
ATOM 2863 C C . ALA A 1 369 ? 12.833 5.904 -7.097 1.00 51.94 369 ALA A C 1
ATOM 2865 O O . ALA A 1 369 ? 11.936 5.274 -7.654 1.00 51.94 369 ALA A O 1
ATOM 2866 N N . GLY A 1 370 ? 12.860 6.106 -5.783 1.00 51.94 370 GLY A N 1
ATOM 2867 C CA . GLY A 1 370 ? 11.762 5.757 -4.888 1.00 51.94 370 GLY A CA 1
ATOM 2868 C C . GLY A 1 370 ? 10.517 6.587 -5.196 1.00 51.94 370 GLY A C 1
ATOM 2869 O O . GLY A 1 370 ? 10.139 7.441 -4.405 1.00 51.94 370 GLY A O 1
ATOM 2870 N N . ILE A 1 371 ? 9.917 6.365 -6.364 1.00 54.75 371 ILE A N 1
ATOM 2871 C CA . ILE A 1 371 ? 8.678 6.971 -6.811 1.00 54.75 371 ILE A CA 1
ATOM 2872 C C . ILE A 1 371 ? 7.603 6.347 -5.939 1.00 54.75 371 ILE A C 1
ATOM 2874 O O . ILE A 1 371 ? 7.313 5.152 -6.046 1.00 54.75 371 ILE A O 1
ATOM 2878 N N . ALA A 1 372 ? 7.050 7.154 -5.039 1.00 51.78 372 ALA A N 1
ATOM 2879 C CA . ALA A 1 372 ? 5.841 6.778 -4.336 1.00 51.78 372 ALA A CA 1
ATOM 2880 C C . ALA A 1 372 ? 4.745 6.503 -5.386 1.00 51.78 372 ALA A C 1
ATOM 2882 O O . ALA A 1 372 ? 4.614 7.281 -6.339 1.00 51.78 372 ALA A O 1
ATOM 2883 N N . PRO A 1 373 ? 3.967 5.414 -5.257 1.00 50.94 373 PRO A N 1
ATOM 2884 C CA . PRO A 1 373 ? 2.785 5.213 -6.087 1.00 50.94 373 PRO A CA 1
ATOM 2885 C C . PRO A 1 373 ? 1.924 6.484 -6.078 1.00 50.94 373 PRO A C 1
ATOM 2887 O O . PRO A 1 373 ? 1.725 7.070 -5.016 1.00 50.94 373 PRO A O 1
ATOM 2890 N N . ASN A 1 374 ? 1.422 6.910 -7.242 1.00 50.97 374 ASN A N 1
ATOM 2891 C CA . ASN A 1 374 ? 0.600 8.118 -7.415 1.00 50.97 374 ASN A CA 1
ATOM 2892 C C . ASN A 1 374 ? 1.315 9.470 -7.224 1.00 50.97 374 ASN A C 1
ATOM 2894 O O . ASN A 1 374 ? 0.635 10.494 -7.118 1.00 50.97 374 ASN A O 1
ATOM 2898 N N . ALA A 1 375 ? 2.652 9.512 -7.221 1.00 60.09 375 ALA A N 1
ATOM 2899 C CA . ALA A 1 375 ? 3.374 10.779 -7.301 1.00 60.09 375 ALA A CA 1
ATOM 2900 C C . ALA A 1 375 ? 2.975 11.546 -8.579 1.00 60.09 375 ALA A C 1
ATOM 2902 O O . ALA A 1 375 ? 2.977 10.987 -9.683 1.00 60.09 375 ALA A O 1
ATOM 2903 N N . SER A 1 376 ? 2.615 12.822 -8.416 1.00 63.50 376 SER A N 1
AT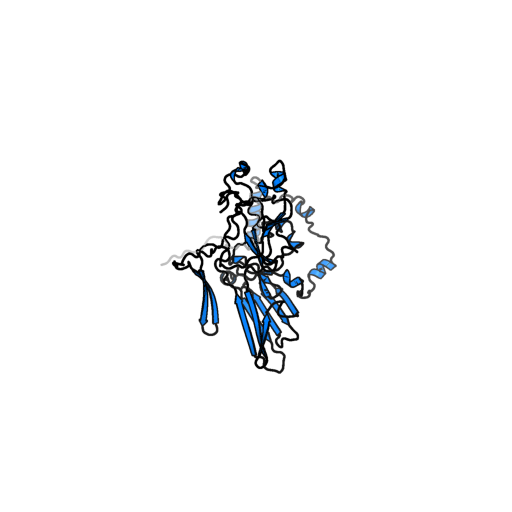OM 2904 C CA . SER A 1 376 ? 2.445 13.748 -9.538 1.00 63.50 376 SER A CA 1
ATOM 2905 C C . SER A 1 376 ? 3.819 14.138 -10.069 1.00 63.50 376 SER A C 1
ATOM 2907 O O . SER A 1 376 ? 4.699 14.513 -9.292 1.00 63.50 376 SER A O 1
ATOM 2909 N N . VAL A 1 377 ? 3.990 14.070 -11.391 1.00 66.19 377 VAL A N 1
ATOM 2910 C CA . VAL A 1 377 ? 5.237 14.490 -12.050 1.00 66.19 377 VAL A CA 1
ATOM 2911 C C . VAL A 1 377 ? 5.477 15.989 -11.866 1.00 66.19 377 VAL A C 1
ATOM 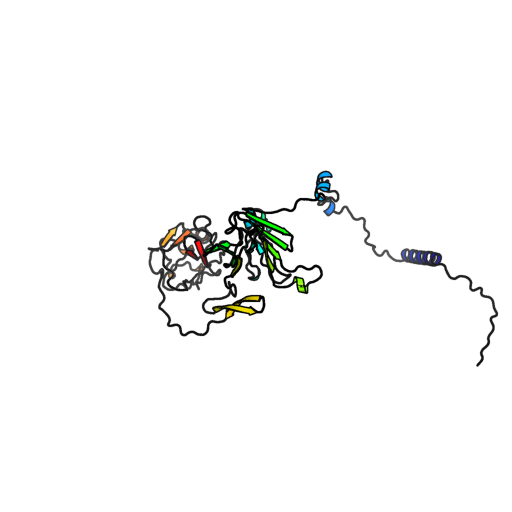2913 O O . VAL A 1 377 ? 6.624 16.409 -11.758 1.00 66.19 377 VAL A O 1
ATOM 2916 N N . GLU A 1 378 ? 4.409 16.785 -11.773 1.00 63.25 378 GLU A N 1
ATOM 2917 C CA . GLU A 1 378 ? 4.500 18.240 -11.627 1.00 63.25 378 GLU A CA 1
ATOM 2918 C C . GLU A 1 378 ? 5.002 18.652 -10.241 1.00 63.25 378 GLU A C 1
ATOM 2920 O O . GLU A 1 378 ? 5.823 19.557 -10.115 1.00 63.25 378 GLU A O 1
ATOM 2925 N N . THR A 1 379 ? 4.520 17.990 -9.185 1.00 55.09 379 THR A N 1
ATOM 2926 C CA . THR A 1 379 ? 4.837 18.383 -7.803 1.00 55.09 379 THR A CA 1
ATOM 2927 C C . THR A 1 379 ? 5.980 17.576 -7.196 1.00 55.09 379 THR A C 1
ATOM 2929 O O . THR A 1 379 ? 6.583 18.019 -6.222 1.00 55.09 379 THR A O 1
ATOM 2932 N N . ASN A 1 380 ? 6.260 16.378 -7.717 1.00 60.69 380 ASN A N 1
ATOM 2933 C CA . ASN A 1 380 ? 7.316 15.500 -7.219 1.00 60.69 380 ASN A CA 1
ATOM 2934 C C . ASN A 1 380 ? 7.904 14.642 -8.358 1.00 60.69 380 ASN A C 1
ATOM 2936 O O . ASN A 1 380 ? 7.579 13.453 -8.476 1.00 60.69 380 ASN A O 1
ATOM 2940 N N . PRO A 1 381 ? 8.744 15.233 -9.227 1.00 64.06 381 PRO A N 1
ATOM 2941 C CA . PRO A 1 381 ? 9.300 14.530 -10.372 1.00 64.06 381 PRO A CA 1
ATOM 2942 C C . PRO A 1 381 ? 10.187 13.347 -9.936 1.00 64.06 381 PRO A C 1
ATOM 2944 O O . PRO A 1 381 ? 10.866 13.418 -8.906 1.00 64.06 381 PRO A O 1
ATOM 2947 N N . PRO A 1 382 ? 10.237 12.256 -10.723 1.00 67.38 382 PRO A N 1
ATOM 2948 C CA . PRO A 1 382 ? 11.125 11.130 -10.460 1.00 67.38 382 PRO A CA 1
ATOM 2949 C C . PRO A 1 382 ? 12.585 11.562 -10.323 1.00 67.38 382 PRO A C 1
ATOM 2951 O O . PRO A 1 382 ? 13.154 12.175 -11.220 1.00 67.38 382 PRO A O 1
ATOM 2954 N N . ALA A 1 383 ? 13.237 11.167 -9.231 1.00 64.50 383 ALA A N 1
ATOM 2955 C CA . ALA A 1 383 ? 14.650 11.474 -8.996 1.00 64.50 383 ALA A CA 1
ATOM 2956 C C . ALA A 1 383 ? 15.636 10.607 -9.818 1.00 64.50 383 ALA A C 1
ATOM 2958 O O . ALA A 1 383 ? 16.826 10.579 -9.514 1.00 64.50 383 ALA A O 1
ATOM 2959 N N . GLY A 1 384 ? 15.171 9.840 -10.808 1.00 74.38 384 GLY A N 1
ATOM 2960 C CA . GLY A 1 384 ? 15.978 8.832 -11.500 1.00 74.38 384 GLY A CA 1
ATOM 2961 C C . GLY A 1 384 ? 15.497 8.568 -12.918 1.00 74.38 384 GLY A C 1
ATOM 2962 O O . GLY A 1 384 ? 14.376 8.907 -13.280 1.00 74.38 384 GLY A O 1
ATOM 2963 N N . THR A 1 385 ? 16.370 7.975 -13.726 1.00 81.56 385 THR A N 1
ATOM 2964 C CA . THR A 1 385 ? 16.127 7.728 -15.150 1.00 81.56 385 THR A CA 1
ATOM 2965 C C . THR A 1 385 ? 15.256 6.491 -15.364 1.00 81.56 385 THR A C 1
ATOM 2967 O O . THR A 1 385 ? 15.623 5.387 -14.953 1.00 81.56 385 THR A O 1
ATOM 2970 N N . GLY A 1 386 ? 14.135 6.654 -16.064 1.00 88.19 386 GLY A N 1
ATOM 2971 C CA . GLY A 1 386 ? 13.237 5.559 -16.412 1.00 88.19 386 GLY A CA 1
ATOM 2972 C C . GLY A 1 386 ? 12.149 5.970 -17.401 1.00 88.19 386 GLY A C 1
ATOM 2973 O O . GLY A 1 386 ? 12.080 7.114 -17.840 1.00 88.19 386 GLY A O 1
ATOM 2974 N N . ILE A 1 387 ? 11.304 5.003 -17.753 1.00 90.00 387 ILE A N 1
ATOM 2975 C CA . ILE A 1 387 ? 10.079 5.208 -18.529 1.00 90.00 387 ILE A CA 1
ATOM 2976 C C . ILE A 1 387 ? 8.905 5.176 -17.555 1.00 90.00 387 ILE A C 1
ATOM 2978 O O . ILE A 1 387 ? 8.750 4.210 -16.801 1.00 90.00 387 ILE A O 1
ATOM 2982 N N . HIS A 1 388 ? 8.071 6.212 -17.591 1.00 88.44 388 HIS A N 1
ATOM 2983 C CA . HIS A 1 388 ? 6.931 6.389 -16.695 1.00 88.44 388 HIS A CA 1
ATOM 2984 C C . HIS A 1 388 ? 5.632 6.444 -17.503 1.00 88.44 388 HIS A C 1
ATOM 2986 O O . HIS A 1 388 ? 5.534 7.190 -18.473 1.00 88.44 388 HIS A O 1
ATOM 2992 N N . LEU A 1 389 ? 4.635 5.652 -17.103 1.00 89.56 389 LEU A N 1
ATOM 2993 C CA . LEU A 1 389 ? 3.277 5.731 -17.634 1.00 89.56 389 LEU A CA 1
ATOM 2994 C C . LEU A 1 389 ? 2.462 6.676 -16.757 1.00 89.56 389 LEU A C 1
ATOM 2996 O O . LEU A 1 389 ? 2.335 6.438 -15.550 1.00 89.56 389 LEU A O 1
ATOM 3000 N N . LEU A 1 390 ? 1.900 7.706 -17.385 1.00 89.12 390 LEU A N 1
ATOM 3001 C CA . LEU A 1 390 ? 1.063 8.704 -16.735 1.00 89.12 390 LEU A CA 1
ATOM 3002 C C . LEU A 1 390 ? -0.411 8.454 -17.052 1.00 89.12 390 LEU A C 1
ATOM 3004 O O . LEU A 1 390 ? -0.763 8.209 -18.203 1.00 89.12 390 LEU A O 1
ATOM 3008 N N . VAL A 1 391 ? -1.259 8.531 -16.029 1.00 88.88 391 VAL A N 1
ATOM 3009 C CA . VAL A 1 391 ? -2.721 8.599 -16.157 1.00 88.88 391 VAL A CA 1
ATOM 3010 C C . VAL A 1 391 ? -3.176 9.760 -15.286 1.00 88.88 391 VAL A C 1
ATOM 3012 O O . VAL A 1 391 ? -2.811 9.818 -14.112 1.00 88.88 391 VAL A O 1
ATOM 3015 N N . ASP A 1 392 ? -3.894 10.716 -15.877 1.00 86.38 392 ASP A N 1
ATOM 3016 C CA . ASP A 1 392 ? -4.332 11.952 -15.213 1.00 86.38 392 ASP A CA 1
ATOM 3017 C C . ASP A 1 392 ? -3.180 12.690 -14.494 1.00 86.38 392 ASP A C 1
ATOM 3019 O O . ASP A 1 392 ? -3.298 13.115 -13.344 1.00 86.38 392 ASP A O 1
ATOM 3023 N N . GLY A 1 393 ? -2.010 12.761 -15.144 1.00 83.31 393 GLY A N 1
ATOM 3024 C CA . GLY A 1 393 ? -0.798 13.406 -14.612 1.00 83.31 393 GLY A CA 1
ATOM 3025 C C . GLY A 1 393 ? -0.061 12.631 -13.506 1.00 83.31 393 GLY A C 1
ATOM 3026 O O . GLY A 1 393 ? 0.990 13.072 -13.035 1.00 83.31 393 GLY A O 1
ATOM 3027 N N . LYS A 1 394 ? -0.568 11.462 -13.094 1.00 80.56 394 LYS A N 1
ATOM 3028 C CA . LYS A 1 394 ? 0.024 10.632 -12.034 1.00 80.56 394 LYS A CA 1
ATOM 3029 C C . LYS A 1 394 ? 0.781 9.449 -12.608 1.00 80.56 394 LYS A C 1
ATOM 3031 O O . LYS A 1 394 ? 0.308 8.779 -13.525 1.00 80.56 394 LYS A O 1
ATOM 3036 N N . ILE A 1 395 ? 1.930 9.137 -12.015 1.00 80.50 395 ILE A N 1
ATOM 3037 C CA . ILE A 1 395 ? 2.689 7.939 -12.377 1.00 80.50 395 ILE A CA 1
ATOM 3038 C C . ILE A 1 395 ? 1.949 6.702 -11.864 1.00 80.50 395 ILE A C 1
ATOM 3040 O O . ILE A 1 395 ? 1.906 6.445 -10.659 1.00 80.50 395 ILE A O 1
ATOM 3044 N N . VAL A 1 396 ? 1.415 5.903 -12.789 1.00 79.31 396 VAL A N 1
ATOM 3045 C CA . VAL A 1 396 ? 0.734 4.633 -12.473 1.00 79.31 396 VAL A CA 1
ATOM 3046 C C . VAL A 1 396 ? 1.628 3.413 -12.684 1.00 79.31 396 VAL A C 1
ATOM 3048 O O . VAL A 1 396 ? 1.369 2.337 -12.144 1.00 79.31 396 VAL A O 1
ATOM 3051 N N . ARG A 1 397 ? 2.702 3.551 -13.471 1.00 81.00 397 ARG A N 1
ATOM 3052 C CA . ARG A 1 397 ? 3.701 2.496 -13.688 1.00 81.00 397 ARG A CA 1
ATOM 3053 C C . ARG A 1 397 ? 5.042 3.099 -14.090 1.00 81.00 397 ARG A C 1
ATOM 3055 O O . ARG A 1 397 ? 5.085 4.127 -14.752 1.00 81.00 397 ARG A O 1
ATOM 3062 N N . SER A 1 398 ? 6.133 2.443 -13.706 1.00 82.94 398 SER A N 1
ATOM 3063 C CA . SER A 1 398 ? 7.497 2.831 -14.078 1.00 82.94 398 SER A CA 1
ATOM 3064 C C . SER A 1 398 ? 8.327 1.611 -14.463 1.00 82.94 398 SER A C 1
ATOM 3066 O O . SER A 1 398 ? 8.092 0.517 -13.946 1.00 82.94 398 SER A O 1
ATOM 3068 N N . SER A 1 399 ? 9.308 1.806 -15.340 1.00 84.81 399 SER A N 1
ATOM 3069 C CA . SER A 1 399 ? 10.336 0.816 -15.665 1.00 84.81 399 SER A CA 1
ATOM 3070 C C . SER A 1 399 ? 11.697 1.487 -15.793 1.00 84.81 399 SER A C 1
ATOM 3072 O O . SER A 1 399 ? 11.803 2.593 -16.317 1.00 84.81 399 SER A O 1
ATOM 3074 N N . THR A 1 400 ? 12.742 0.802 -15.344 1.00 87.31 400 THR A N 1
ATOM 3075 C CA . THR A 1 400 ? 14.138 1.257 -15.401 1.00 87.31 400 THR A CA 1
ATOM 3076 C C . THR A 1 400 ? 14.981 0.251 -16.186 1.00 87.31 400 THR A C 1
ATOM 3078 O O . THR A 1 400 ? 14.516 -0.846 -16.511 1.00 87.31 400 THR A O 1
ATOM 3081 N N . GLY A 1 401 ? 16.209 0.634 -16.539 1.00 87.31 401 GLY A N 1
ATOM 3082 C CA . GLY A 1 401 ? 17.163 -0.273 -17.168 1.00 87.31 401 GLY A CA 1
ATOM 3083 C C . GLY A 1 401 ? 17.701 -1.327 -16.192 1.00 87.31 401 GLY A C 1
ATOM 3084 O O . GLY A 1 401 ? 17.430 -1.317 -14.991 1.00 87.31 401 GLY A O 1
ATOM 3085 N N . HIS A 1 402 ? 18.516 -2.249 -16.703 1.00 86.62 402 HIS A N 1
ATOM 3086 C CA . HIS A 1 402 ? 19.094 -3.351 -15.923 1.00 86.62 402 HIS A CA 1
ATOM 3087 C C . HIS A 1 402 ? 20.605 -3.202 -15.691 1.00 86.62 402 HIS A C 1
ATOM 3089 O O . HIS A 1 402 ? 21.320 -4.201 -15.650 1.00 86.62 402 HIS A O 1
ATOM 3095 N N . ASN A 1 403 ? 21.094 -1.965 -15.539 1.00 87.50 403 ASN A N 1
ATOM 3096 C CA . ASN A 1 403 ? 22.528 -1.641 -15.488 1.00 87.50 403 ASN A CA 1
ATOM 3097 C C . ASN A 1 403 ? 23.288 -2.167 -16.716 1.00 87.50 403 ASN A C 1
ATOM 3099 O O . ASN A 1 403 ? 24.397 -2.687 -16.607 1.00 87.50 403 ASN A O 1
ATOM 3103 N N . ALA A 1 404 ? 22.662 -2.069 -17.889 1.00 89.44 404 ALA A N 1
ATOM 3104 C CA . ALA A 1 404 ? 23.218 -2.558 -19.142 1.00 89.44 404 ALA A CA 1
ATOM 3105 C C . ALA A 1 404 ? 22.727 -1.702 -20.309 1.00 89.44 404 ALA A C 1
ATOM 3107 O O . ALA A 1 404 ? 21.524 -1.544 -20.481 1.00 89.44 404 ALA A O 1
ATOM 3108 N N . ASN A 1 405 ? 23.638 -1.212 -21.153 1.00 90.25 405 ASN A N 1
ATOM 3109 C CA . ASN A 1 405 ? 23.283 -0.418 -22.341 1.00 90.25 405 ASN A CA 1
ATOM 3110 C C . ASN A 1 405 ? 22.425 -1.203 -23.343 1.00 90.25 405 ASN A C 1
ATOM 3112 O O . ASN A 1 405 ? 21.650 -0.622 -24.095 1.00 90.25 405 ASN A O 1
ATOM 3116 N N . ARG A 1 406 ? 22.545 -2.536 -23.328 1.00 94.19 406 ARG A N 1
ATOM 3117 C CA . ARG A 1 406 ? 21.773 -3.435 -24.179 1.00 94.19 406 ARG A CA 1
ATOM 3118 C C . ARG A 1 406 ? 20.296 -3.441 -23.776 1.00 94.19 406 ARG A C 1
ATOM 3120 O O . ARG A 1 406 ? 19.954 -3.946 -22.707 1.00 94.19 406 ARG A O 1
ATOM 3127 N N . MET A 1 407 ? 19.437 -2.970 -24.672 1.00 92.19 407 MET A N 1
ATOM 3128 C CA . MET A 1 407 ? 17.989 -2.923 -24.494 1.00 92.19 407 MET A CA 1
ATOM 3129 C C . MET A 1 407 ? 17.369 -4.330 -24.579 1.00 92.19 407 MET A C 1
ATOM 3131 O O . MET A 1 407 ? 17.864 -5.185 -25.329 1.00 92.19 407 MET A O 1
ATOM 3135 N N . ARG A 1 408 ? 16.309 -4.595 -23.805 1.00 87.44 408 ARG A N 1
ATOM 3136 C CA . ARG A 1 408 ? 15.592 -5.885 -23.766 1.00 87.44 408 ARG A CA 1
ATOM 3137 C C . ARG A 1 408 ? 14.091 -5.712 -23.693 1.00 87.44 408 ARG A C 1
ATOM 3139 O O . ARG A 1 408 ? 13.674 -4.693 -23.102 1.00 87.44 408 ARG A O 1
#

Radius of gyration: 36.35 Å; Cα contacts (8 Å, |Δi|>4): 621; chains: 1; bounding box: 88×89×114 Å

Nearest PDB structures (foldseek):
  8ic7-assembly1_A  TM=6.048E-01  e=1.660E-08  Microbacterium arabinogalactanolyticum
  8i5q-assembly1_A  TM=5.788E-01  e=4.779E-07  Thermoanaerobacterium xylanolyticum LX-11
  7dkw-assembly1_A  TM=5.575E-01  e=3.645E-07  Thermoanaerobacterium xylanolyticum LX-11
  7w2v-assembly1_A  TM=5.576E-01  e=8.673E-07  Thermoanaerobacterium xylanolyticum LX-11
  7w2t-assembly1_A  TM=5.571E-01  e=9.156E-07  Thermoanaerobacterium xylanolyticum LX-11

pLDDT: mean 82.51, std 18.2, range [29.81, 98.75]

Solvent-accessible surface area (backbone atoms only — not comparable to full-atom values): 24936 Å² total; per-residue (Å²): 138,86,80,88,78,81,92,84,80,92,72,86,89,76,77,82,77,53,75,70,54,54,54,53,55,54,53,53,57,57,57,59,61,66,77,74,56,80,84,74,81,72,87,75,66,85,81,64,83,56,63,64,46,74,79,51,46,88,75,75,79,68,53,68,68,60,61,53,53,74,73,49,88,76,79,84,74,68,43,44,70,85,54,24,46,56,39,66,47,75,28,37,9,61,92,47,43,40,32,18,40,30,24,43,56,41,74,23,61,61,43,69,71,74,62,80,69,90,43,40,81,91,48,76,20,63,79,48,52,41,75,83,53,60,64,62,79,46,63,98,60,61,65,49,42,29,42,36,34,63,54,86,99,43,72,51,76,28,45,57,32,68,89,41,27,85,41,46,33,24,35,83,50,86,59,39,36,39,28,38,41,39,34,100,88,48,79,46,43,37,36,36,44,36,28,19,58,74,46,90,98,36,65,72,66,16,31,39,79,44,65,46,77,46,78,46,79,43,74,86,63,95,66,92,80,57,73,47,80,50,74,54,63,59,70,65,58,51,71,90,74,51,43,87,91,54,38,39,75,44,79,45,81,48,82,53,92,99,42,78,41,81,44,65,40,65,42,67,58,75,93,68,89,65,80,81,71,80,81,81,85,87,79,69,49,73,48,77,50,48,80,70,38,50,76,40,73,45,10,53,48,76,32,35,41,45,60,89,72,47,59,75,92,59,57,75,36,66,63,68,81,62,18,35,85,43,47,56,75,45,14,64,63,94,49,73,68,51,12,70,65,41,52,58,51,77,44,70,65,90,78,82,84,89,56,101,70,87,85,75,70,46,37,31,52,59,37,80,40,88,66,57,87,63,38,35,52,90,86,51,56,70,84,40,59,65,52,70,45,68,57,96,64,18,38,79,45,74,50,54,18,79,66,32,50,46,31,88